Protein AF-A0A139NIZ9-F1 (afdb_monomer_lite)

Sequence (402 aa):
MTPKEKWLNAFENRHGRKPSPQEFQAAKAVDFDVTDLVTPETPQAQEEPVTQAPQAIAEASQLDAPEVQEKTKATAVEAAQPAFQGQPEPVAAASQQDKASIIPPTIILVGAVIFLVVALVVPVPLAWLFVALSLATATAGLVFFILDLKKSNKVLSIIAFAVSLVLFMGTAGTVLTKQLLAVGSQAQEAIEVIEEVESNDSGKDSSDIDNYVDEDAAFKWTEKDFRALKFSNKYAGTRLTTIVKKYGKATRGTVGTESLTLDYSGKSGDTTKSVSLTFRKDDEGHYVLMTGYATNISKAPVEAQDSDSYTSNWTKSDYEALKVQESGEDSKTGTTLKDIVDKHGNPTDVQMVINNSGNGFGERLSITYSDYDTEDKLQYVSLDFEKVDDSFYLTYKYGSDD

Foldseek 3Di:
DALLVVLQVLLCVVPVDGDDPVLSVVCVVVPSDNPPPDDDDDDDDDDDDDDDDDDDDDDDDDDDDDDDDDDDDDDDDDDDDDDDDDDDDDDDDDDDDDDDPDDPLVVLVVVLVVLVVVLVPDPPVCSVVSVVVSVVSVVVSVVVVVVCVPPDPPDPVVVVVVVVVVVVVVVCVVVVCVVVVCVVVVVVVLVVLQVPPPPPPLDADDLDLVVQEDLPFDADDAPSNVQSWAADPQQPTRFPVSCCVVRNHANDWDRDPFKIKGKHWDDDPPDIWIKIWIWGQDPSRTTGTFKIKTKPNDDDPADADALVPDDWPAAPVNQVPFAAFDDDVLTPTGDWPVVCCVVGNGANDKMWMWMDRNPDIKIKIKGKHAQCPDQRHFRIKIWMWTDRPNTTGTHDIDTDND

Radius of gyration: 36.44 Å; chains: 1; bounding box: 70×107×92 Å

Secondary structure (DSSP, 8-state):
--HHHHHHHHHHHHHSSPPPHHHHHHHHHTTT-STT---PPPP-------------------------------------------------------------HHHHHHHHHHHHHHTTTS-HHHHHHHHHHHHHHHHHHHHHHHHHTTSS--HHHHHHHHHHHHHHHHHHHHHHHHHHHHHHHHHHTTTHHHHT------SPPP--GGGTB-TTPPP---HHHHHTSPP-SSS-SPBHHHHHHHH--BSEEEE-SSEEEEEEEEEETTEEEEEEEEEEE-TTS-EEEEEEEEES-S--SS----GGG------HHHHHHPPPPPSSTT---SPBHHHHHHHH-S-SEEEEEEEESSS-EEEEEEEEEE-TT-SSS-SEEEEEEEEET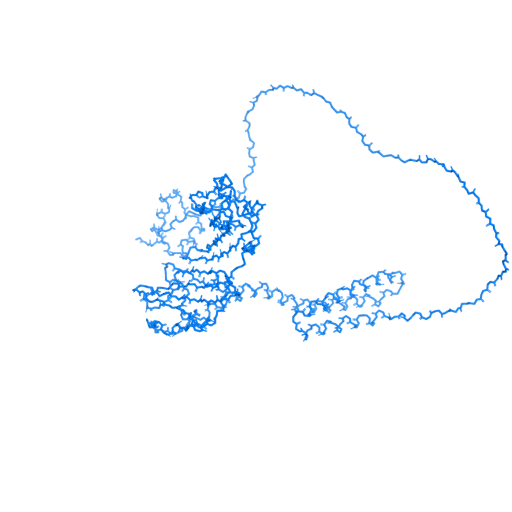TEEEEEEEEEE--

pLDDT: mean 70.1, std 26.15, range [22.75, 98.44]

Structure (mmCIF, N/CA/C/O backbone):
data_AF-A0A139NIZ9-F1
#
_entry.id   AF-A0A139NIZ9-F1
#
loop_
_atom_site.group_PDB
_atom_site.id
_atom_site.type_symbol
_atom_site.label_atom_id
_atom_site.label_alt_id
_atom_site.label_comp_id
_atom_site.label_asym_id
_atom_site.label_entity_id
_atom_site.label_seq_id
_atom_site.pdbx_PDB_ins_code
_atom_site.Cartn_x
_atom_site.Cartn_y
_atom_site.Cartn_z
_atom_site.occupancy
_atom_site.B_iso_or_equiv
_atom_site.auth_seq_id
_atom_site.auth_comp_id
_atom_site.auth_asym_id
_atom_site.auth_atom_id
_atom_site.pdbx_PDB_model_num
ATOM 1 N N . MET A 1 1 ? 39.289 32.262 -9.036 1.00 60.38 1 MET A N 1
ATOM 2 C CA . MET A 1 1 ? 39.036 31.385 -7.878 1.00 60.38 1 MET A CA 1
ATOM 3 C C . MET A 1 1 ? 38.489 30.070 -8.385 1.00 60.38 1 MET A C 1
ATOM 5 O O . MET A 1 1 ? 37.455 30.071 -9.050 1.00 60.38 1 MET A O 1
ATOM 9 N N . THR A 1 2 ? 39.217 28.993 -8.130 1.00 79.75 2 THR A N 1
ATOM 10 C CA . THR A 1 2 ? 38.820 27.614 -8.448 1.00 79.75 2 THR A CA 1
ATOM 11 C C . THR A 1 2 ? 37.634 27.168 -7.572 1.00 79.75 2 THR A C 1
ATOM 13 O O . THR A 1 2 ? 37.429 27.759 -6.507 1.00 79.75 2 THR A O 1
ATOM 16 N N . PRO A 1 3 ? 36.847 26.149 -7.975 1.00 77.19 3 PRO A N 1
ATOM 17 C CA . PRO A 1 3 ? 35.750 25.605 -7.158 1.00 77.19 3 PRO A CA 1
ATOM 18 C C . PRO A 1 3 ? 36.198 25.239 -5.736 1.00 77.19 3 PRO A C 1
ATOM 20 O O . PRO A 1 3 ? 35.595 25.669 -4.757 1.00 77.19 3 PRO A O 1
ATOM 23 N N . LYS A 1 4 ? 37.373 24.610 -5.619 1.00 83.00 4 LYS A N 1
ATOM 24 C CA . LYS A 1 4 ? 38.044 24.310 -4.348 1.00 83.00 4 LYS A CA 1
ATOM 25 C C . LYS A 1 4 ? 38.298 25.546 -3.475 1.00 83.00 4 LYS A C 1
ATOM 27 O O . LYS A 1 4 ? 38.066 25.498 -2.273 1.00 83.00 4 LYS A O 1
ATOM 32 N N . GLU A 1 5 ? 38.791 26.647 -4.042 1.00 81.44 5 GLU A N 1
ATOM 33 C CA . GLU A 1 5 ? 39.055 27.883 -3.283 1.00 81.44 5 GLU A CA 1
ATOM 34 C C . GLU A 1 5 ? 37.767 28.583 -2.844 1.00 81.44 5 GLU A C 1
ATOM 36 O O . GLU A 1 5 ? 37.724 29.168 -1.761 1.00 81.44 5 GLU A O 1
ATOM 41 N N . LYS A 1 6 ? 36.713 28.532 -3.670 1.00 81.25 6 LYS A N 1
ATOM 42 C CA . LYS A 1 6 ? 35.394 29.065 -3.301 1.00 81.25 6 LYS A CA 1
ATOM 43 C C . LYS A 1 6 ? 34.790 28.269 -2.150 1.00 81.25 6 LYS A C 1
ATOM 45 O O . LYS A 1 6 ? 34.329 28.867 -1.183 1.00 81.25 6 LYS A O 1
ATOM 50 N N . TRP A 1 7 ? 34.861 26.944 -2.230 1.00 89.19 7 TRP A N 1
ATOM 51 C CA . TRP A 1 7 ? 34.377 26.052 -1.186 1.00 89.19 7 TRP A CA 1
ATOM 52 C C . TRP A 1 7 ? 35.160 26.201 0.118 1.00 89.19 7 TRP A C 1
ATOM 54 O O . TRP A 1 7 ? 34.555 26.324 1.176 1.00 89.19 7 TRP A O 1
ATOM 64 N N . LEU A 1 8 ? 36.491 26.303 0.051 1.00 86.38 8 LEU A N 1
ATOM 65 C CA . LEU A 1 8 ? 37.332 26.475 1.237 1.00 86.38 8 LEU A CA 1
ATOM 66 C C . LEU A 1 8 ? 37.022 27.785 1.980 1.00 86.38 8 LEU A C 1
ATOM 68 O O . LEU A 1 8 ? 36.865 27.773 3.196 1.00 86.38 8 LEU A O 1
ATOM 72 N N . ASN A 1 9 ? 36.857 28.894 1.249 1.00 82.81 9 ASN A N 1
ATOM 73 C CA . ASN A 1 9 ? 36.449 30.170 1.845 1.00 82.81 9 ASN A CA 1
ATOM 74 C C . ASN A 1 9 ? 35.026 30.114 2.418 1.00 82.81 9 ASN A C 1
ATOM 76 O O . ASN A 1 9 ? 34.771 30.675 3.481 1.00 82.81 9 ASN A O 1
ATOM 80 N N . ALA A 1 10 ? 34.092 29.448 1.734 1.00 81.44 10 ALA A N 1
ATOM 81 C CA . ALA A 1 10 ? 32.722 29.295 2.219 1.00 81.44 10 ALA A CA 1
ATOM 82 C C . ALA A 1 10 ? 32.659 28.433 3.493 1.00 81.44 10 ALA A C 1
ATOM 84 O O . ALA A 1 10 ? 31.938 28.778 4.428 1.00 81.44 10 ALA A O 1
ATOM 85 N N . PHE A 1 11 ? 33.459 27.365 3.558 1.00 87.69 11 PHE A N 1
ATOM 86 C CA . PHE A 1 11 ? 33.583 26.498 4.725 1.00 87.69 11 PHE A CA 1
ATOM 87 C C . PHE A 1 11 ? 34.200 27.245 5.915 1.00 87.69 11 PHE A C 1
ATOM 89 O O . PHE A 1 11 ? 33.628 27.241 7.005 1.00 87.69 11 PHE A O 1
ATOM 96 N N . GLU A 1 12 ? 35.329 27.934 5.711 1.00 86.19 12 GLU A N 1
ATOM 97 C CA . GLU A 1 12 ? 36.004 28.698 6.768 1.00 86.19 12 GLU A CA 1
ATOM 98 C C . GLU A 1 12 ? 35.125 29.845 7.294 1.00 86.19 12 GLU A C 1
ATOM 100 O O . GLU A 1 12 ? 35.022 30.021 8.507 1.00 86.19 12 GLU A O 1
ATOM 105 N N . ASN A 1 13 ? 34.411 30.562 6.417 1.00 81.81 13 ASN A N 1
ATOM 106 C CA . ASN A 1 13 ? 33.474 31.614 6.829 1.00 81.81 13 ASN A CA 1
ATOM 107 C C . ASN A 1 13 ? 32.254 31.074 7.590 1.00 81.81 13 ASN A C 1
ATOM 109 O O . ASN A 1 13 ? 31.719 31.777 8.444 1.00 81.81 13 ASN A O 1
ATOM 113 N N . ARG A 1 14 ? 31.788 29.856 7.282 1.00 82.62 14 ARG A N 1
ATOM 114 C CA . ARG A 1 14 ? 30.604 29.264 7.924 1.00 82.62 14 ARG A CA 1
ATOM 115 C C . ARG A 1 14 ? 30.928 28.590 9.255 1.00 82.62 14 ARG A C 1
ATOM 117 O O . ARG A 1 14 ? 30.155 28.721 10.197 1.00 82.62 14 ARG A O 1
ATOM 124 N N . HIS A 1 15 ? 32.050 27.878 9.335 1.00 80.88 15 HIS A N 1
ATOM 125 C CA . HIS A 1 15 ? 32.404 27.068 10.504 1.00 80.88 15 HIS A CA 1
ATOM 126 C C . HIS A 1 15 ? 33.506 27.687 11.374 1.00 80.88 15 HIS A C 1
ATOM 128 O O . HIS A 1 15 ? 33.809 27.148 12.436 1.00 80.88 15 HIS A O 1
ATOM 134 N N . GLY A 1 16 ? 34.135 28.788 10.945 1.00 79.44 16 GLY A N 1
ATOM 135 C CA . GLY A 1 16 ? 35.192 29.473 11.701 1.00 79.44 16 GLY A CA 1
ATOM 136 C C . GLY A 1 16 ? 36.479 28.656 11.870 1.00 79.44 16 GLY A C 1
ATOM 137 O O . GLY A 1 16 ? 37.357 29.030 12.646 1.00 79.44 16 GLY A O 1
ATOM 138 N N . ARG A 1 17 ? 36.598 27.530 11.160 1.00 87.69 17 ARG A N 1
ATOM 139 C CA . ARG A 1 17 ? 37.750 26.624 11.175 1.00 87.69 17 ARG A CA 1
ATOM 140 C C . ARG A 1 17 ? 38.032 26.091 9.778 1.00 87.69 17 ARG A C 1
ATOM 142 O O . ARG A 1 17 ? 37.148 26.057 8.925 1.00 87.69 17 ARG A O 1
ATOM 149 N N . LYS A 1 18 ? 39.254 25.598 9.575 1.00 85.81 18 LYS A N 1
ATOM 150 C CA . LYS A 1 18 ? 39.616 24.866 8.356 1.00 85.81 18 LYS A CA 1
ATOM 151 C C . LYS A 1 18 ? 38.888 23.511 8.309 1.00 85.81 18 LYS A C 1
ATOM 153 O O . LYS A 1 18 ? 38.662 22.915 9.370 1.00 85.81 18 LYS A O 1
ATOM 158 N N . PRO A 1 19 ? 38.523 23.014 7.117 1.00 84.38 19 PRO A N 1
ATOM 159 C CA . PRO A 1 19 ? 37.901 21.703 6.973 1.00 84.38 19 PRO A CA 1
ATOM 160 C C . PRO A 1 19 ? 38.868 20.593 7.383 1.00 84.38 19 PRO A C 1
ATOM 162 O O . PRO A 1 19 ? 40.076 20.669 7.141 1.00 84.38 19 PRO A O 1
ATOM 165 N N . SER A 1 20 ? 38.326 19.549 8.000 1.00 84.88 20 SER A N 1
ATOM 166 C CA . SER A 1 20 ? 39.057 18.320 8.301 1.00 84.88 20 SER A CA 1
ATOM 167 C C . SER A 1 20 ? 39.364 17.535 7.015 1.00 84.88 20 SER A C 1
ATOM 169 O O . SER A 1 20 ? 38.723 17.751 5.980 1.00 84.88 20 SER A O 1
ATOM 171 N N . PRO A 1 21 ? 40.314 16.581 7.045 1.00 79.12 21 PRO A N 1
ATOM 172 C CA . PRO A 1 21 ? 40.609 15.740 5.885 1.00 79.12 21 PRO A CA 1
ATOM 173 C C . PRO A 1 21 ? 39.386 14.983 5.347 1.00 79.12 21 PRO A C 1
ATOM 175 O O . PRO A 1 21 ? 39.266 14.817 4.138 1.00 79.12 21 PRO A O 1
ATOM 178 N N . GLN A 1 22 ? 38.469 14.559 6.220 1.00 77.88 22 GLN A N 1
ATOM 179 C CA . GLN A 1 22 ? 37.263 13.829 5.827 1.00 77.88 22 GLN A CA 1
ATOM 180 C C . GLN A 1 22 ? 36.244 14.745 5.135 1.00 77.88 22 GLN A C 1
ATOM 182 O O . GLN A 1 22 ? 35.748 14.401 4.066 1.00 77.88 22 GLN A O 1
ATOM 187 N N . GLU A 1 23 ? 36.007 15.944 5.678 1.00 81.62 23 GLU A N 1
ATOM 188 C CA . GLU A 1 23 ? 35.130 16.959 5.066 1.00 81.62 23 GLU A CA 1
ATOM 189 C C . GLU A 1 23 ? 35.667 17.408 3.702 1.00 81.62 23 GLU A C 1
ATOM 191 O O . GLU A 1 23 ? 34.912 17.588 2.749 1.00 81.62 23 GLU A O 1
ATOM 196 N N . PHE A 1 24 ? 36.990 17.518 3.574 1.00 83.06 24 PHE A N 1
ATOM 197 C CA . PHE A 1 24 ? 37.625 17.868 2.309 1.00 83.06 24 PHE A CA 1
ATOM 198 C C . PHE A 1 24 ? 37.487 16.759 1.247 1.00 83.06 24 PHE A C 1
ATOM 200 O O . PHE A 1 24 ? 37.318 17.057 0.065 1.00 83.06 24 PHE A O 1
ATOM 207 N N . GLN A 1 25 ? 37.544 15.480 1.640 1.00 74.81 25 GLN A N 1
ATOM 208 C CA . GLN A 1 25 ? 37.321 14.358 0.715 1.00 74.81 25 GLN A CA 1
ATOM 209 C C . GLN A 1 25 ? 35.850 14.227 0.312 1.00 74.81 25 GLN A C 1
ATOM 211 O O . GLN A 1 25 ? 35.572 13.981 -0.860 1.00 74.81 25 GLN A O 1
ATOM 216 N N . ALA A 1 26 ? 34.920 14.451 1.244 1.00 78.88 26 ALA A N 1
ATOM 217 C CA . ALA A 1 26 ? 33.491 14.498 0.943 1.00 78.88 26 ALA A CA 1
ATOM 218 C C . ALA A 1 26 ? 33.182 15.608 -0.072 1.00 78.88 26 ALA A C 1
ATOM 220 O O . ALA A 1 26 ? 32.534 15.354 -1.082 1.00 78.88 26 ALA A O 1
ATOM 221 N N . ALA A 1 27 ? 33.756 16.801 0.120 1.00 78.75 27 ALA A N 1
ATOM 222 C CA . ALA A 1 27 ? 33.634 17.900 -0.832 1.00 78.75 27 ALA A CA 1
ATOM 223 C C . ALA A 1 27 ? 34.200 17.548 -2.211 1.00 78.75 27 ALA A C 1
ATOM 225 O O . ALA A 1 27 ? 33.600 17.876 -3.226 1.00 78.75 27 ALA A O 1
ATOM 226 N N . LYS A 1 28 ? 35.327 16.830 -2.272 1.00 78.69 28 LYS A N 1
ATOM 227 C CA . LYS A 1 28 ? 35.903 16.372 -3.542 1.00 78.69 28 LYS A CA 1
ATOM 228 C C . LYS A 1 28 ? 34.985 15.392 -4.288 1.00 78.69 28 LYS A C 1
ATOM 230 O O . LYS A 1 28 ? 34.963 15.428 -5.514 1.00 78.69 28 LYS A O 1
ATOM 235 N N . ALA A 1 29 ? 34.242 14.536 -3.581 1.00 74.06 29 ALA A N 1
ATOM 236 C CA . ALA A 1 29 ? 33.290 13.600 -4.191 1.00 74.06 29 ALA A CA 1
ATOM 237 C C . ALA A 1 29 ? 32.099 14.308 -4.865 1.00 74.06 29 ALA A C 1
ATOM 239 O O . ALA A 1 29 ? 31.496 13.746 -5.775 1.00 74.06 29 ALA A O 1
ATOM 240 N N . VAL A 1 30 ? 31.814 15.549 -4.458 1.00 80.00 30 VAL A N 1
ATOM 241 C CA . VAL A 1 30 ? 30.785 16.429 -5.039 1.00 80.00 30 VAL A CA 1
ATOM 242 C C . VAL A 1 30 ? 31.389 17.636 -5.778 1.00 80.00 30 VAL A C 1
ATOM 244 O O . VAL A 1 30 ? 30.760 18.680 -5.895 1.00 80.00 30 VAL A O 1
ATOM 247 N N . ASP A 1 31 ? 32.641 17.521 -6.236 1.00 80.69 31 ASP A N 1
ATOM 248 C CA . ASP A 1 31 ? 33.397 18.549 -6.978 1.00 80.69 31 ASP A CA 1
ATOM 249 C C . ASP A 1 31 ? 33.428 19.955 -6.335 1.00 80.69 31 ASP A C 1
ATOM 251 O O . ASP A 1 31 ? 33.449 20.992 -6.999 1.00 80.69 31 ASP A O 1
ATOM 255 N N . PHE A 1 32 ? 33.485 19.992 -5.001 1.00 80.75 32 PHE A N 1
ATOM 256 C CA . PHE A 1 32 ? 33.518 21.203 -4.179 1.00 80.75 32 PHE A CA 1
ATOM 257 C C . PHE A 1 32 ? 32.294 22.112 -4.377 1.00 80.75 32 PHE A C 1
ATOM 259 O O . PHE A 1 32 ? 32.406 23.339 -4.279 1.00 80.75 32 PHE A O 1
ATOM 266 N N . ASP A 1 33 ? 31.122 21.522 -4.627 1.00 75.44 33 ASP A N 1
ATOM 267 C CA . ASP A 1 33 ? 29.861 22.258 -4.667 1.00 75.44 33 ASP A CA 1
ATOM 268 C C . ASP A 1 33 ? 29.548 22.888 -3.292 1.00 75.44 33 ASP A C 1
ATOM 270 O O . ASP A 1 33 ? 29.652 22.264 -2.236 1.00 75.44 33 ASP A O 1
ATOM 274 N N . VAL A 1 34 ? 29.214 24.177 -3.302 1.00 69.75 34 VAL A N 1
ATOM 275 C CA . VAL A 1 34 ? 28.922 24.995 -2.112 1.00 69.75 34 VAL A CA 1
ATOM 276 C C . VAL A 1 34 ? 27.453 24.936 -1.700 1.00 69.75 34 VAL A C 1
ATOM 278 O O . VAL A 1 34 ? 27.094 25.484 -0.654 1.00 69.75 34 VAL A O 1
ATOM 281 N N . THR A 1 35 ? 26.611 24.302 -2.519 1.00 65.19 35 THR A N 1
ATOM 282 C CA . THR A 1 35 ? 25.158 24.245 -2.320 1.00 65.19 35 THR A CA 1
ATOM 283 C C . THR A 1 35 ? 24.782 23.362 -1.124 1.00 65.19 35 THR A C 1
ATOM 285 O O . THR A 1 35 ? 23.835 23.686 -0.415 1.00 65.19 35 THR A O 1
ATOM 288 N N . ASP A 1 36 ? 25.624 22.373 -0.803 1.00 59.34 36 ASP A N 1
ATOM 289 C CA . ASP A 1 36 ? 25.476 21.464 0.335 1.00 59.34 36 ASP A CA 1
ATOM 290 C C . ASP A 1 36 ? 26.742 21.470 1.213 1.00 59.34 36 ASP A C 1
ATOM 292 O O . ASP A 1 36 ? 27.476 20.487 1.316 1.00 59.34 36 ASP A O 1
ATOM 296 N N . LEU A 1 37 ? 27.027 22.588 1.891 1.00 58.09 37 LEU A N 1
ATOM 297 C CA . LEU A 1 37 ? 27.898 22.550 3.077 1.00 58.09 37 LEU A CA 1
ATOM 298 C C . LEU A 1 37 ? 27.147 21.812 4.198 1.00 58.09 37 LEU A C 1
ATOM 300 O O . LEU A 1 37 ? 26.593 22.437 5.103 1.00 58.09 37 LEU A O 1
ATOM 304 N N . VAL A 1 38 ? 27.070 20.487 4.065 1.00 49.78 38 VAL A N 1
ATOM 305 C CA . VAL A 1 38 ? 26.471 19.554 5.018 1.00 49.78 38 VAL A CA 1
ATOM 306 C C . VAL A 1 38 ? 27.301 19.579 6.295 1.00 49.78 38 VAL A C 1
ATOM 308 O O . VAL A 1 38 ? 28.508 19.349 6.260 1.00 49.78 38 VAL A O 1
ATOM 311 N N . THR A 1 39 ? 26.653 19.841 7.427 1.00 41.41 39 THR A N 1
ATOM 312 C CA . THR A 1 39 ? 27.196 19.534 8.751 1.00 41.41 39 THR A CA 1
ATOM 313 C C . THR A 1 39 ? 27.165 18.013 8.916 1.00 41.41 39 THR A C 1
ATOM 315 O O . THR A 1 39 ? 26.067 17.456 8.934 1.00 41.41 39 THR A O 1
ATOM 318 N N . PRO A 1 40 ? 28.298 17.301 9.032 1.00 40.69 40 PRO A N 1
ATOM 319 C CA . PRO A 1 40 ? 28.242 15.915 9.459 1.00 40.69 40 PRO A CA 1
ATOM 320 C C . PRO A 1 40 ? 27.944 15.889 10.962 1.00 40.69 40 PRO A C 1
ATOM 322 O O . PRO A 1 40 ? 28.743 16.363 11.775 1.00 40.69 40 PRO A O 1
ATOM 325 N N . GLU A 1 41 ? 26.795 15.325 11.336 1.00 34.88 41 GLU A N 1
ATOM 326 C CA . GLU A 1 41 ? 26.608 14.811 12.689 1.00 34.88 41 GLU A CA 1
ATOM 327 C C . GLU A 1 41 ? 27.742 13.823 12.980 1.00 34.88 41 GLU A C 1
ATOM 329 O O . GLU A 1 41 ? 28.000 12.877 12.234 1.00 34.88 41 GLU A O 1
ATOM 334 N N . THR A 1 42 ? 28.498 14.113 14.033 1.00 29.53 42 THR A N 1
ATOM 335 C CA . THR A 1 42 ? 29.634 13.300 14.457 1.00 29.53 42 THR A CA 1
ATOM 336 C C . THR A 1 42 ? 29.108 12.149 15.321 1.00 29.53 42 THR A C 1
ATOM 338 O O . THR A 1 42 ? 28.412 12.421 16.300 1.00 29.53 42 THR A O 1
ATOM 341 N N . PRO A 1 43 ? 29.446 10.880 15.027 1.00 31.45 43 PRO A N 1
ATOM 342 C CA . PRO A 1 43 ? 29.218 9.770 15.946 1.00 31.45 43 PRO A CA 1
ATOM 343 C C . PRO A 1 43 ? 30.027 9.985 17.231 1.00 31.45 43 PRO A C 1
ATOM 345 O O . PRO A 1 43 ? 31.225 10.266 17.172 1.00 31.45 43 PRO A O 1
ATOM 348 N N . GLN A 1 44 ? 29.365 9.853 18.382 1.00 30.27 44 GLN A N 1
ATOM 349 C CA . GLN A 1 44 ? 29.956 9.956 19.717 1.00 30.27 44 GLN A CA 1
ATOM 350 C C . GLN A 1 44 ? 31.277 9.179 19.842 1.00 30.27 44 GLN A C 1
ATOM 352 O O . GLN A 1 44 ? 31.325 7.973 19.602 1.00 30.27 44 GLN A O 1
ATOM 357 N N . ALA A 1 45 ? 32.313 9.858 20.334 1.00 28.52 45 ALA A N 1
ATOM 358 C CA . ALA A 1 45 ? 33.447 9.230 20.995 1.00 28.52 45 ALA A CA 1
ATOM 359 C C . ALA A 1 45 ? 33.476 9.696 22.455 1.00 28.52 45 ALA A C 1
ATOM 361 O O . ALA A 1 45 ? 33.245 10.862 22.762 1.00 28.52 45 ALA A O 1
ATOM 362 N N . GLN A 1 46 ? 33.701 8.724 23.329 1.00 29.48 46 GLN A N 1
ATOM 363 C CA . GLN A 1 46 ? 33.751 8.807 24.782 1.00 29.48 46 GLN A CA 1
ATOM 364 C C . GLN A 1 46 ? 34.691 9.918 25.278 1.00 29.48 46 GLN A C 1
ATOM 366 O O . GLN A 1 46 ? 35.857 9.947 24.895 1.00 29.48 46 GLN A O 1
ATOM 371 N N . GLU A 1 47 ? 34.213 10.742 26.212 1.00 31.61 47 GLU A N 1
ATOM 372 C CA . GLU A 1 47 ? 35.065 11.452 27.170 1.00 31.61 47 GLU A CA 1
ATOM 373 C C . GLU A 1 47 ? 34.674 11.038 28.597 1.00 31.61 47 GLU A C 1
ATOM 375 O O . GLU A 1 47 ? 33.499 10.917 28.948 1.00 31.61 47 GLU A O 1
ATOM 380 N N . GLU A 1 48 ? 35.707 10.734 29.379 1.00 31.81 48 GLU A N 1
ATOM 381 C CA . GLU A 1 48 ? 35.706 10.270 30.765 1.00 31.81 48 GLU A CA 1
ATOM 382 C C . GLU A 1 48 ? 35.025 11.251 31.743 1.00 31.81 48 GLU A C 1
ATOM 384 O O . GLU A 1 48 ? 34.970 12.456 31.482 1.00 31.81 48 GLU A O 1
ATOM 389 N N . PRO A 1 49 ? 34.545 10.790 32.918 1.00 29.83 49 PRO A N 1
ATOM 390 C CA . PRO A 1 49 ? 33.924 11.677 33.887 1.00 29.83 49 PRO A CA 1
ATOM 391 C C . PRO A 1 49 ? 35.001 12.459 34.647 1.00 29.83 49 PRO A C 1
ATOM 393 O O . PRO A 1 49 ? 35.732 11.913 35.476 1.00 29.83 49 PRO A O 1
ATOM 396 N N . VAL A 1 50 ? 35.071 13.768 34.404 1.00 32.34 50 VAL A N 1
ATOM 397 C CA . VAL A 1 50 ? 35.897 14.677 35.202 1.00 32.34 50 VAL A CA 1
ATOM 398 C C . VAL A 1 50 ? 35.117 15.115 36.441 1.00 32.34 50 VAL A C 1
ATOM 400 O O . VAL A 1 50 ? 34.160 15.882 36.391 1.00 32.34 50 VAL A O 1
ATOM 403 N N . THR A 1 51 ? 35.559 14.589 37.575 1.00 26.20 51 THR A N 1
ATOM 404 C CA . THR A 1 51 ? 35.245 15.008 38.943 1.00 26.20 51 THR A CA 1
ATOM 405 C C . THR A 1 51 ? 35.464 16.516 39.151 1.00 26.20 51 THR A C 1
ATOM 407 O O . THR A 1 51 ? 36.576 16.982 38.918 1.00 26.20 51 THR A O 1
ATOM 410 N N . GLN A 1 52 ? 34.477 17.247 39.694 1.00 30.56 52 GLN A N 1
ATOM 411 C CA . GLN A 1 52 ? 34.664 18.232 40.782 1.00 30.56 52 GLN A CA 1
ATOM 412 C C . GLN A 1 52 ? 33.326 18.771 41.340 1.00 30.56 52 GLN A C 1
ATOM 414 O O . GLN A 1 52 ? 32.382 19.041 40.607 1.00 30.56 52 GLN A O 1
ATOM 419 N N . ALA A 1 53 ? 33.275 18.867 42.674 1.00 30.80 53 ALA A N 1
ATOM 420 C CA . ALA A 1 53 ? 32.129 19.173 43.540 1.00 30.80 53 ALA A CA 1
ATOM 421 C C . ALA A 1 53 ? 31.752 20.677 43.591 1.00 30.80 53 ALA A C 1
ATOM 423 O O . ALA A 1 53 ? 32.499 21.502 43.062 1.00 30.80 53 ALA A O 1
ATOM 424 N N . PRO A 1 54 ? 30.649 21.060 44.281 1.00 34.09 54 PRO A N 1
ATOM 425 C CA . PRO A 1 54 ? 30.766 21.362 45.720 1.00 34.09 54 PRO A CA 1
ATOM 426 C C . PRO A 1 54 ? 29.578 20.953 46.635 1.00 34.09 54 PRO A C 1
ATOM 428 O O . PRO A 1 54 ? 28.415 21.182 46.338 1.00 34.09 54 PRO A O 1
ATOM 431 N N . GLN A 1 55 ? 29.963 20.376 47.782 1.00 28.78 55 GLN A N 1
ATOM 432 C CA . GLN A 1 55 ? 29.538 20.557 49.191 1.00 28.78 55 GLN A CA 1
ATOM 433 C C . GLN A 1 55 ? 28.098 20.940 49.644 1.00 28.78 55 GLN A C 1
ATOM 435 O O . GLN A 1 55 ? 27.568 21.980 49.278 1.00 28.78 55 GLN A O 1
ATOM 440 N N . ALA A 1 56 ? 27.689 20.189 50.694 1.00 27.92 56 ALA A N 1
ATOM 441 C CA . ALA A 1 56 ? 26.778 20.464 51.833 1.00 27.92 56 ALA A CA 1
ATOM 442 C C . ALA A 1 56 ? 25.259 20.489 51.537 1.00 27.92 56 ALA A C 1
ATOM 444 O O . ALA A 1 56 ? 24.830 21.082 50.562 1.00 27.92 56 ALA A O 1
ATOM 445 N N . ILE A 1 57 ? 24.361 19.878 52.329 1.00 28.89 57 ILE A N 1
ATOM 446 C CA . ILE A 1 57 ? 24.257 19.822 53.803 1.00 28.89 57 ILE A CA 1
ATOM 447 C C . ILE A 1 57 ? 23.721 18.442 54.265 1.00 28.89 57 ILE A C 1
ATOM 449 O O . ILE A 1 57 ? 22.950 17.790 53.566 1.00 28.89 57 ILE A O 1
ATOM 453 N N . ALA A 1 58 ? 24.171 18.018 55.448 1.00 29.42 58 ALA A N 1
ATOM 454 C CA . ALA A 1 58 ? 23.800 16.813 56.191 1.00 29.42 58 ALA A CA 1
ATOM 455 C C . ALA A 1 58 ? 22.336 16.795 56.685 1.00 29.42 58 ALA A C 1
ATOM 457 O O . ALA A 1 58 ? 21.790 17.856 56.950 1.00 29.42 58 ALA A O 1
ATOM 458 N N . GLU A 1 59 ? 21.757 15.610 56.925 1.00 28.41 59 GLU A N 1
ATOM 459 C CA . GLU A 1 59 ? 21.447 15.130 58.287 1.00 28.41 59 GLU A CA 1
ATOM 460 C C . GLU A 1 59 ? 21.063 13.636 58.280 1.00 28.41 59 GLU A C 1
ATOM 462 O O . GLU A 1 59 ? 20.669 13.071 57.263 1.00 28.41 59 GLU A O 1
ATOM 467 N N . ALA A 1 60 ? 21.296 12.988 59.417 1.00 27.09 60 ALA A N 1
ATOM 468 C CA . ALA A 1 60 ? 21.449 11.555 59.615 1.00 27.09 60 ALA A CA 1
ATOM 469 C C . ALA A 1 60 ? 20.142 10.789 59.866 1.00 27.09 60 ALA A C 1
ATOM 471 O O . ALA A 1 60 ? 19.172 11.361 60.353 1.00 27.09 60 ALA A O 1
ATOM 472 N N . SER A 1 61 ? 20.188 9.464 59.671 1.00 27.97 61 SER A N 1
ATOM 473 C CA . SER A 1 61 ? 19.838 8.464 60.700 1.00 27.97 61 SER A CA 1
ATOM 474 C C . SER A 1 61 ? 20.158 7.040 60.211 1.00 27.97 61 SER A C 1
ATOM 476 O O . SER A 1 61 ? 19.542 6.541 59.274 1.00 27.97 61 SER A O 1
ATOM 478 N N . GLN A 1 62 ? 21.154 6.410 60.846 1.00 27.30 62 GLN A N 1
ATOM 479 C CA . GLN A 1 62 ? 21.371 4.950 60.896 1.00 27.30 62 GLN A CA 1
ATOM 480 C C . GLN A 1 62 ? 20.324 4.327 61.853 1.00 27.30 62 GLN A C 1
ATOM 482 O O . GLN A 1 62 ? 19.698 5.074 62.600 1.00 27.30 62 GLN A O 1
ATOM 487 N N . LEU A 1 63 ? 19.985 3.039 61.901 1.00 27.47 63 LEU A N 1
ATOM 488 C CA . LEU A 1 63 ? 20.671 1.750 62.153 1.00 27.47 63 LEU A CA 1
ATOM 489 C C . LEU A 1 63 ? 19.504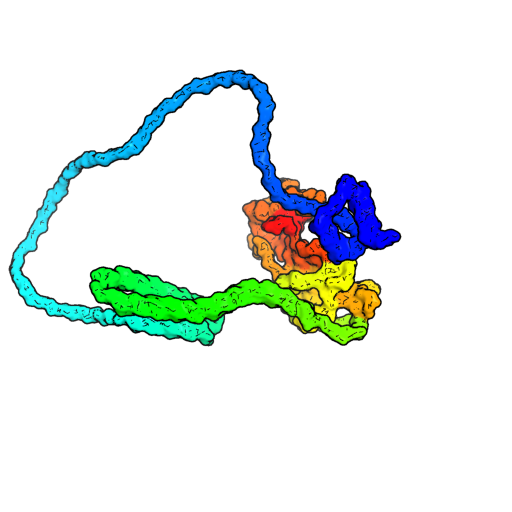 0.727 61.916 1.00 27.47 63 LEU A C 1
ATOM 491 O O . LEU A 1 63 ? 18.350 1.091 62.127 1.00 27.47 63 LEU A O 1
ATOM 495 N N . ASP A 1 64 ? 19.598 -0.522 61.469 1.00 27.62 64 ASP A N 1
ATOM 496 C CA . ASP A 1 64 ? 20.425 -1.633 61.929 1.00 27.62 64 ASP A CA 1
ATOM 497 C C . ASP A 1 64 ? 20.072 -2.869 61.062 1.00 27.62 64 ASP A C 1
ATOM 499 O O . ASP A 1 64 ? 18.916 -3.059 60.673 1.00 27.62 64 ASP A O 1
ATOM 503 N N . ALA A 1 65 ? 21.054 -3.732 60.819 1.00 26.50 65 ALA A N 1
ATOM 504 C CA . ALA A 1 65 ? 20.910 -5.143 60.440 1.00 26.50 65 ALA A CA 1
ATOM 505 C C . ALA A 1 65 ? 21.831 -5.943 61.381 1.00 26.50 65 ALA A C 1
ATOM 507 O O . ALA A 1 65 ? 22.809 -5.371 61.868 1.00 26.50 65 ALA A O 1
ATOM 508 N N . PRO A 1 66 ? 21.565 -7.229 61.671 1.00 34.12 66 PRO A N 1
ATOM 509 C CA . PRO A 1 66 ? 22.256 -8.293 60.913 1.00 34.12 66 PRO A CA 1
ATOM 510 C C . PRO A 1 66 ? 21.375 -9.557 60.711 1.00 34.12 66 PRO A C 1
ATOM 512 O O . PRO A 1 66 ? 20.489 -9.844 61.505 1.00 34.12 66 PRO A O 1
ATOM 515 N N . GLU A 1 67 ? 21.380 -10.214 59.547 1.00 24.92 67 GLU A N 1
ATOM 516 C CA . GLU A 1 67 ? 22.292 -11.273 59.051 1.00 24.92 67 GLU A CA 1
ATOM 517 C C . GLU A 1 67 ? 21.992 -12.718 59.549 1.00 24.92 67 GLU A C 1
ATOM 519 O O . GLU A 1 67 ? 21.753 -12.951 60.728 1.00 24.92 67 GLU A O 1
ATOM 524 N N . VAL A 1 68 ? 22.118 -13.675 58.604 1.00 27.16 68 VAL A N 1
ATOM 525 C CA . VAL A 1 68 ? 22.609 -15.081 58.709 1.00 27.16 68 VAL A CA 1
ATOM 526 C C . VAL A 1 68 ? 21.644 -16.229 58.299 1.00 27.16 68 VAL A C 1
ATOM 528 O O . VAL A 1 68 ? 20.820 -16.706 59.066 1.00 27.16 68 VAL A O 1
ATOM 531 N N . GLN A 1 69 ? 21.817 -16.658 57.037 1.00 24.94 69 GLN A N 1
ATOM 532 C CA . GLN A 1 69 ? 22.162 -17.988 56.460 1.00 24.94 69 GLN A CA 1
ATOM 533 C C . GLN A 1 69 ? 21.567 -19.357 56.920 1.00 24.94 69 GLN A C 1
ATOM 535 O O . GLN A 1 69 ? 21.556 -19.735 58.083 1.00 24.94 69 GLN A O 1
ATOM 540 N N . GLU A 1 70 ? 21.200 -20.120 55.872 1.00 28.36 70 GLU A N 1
ATOM 541 C CA . GLU A 1 70 ? 21.120 -21.575 55.574 1.00 28.36 70 GLU A CA 1
ATOM 542 C C . GLU A 1 70 ? 21.259 -22.731 56.617 1.00 28.36 70 GLU A C 1
ATOM 544 O O . GLU A 1 70 ? 22.270 -22.909 57.282 1.00 28.36 70 GLU A O 1
ATOM 549 N N . LYS A 1 71 ? 20.293 -23.672 56.495 1.00 26.20 71 LYS A N 1
ATOM 550 C CA . LYS A 1 71 ? 20.400 -25.141 56.236 1.00 26.20 71 LYS A CA 1
ATOM 551 C C . LYS A 1 71 ? 21.173 -26.062 57.202 1.00 26.20 71 LYS A C 1
ATOM 553 O O . LYS A 1 71 ? 22.394 -26.128 57.148 1.00 26.20 71 LYS A O 1
ATOM 558 N N . THR A 1 72 ? 20.473 -27.018 57.843 1.00 24.05 72 THR A N 1
ATOM 559 C CA . THR A 1 72 ? 20.867 -28.457 57.879 1.00 24.05 72 THR A CA 1
ATOM 560 C C . THR A 1 72 ? 19.758 -29.415 58.375 1.00 24.05 72 THR A C 1
ATOM 562 O O . THR A 1 72 ? 18.759 -29.014 58.953 1.00 24.05 72 THR A O 1
ATOM 565 N N . LYS A 1 73 ? 19.967 -30.698 58.055 1.00 24.62 73 LYS A N 1
ATOM 566 C CA . LYS A 1 73 ? 19.142 -31.929 58.056 1.00 24.62 73 LYS A CA 1
ATOM 567 C C . LYS A 1 73 ? 19.266 -32.739 59.365 1.00 24.62 73 LYS A C 1
ATOM 569 O O . LYS A 1 73 ? 20.363 -32.710 59.906 1.00 24.62 73 LYS A O 1
ATOM 574 N N . ALA A 1 74 ? 18.254 -33.553 59.750 1.00 27.33 74 ALA A N 1
ATOM 575 C CA . ALA A 1 74 ? 18.375 -34.958 60.252 1.00 27.33 74 ALA A CA 1
ATOM 576 C C . ALA A 1 74 ? 17.142 -35.521 61.033 1.00 27.33 74 ALA A C 1
ATOM 578 O O . ALA A 1 74 ? 16.765 -34.930 62.034 1.00 27.33 74 ALA A O 1
ATOM 579 N N . THR A 1 75 ? 16.646 -36.702 60.581 1.00 25.08 75 THR A N 1
ATOM 580 C CA . THR A 1 75 ? 16.190 -37.949 61.304 1.00 25.08 75 THR A CA 1
ATOM 581 C C . THR A 1 75 ? 15.044 -37.853 62.356 1.00 25.08 75 THR A C 1
ATOM 583 O O . THR A 1 75 ? 14.917 -36.834 63.006 1.00 25.08 75 THR A O 1
ATOM 586 N N . ALA A 1 76 ? 14.143 -38.810 62.660 1.00 26.94 76 ALA A N 1
ATOM 587 C CA . ALA A 1 76 ? 13.974 -40.281 62.572 1.00 26.94 76 ALA A CA 1
ATOM 588 C C . ALA A 1 76 ? 12.452 -40.616 62.794 1.00 26.94 76 ALA A C 1
ATOM 590 O O . ALA A 1 76 ? 11.735 -39.720 63.230 1.00 26.94 76 ALA A O 1
ATOM 591 N N . VAL A 1 77 ? 11.827 -41.765 62.454 1.00 27.56 77 VAL A N 1
ATOM 592 C CA . VAL A 1 77 ? 11.709 -43.092 63.152 1.00 27.56 77 VAL A CA 1
ATOM 593 C C . VAL A 1 77 ? 10.507 -43.822 62.452 1.00 27.56 77 VAL A C 1
ATOM 595 O O . VAL A 1 77 ? 9.511 -43.151 62.201 1.00 27.56 77 VAL A O 1
ATOM 598 N N . GLU A 1 78 ? 10.620 -45.024 61.843 1.00 24.67 78 GLU A N 1
ATOM 599 C CA . GLU A 1 78 ? 10.233 -46.391 62.340 1.00 24.67 78 GLU A CA 1
ATOM 600 C C . GLU A 1 78 ? 8.731 -46.552 62.740 1.00 24.67 78 GLU A C 1
ATOM 602 O O . GLU A 1 78 ? 8.198 -45.652 63.370 1.00 24.67 78 GLU A O 1
ATOM 607 N N . ALA A 1 79 ? 7.918 -47.600 62.495 1.00 24.94 79 ALA A N 1
ATOM 608 C CA . ALA A 1 79 ? 7.966 -48.947 61.895 1.00 24.94 79 ALA A CA 1
ATOM 609 C C . ALA A 1 79 ? 6.517 -49.456 61.625 1.00 24.94 79 ALA A C 1
ATOM 611 O O . ALA A 1 79 ? 5.573 -48.928 62.207 1.00 24.94 79 ALA A O 1
ATOM 612 N N . ALA A 1 80 ? 6.374 -50.529 60.819 1.00 28.05 80 ALA A N 1
ATOM 613 C CA . ALA A 1 80 ? 5.678 -51.802 61.149 1.00 28.05 80 ALA A CA 1
ATOM 614 C C . ALA A 1 80 ? 4.935 -52.466 59.958 1.00 28.05 80 ALA A C 1
ATOM 616 O O . ALA A 1 80 ? 3.942 -51.955 59.449 1.00 28.05 80 ALA A O 1
ATOM 617 N N . GLN A 1 81 ? 5.405 -53.662 59.572 1.00 30.88 81 GLN A N 1
ATOM 618 C CA . GLN A 1 81 ? 4.664 -54.707 58.833 1.00 30.88 81 GLN A CA 1
ATOM 619 C C . GLN A 1 81 ? 3.895 -55.622 59.825 1.00 30.88 81 GLN A C 1
ATOM 621 O O . GLN A 1 81 ? 4.097 -55.485 61.034 1.00 30.88 81 GLN A O 1
ATOM 626 N N . PRO A 1 82 ? 3.074 -56.597 59.365 1.00 35.81 82 PRO A N 1
ATOM 627 C CA . PRO A 1 82 ? 3.607 -57.956 59.163 1.00 35.81 82 PRO A CA 1
ATOM 628 C C . PRO A 1 82 ? 3.012 -58.748 57.971 1.00 35.81 82 PRO A C 1
ATOM 630 O O . PRO A 1 82 ? 2.048 -58.352 57.323 1.00 35.81 82 PRO A O 1
ATOM 633 N N . ALA A 1 83 ? 3.665 -59.881 57.703 1.00 24.23 83 ALA A N 1
ATOM 634 C CA . ALA A 1 83 ? 3.601 -60.779 56.549 1.00 24.23 83 ALA A CA 1
ATOM 635 C C . ALA A 1 83 ? 2.622 -61.973 56.677 1.00 24.23 83 ALA A C 1
ATOM 637 O O . ALA A 1 83 ? 2.146 -62.250 57.771 1.00 24.23 83 ALA A O 1
ATOM 638 N N . PHE A 1 84 ? 2.454 -62.754 55.593 1.00 24.05 84 PHE A N 1
ATOM 639 C CA . PHE A 1 84 ? 2.303 -64.225 55.630 1.00 24.05 84 PHE A CA 1
ATOM 640 C C . PHE A 1 84 ? 2.897 -64.893 54.367 1.00 24.05 84 PHE A C 1
ATOM 642 O O . PHE A 1 84 ? 2.840 -64.342 53.272 1.00 24.05 84 PHE A O 1
ATOM 649 N N . GLN A 1 85 ? 3.523 -66.056 54.583 1.00 25.56 85 GLN A N 1
ATOM 650 C CA . GLN A 1 85 ? 4.533 -66.755 53.769 1.00 25.56 85 GLN A CA 1
ATOM 651 C C . GLN A 1 85 ? 4.007 -67.997 53.015 1.00 25.56 85 GLN A C 1
ATOM 653 O O . GLN A 1 85 ? 2.981 -68.560 53.388 1.00 25.56 85 GLN A O 1
ATOM 658 N N . GLY A 1 86 ? 4.822 -68.511 52.075 1.00 22.75 86 GLY A N 1
ATOM 659 C CA . GLY A 1 86 ? 4.851 -69.918 51.634 1.00 22.75 86 GLY A CA 1
ATOM 660 C C . GLY A 1 86 ? 6.095 -70.261 50.777 1.00 22.75 86 GLY A C 1
ATOM 661 O O . GLY A 1 86 ? 6.262 -69.703 49.702 1.00 22.75 86 GLY A O 1
ATOM 662 N N . GLN A 1 87 ? 6.961 -71.151 51.285 1.00 24.36 87 GLN A N 1
ATOM 663 C CA . GLN A 1 87 ? 8.310 -71.627 50.844 1.00 24.36 87 GLN A CA 1
ATOM 664 C C . GLN A 1 87 ? 8.213 -73.018 50.114 1.00 24.36 87 GLN A C 1
ATOM 666 O O . GLN A 1 87 ? 7.073 -73.473 50.012 1.00 24.36 87 GLN A O 1
ATOM 671 N N . PRO A 1 88 ? 9.262 -73.850 49.795 1.00 40.34 88 PRO A N 1
ATOM 672 C CA . PRO A 1 88 ? 10.700 -73.717 49.383 1.00 40.34 88 PRO A CA 1
ATOM 673 C C . PRO A 1 88 ? 11.157 -74.545 48.112 1.00 40.34 88 PRO A C 1
ATOM 675 O O . PRO A 1 88 ? 10.619 -75.616 47.870 1.00 40.34 88 PRO A O 1
ATOM 678 N N . GLU A 1 89 ? 12.220 -74.073 47.408 1.00 29.42 89 GLU A N 1
ATOM 679 C CA . GLU A 1 89 ? 13.476 -74.723 46.855 1.00 29.42 89 GLU A CA 1
ATOM 680 C C . GLU A 1 89 ? 13.540 -76.082 46.059 1.00 29.42 89 GLU A C 1
ATOM 682 O O . GLU A 1 89 ? 12.621 -76.882 46.206 1.00 29.42 89 GLU A O 1
ATOM 687 N N . PRO A 1 90 ? 14.636 -76.460 45.302 1.00 36.41 90 PRO A N 1
ATOM 688 C CA . PRO A 1 90 ? 15.930 -75.783 44.987 1.00 36.41 90 PRO A CA 1
ATOM 689 C C . PRO A 1 90 ? 16.559 -75.962 43.542 1.00 36.41 90 PRO A C 1
ATOM 691 O O . PRO A 1 90 ? 16.073 -76.710 42.703 1.00 36.41 90 PRO A O 1
ATOM 694 N N . VAL A 1 91 ? 17.724 -75.306 43.334 1.00 25.84 91 VAL A N 1
ATOM 695 C CA . VAL A 1 91 ? 18.887 -75.512 42.400 1.00 25.84 91 VAL A CA 1
ATOM 696 C C . VAL A 1 91 ? 18.805 -75.286 40.862 1.00 25.84 91 VAL A C 1
ATOM 698 O O . VAL A 1 91 ? 18.296 -76.093 40.099 1.00 25.84 91 VAL A O 1
ATOM 701 N N . ALA A 1 92 ? 19.500 -74.213 40.450 1.00 27.05 92 ALA A N 1
ATOM 702 C CA . ALA A 1 92 ? 20.390 -73.947 39.298 1.00 27.05 92 ALA A CA 1
ATOM 703 C C . ALA A 1 92 ? 20.301 -74.668 37.920 1.00 27.05 92 ALA A C 1
ATOM 705 O O . ALA A 1 92 ? 20.376 -75.884 37.801 1.00 27.05 92 ALA A O 1
ATOM 706 N N . ALA A 1 93 ? 20.470 -73.801 36.903 1.00 28.70 93 ALA A N 1
ATOM 707 C CA . ALA A 1 93 ? 21.088 -73.979 35.577 1.00 28.70 93 ALA A CA 1
ATOM 708 C C . ALA A 1 93 ? 20.231 -74.507 34.408 1.00 28.70 93 ALA A C 1
ATOM 710 O O . ALA A 1 93 ? 20.139 -75.704 34.179 1.00 28.70 93 ALA A O 1
ATOM 711 N N . ALA A 1 94 ? 19.770 -73.581 33.556 1.00 26.44 94 ALA A N 1
ATOM 712 C CA . ALA A 1 94 ? 19.909 -73.669 32.096 1.00 26.44 94 ALA A CA 1
ATOM 713 C C . ALA A 1 94 ? 19.530 -72.325 31.448 1.00 26.44 94 ALA A C 1
ATOM 715 O O . ALA A 1 94 ? 18.380 -71.898 31.476 1.00 26.44 94 ALA A O 1
ATOM 716 N N . SER A 1 95 ? 20.517 -71.656 30.857 1.00 28.88 95 SER A N 1
ATOM 717 C CA . SER A 1 95 ? 20.345 -70.448 30.054 1.00 28.88 95 SER A CA 1
ATOM 718 C C . SER A 1 95 ? 19.798 -70.811 28.668 1.00 28.88 95 SER A C 1
ATOM 720 O O . SER A 1 95 ? 20.461 -71.533 27.926 1.00 28.88 95 SER A O 1
ATOM 722 N N . GLN A 1 96 ? 18.641 -70.263 28.285 1.00 32.94 96 GLN A N 1
ATOM 723 C CA . GLN A 1 96 ? 18.164 -70.221 26.897 1.00 32.94 96 GLN A CA 1
ATOM 724 C C . GLN A 1 96 ? 17.902 -68.770 26.470 1.00 32.94 96 GLN A C 1
ATOM 726 O O . GLN A 1 96 ? 16.838 -68.209 26.672 1.00 32.94 96 GLN A O 1
ATOM 731 N N . GLN A 1 97 ? 18.959 -68.151 25.951 1.00 32.81 97 GLN A N 1
ATOM 732 C CA . GLN A 1 97 ? 19.020 -67.486 24.646 1.00 32.81 97 GLN A CA 1
ATOM 733 C C . GLN A 1 97 ? 17.716 -66.889 24.058 1.00 32.81 97 GLN A C 1
ATOM 735 O O . GLN A 1 97 ? 17.120 -67.472 23.156 1.00 32.81 97 GLN A O 1
ATOM 740 N N . ASP A 1 98 ? 17.383 -65.653 24.444 1.00 34.72 98 ASP A N 1
ATOM 741 C CA . ASP A 1 98 ? 16.537 -64.760 23.639 1.00 34.72 98 ASP A CA 1
ATOM 742 C C . ASP A 1 98 ? 17.385 -64.064 22.561 1.00 34.72 98 ASP A C 1
ATOM 744 O O . ASP A 1 98 ? 18.314 -63.301 22.843 1.00 34.72 98 ASP A O 1
ATOM 748 N N . LYS A 1 99 ? 17.084 -64.345 21.289 1.00 37.09 99 LYS A N 1
ATOM 749 C CA . LYS A 1 99 ? 17.695 -63.678 20.131 1.00 37.09 99 LYS A CA 1
ATOM 750 C C . LYS A 1 99 ? 17.054 -62.304 19.915 1.00 37.09 99 LYS A C 1
ATOM 752 O O . LYS A 1 99 ? 16.148 -62.166 19.101 1.00 37.09 99 LYS A O 1
ATOM 757 N N . ALA A 1 100 ? 17.572 -61.271 20.572 1.00 36.56 100 ALA A N 1
ATOM 758 C CA . ALA A 1 100 ? 17.407 -59.901 20.093 1.00 36.56 100 ALA A CA 1
ATOM 759 C C . ALA A 1 100 ? 18.434 -59.652 18.973 1.00 36.56 100 ALA A C 1
ATOM 761 O O . ALA A 1 100 ? 19.642 -59.679 19.211 1.00 36.56 100 ALA A O 1
ATOM 762 N N . SER A 1 101 ? 17.968 -59.462 17.735 1.00 39.66 101 SER A N 1
ATOM 763 C CA . SER A 1 101 ? 18.823 -59.094 16.600 1.00 39.66 101 SER A CA 1
ATOM 764 C C . SER A 1 101 ? 19.359 -57.673 16.814 1.00 39.66 101 SER A C 1
ATOM 766 O O . SER A 1 101 ? 18.698 -56.691 16.485 1.00 39.66 101 SER A O 1
ATOM 768 N N . ILE A 1 102 ? 20.533 -57.553 17.438 1.00 45.66 102 ILE A N 1
ATOM 769 C CA . ILE A 1 102 ? 21.251 -56.282 17.572 1.00 45.66 102 ILE A CA 1
ATOM 770 C C . ILE A 1 102 ? 21.795 -55.929 16.187 1.00 45.66 102 ILE A C 1
ATOM 772 O O . ILE A 1 102 ? 22.775 -56.511 15.725 1.00 45.66 102 ILE A O 1
ATOM 776 N N . ILE A 1 103 ? 21.134 -54.991 15.512 1.00 47.25 103 ILE A N 1
ATOM 777 C CA . ILE A 1 103 ? 21.621 -54.407 14.263 1.00 47.25 103 ILE A CA 1
ATOM 778 C C . ILE A 1 103 ? 22.945 -53.687 14.581 1.00 47.25 103 ILE A C 1
ATOM 780 O O . ILE A 1 103 ? 22.941 -52.780 15.417 1.00 47.25 103 ILE A O 1
ATOM 784 N N . PRO A 1 104 ? 24.088 -54.067 13.977 1.00 47.94 104 PRO A N 1
ATOM 785 C CA . PRO A 1 104 ? 25.358 -53.410 14.257 1.00 47.94 104 PRO A CA 1
ATOM 786 C C . PRO A 1 104 ? 25.306 -51.908 13.913 1.00 47.94 104 PRO A C 1
ATOM 788 O O . PRO A 1 104 ? 24.684 -51.539 12.911 1.00 47.94 104 PRO A O 1
ATOM 791 N N . PRO A 1 105 ? 26.005 -51.038 14.673 1.00 48.34 105 PRO A N 1
ATOM 792 C CA . PRO A 1 105 ? 26.011 -49.579 14.476 1.00 48.34 105 PRO A CA 1
ATOM 793 C C . PRO A 1 105 ? 26.353 -49.146 13.042 1.00 48.34 105 PRO A C 1
ATOM 795 O O . PRO A 1 105 ? 25.902 -48.108 12.562 1.00 48.34 105 PRO A O 1
ATOM 798 N N . THR A 1 106 ? 27.111 -49.978 12.327 1.00 49.44 106 THR A N 1
ATOM 799 C CA . THR A 1 106 ? 27.483 -49.796 10.922 1.00 49.44 106 THR A CA 1
ATOM 800 C C . THR A 1 106 ? 26.269 -49.709 9.992 1.00 49.44 106 THR A C 1
ATOM 802 O O . THR A 1 106 ? 26.280 -48.916 9.058 1.00 49.44 106 THR A O 1
ATOM 805 N N . ILE A 1 107 ? 25.200 -50.470 10.252 1.00 52.09 107 ILE A N 1
ATOM 806 C CA . ILE A 1 107 ? 23.989 -50.478 9.412 1.00 52.09 107 ILE A CA 1
ATOM 807 C C . ILE A 1 107 ? 23.171 -49.190 9.613 1.00 52.09 107 ILE A C 1
ATOM 809 O O . ILE A 1 107 ? 22.581 -48.680 8.663 1.00 52.09 107 ILE A O 1
ATOM 813 N N . ILE A 1 108 ? 23.201 -48.606 10.815 1.00 55.34 108 ILE A N 1
ATOM 814 C CA . ILE A 1 108 ? 22.518 -47.341 11.135 1.00 55.34 108 ILE A CA 1
ATOM 815 C C . ILE A 1 108 ? 23.233 -46.156 10.466 1.00 55.34 108 ILE A C 1
ATOM 817 O O . ILE A 1 108 ? 22.584 -45.267 9.914 1.00 55.34 108 ILE A O 1
ATOM 821 N N . LEU A 1 109 ? 24.571 -46.177 10.439 1.00 53.69 109 LEU A N 1
ATOM 822 C CA . LEU A 1 109 ? 25.382 -45.153 9.773 1.00 53.69 109 LEU A CA 1
ATOM 823 C C . LEU A 1 109 ? 25.177 -45.157 8.248 1.00 53.69 109 LEU A C 1
ATOM 825 O O . LEU A 1 109 ? 25.042 -44.100 7.636 1.00 53.69 109 LEU A O 1
ATOM 829 N N . VAL A 1 110 ? 25.096 -46.346 7.639 1.00 50.94 110 VAL A N 1
ATOM 830 C CA . VAL A 1 110 ? 24.792 -46.499 6.205 1.00 50.94 110 VAL A CA 1
ATOM 831 C C . VAL A 1 110 ? 23.383 -45.984 5.888 1.00 50.94 110 VAL A C 1
ATOM 833 O O . VAL A 1 110 ? 23.198 -45.307 4.878 1.00 50.94 110 VAL A O 1
ATOM 836 N N . GLY A 1 111 ? 22.409 -46.208 6.777 1.00 55.31 111 GLY A N 1
ATOM 837 C CA . GLY A 1 111 ? 21.056 -45.659 6.645 1.00 55.31 111 GLY A CA 1
ATOM 838 C C . GLY A 1 111 ? 21.016 -44.125 6.610 1.00 55.31 111 GLY A C 1
ATOM 839 O O . GLY A 1 111 ? 20.356 -43.555 5.744 1.00 55.31 111 GLY A O 1
ATOM 840 N N . ALA A 1 112 ? 21.765 -43.446 7.486 1.00 57.59 112 ALA A N 1
ATOM 841 C CA . ALA A 1 112 ? 21.824 -41.979 7.520 1.00 57.59 112 ALA A CA 1
ATOM 842 C C . ALA A 1 112 ? 22.430 -41.376 6.238 1.00 57.59 112 ALA A C 1
ATOM 844 O O . ALA A 1 112 ? 21.939 -40.366 5.735 1.00 57.59 112 ALA A O 1
ATOM 845 N N . VAL A 1 113 ? 23.451 -42.027 5.666 1.00 55.75 113 VAL A N 1
ATOM 846 C CA . VAL A 1 113 ? 24.056 -41.616 4.387 1.00 55.75 113 VAL A CA 1
ATOM 847 C C . VAL A 1 113 ? 23.073 -41.802 3.228 1.00 55.75 113 VAL A C 1
ATOM 849 O O . VAL A 1 113 ? 22.970 -40.929 2.371 1.00 55.75 113 VAL A O 1
ATOM 852 N N . ILE A 1 114 ? 22.300 -42.892 3.221 1.00 63.31 114 ILE A N 1
ATOM 853 C CA . ILE A 1 114 ? 21.264 -43.128 2.205 1.00 63.31 114 ILE A CA 1
ATOM 854 C C . ILE A 1 114 ? 20.170 -42.056 2.286 1.00 63.31 114 ILE A C 1
ATOM 856 O O . ILE A 1 114 ? 19.816 -41.483 1.258 1.00 63.31 114 ILE A O 1
ATOM 860 N N . PHE A 1 115 ? 19.676 -41.719 3.482 1.00 58.16 115 PHE A N 1
ATOM 861 C CA . PHE A 1 115 ? 18.681 -40.651 3.642 1.00 58.16 115 PHE A CA 1
ATOM 862 C C . PHE A 1 115 ? 19.208 -39.274 3.219 1.00 58.16 115 PHE A C 1
ATOM 864 O O . PHE A 1 115 ? 18.467 -38.502 2.612 1.00 58.16 115 PHE A O 1
ATOM 871 N N . LEU A 1 116 ? 20.488 -38.985 3.470 1.00 58.34 116 LEU A N 1
ATOM 872 C CA . LEU A 1 116 ? 21.135 -37.742 3.044 1.00 58.34 116 LEU A CA 1
ATOM 873 C C . LEU A 1 116 ? 21.260 -37.646 1.514 1.00 58.34 116 LEU A C 1
ATOM 875 O O . LEU A 1 116 ? 21.038 -36.582 0.945 1.00 58.34 116 LEU A O 1
ATOM 879 N N . VAL A 1 117 ? 21.568 -38.756 0.838 1.00 59.12 117 VAL A N 1
ATOM 880 C CA . VAL A 1 117 ? 21.619 -38.813 -0.632 1.00 59.12 117 VAL A CA 1
ATOM 881 C C . VAL A 1 117 ? 20.218 -38.721 -1.238 1.00 59.12 117 VAL A C 1
ATOM 883 O O . VAL A 1 117 ? 20.030 -38.023 -2.232 1.00 59.12 117 VAL A O 1
ATOM 886 N N . VAL A 1 118 ? 19.216 -39.364 -0.629 1.00 58.50 118 VAL A N 1
ATOM 887 C CA . VAL A 1 118 ? 17.817 -39.267 -1.074 1.00 58.50 118 VAL A CA 1
ATOM 888 C C . VAL A 1 118 ? 17.309 -37.829 -0.946 1.00 58.50 118 VAL A C 1
ATOM 890 O O . VAL A 1 118 ? 16.703 -37.330 -1.889 1.00 58.50 118 VAL A O 1
ATOM 893 N N . ALA A 1 119 ? 17.634 -37.114 0.136 1.00 57.41 119 ALA A N 1
ATOM 894 C CA . ALA A 1 119 ? 17.245 -35.713 0.331 1.00 57.41 119 ALA A CA 1
ATOM 895 C C . ALA A 1 119 ? 17.727 -34.753 -0.780 1.00 57.41 119 ALA A C 1
ATOM 897 O O . ALA A 1 119 ? 17.155 -33.678 -0.934 1.00 57.41 119 ALA A O 1
ATOM 898 N N . LEU A 1 120 ? 18.729 -35.137 -1.582 1.00 55.34 120 LEU A N 1
ATOM 899 C CA . LEU A 1 120 ? 19.218 -34.347 -2.720 1.00 55.34 120 LEU A CA 1
ATOM 900 C C . LEU A 1 120 ? 18.334 -34.449 -3.976 1.00 55.34 120 LEU A C 1
ATOM 902 O O . LEU A 1 120 ? 18.532 -33.677 -4.910 1.00 55.34 120 LEU A O 1
ATOM 906 N N . VAL A 1 121 ? 17.388 -35.395 -4.021 1.00 53.56 121 VAL A N 1
ATOM 907 C CA . VAL A 1 121 ? 16.582 -35.705 -5.221 1.00 53.56 121 VAL A CA 1
ATOM 908 C C . VAL A 1 121 ? 15.078 -35.473 -4.995 1.00 53.56 121 VAL A C 1
ATOM 910 O O . VAL A 1 121 ? 14.299 -35.486 -5.945 1.00 53.56 121 VAL A O 1
ATOM 913 N N . VAL A 1 122 ? 14.643 -35.233 -3.753 1.00 50.59 122 VAL A N 1
ATOM 914 C CA . VAL A 1 122 ? 13.220 -35.050 -3.411 1.00 50.59 122 VAL A CA 1
ATOM 915 C C . VAL A 1 122 ? 12.835 -33.556 -3.422 1.00 50.59 122 VAL A C 1
ATOM 917 O O . VAL A 1 122 ? 13.628 -32.729 -2.970 1.00 50.59 122 VAL A O 1
ATOM 920 N N . PRO A 1 123 ? 11.624 -33.179 -3.891 1.00 52.03 123 PRO A N 1
ATOM 921 C CA . PRO A 1 123 ? 11.137 -31.800 -3.845 1.00 52.03 123 PRO A CA 1
ATOM 922 C C . PRO A 1 123 ? 11.236 -31.159 -2.452 1.00 52.03 123 PRO A C 1
ATOM 924 O O . PRO A 1 123 ? 10.977 -31.802 -1.433 1.00 52.03 123 PRO A O 1
ATOM 927 N N . VAL A 1 124 ? 11.539 -29.857 -2.435 1.00 55.88 124 VAL A N 1
ATOM 928 C CA . VAL A 1 124 ? 11.854 -29.031 -1.251 1.00 55.88 124 VAL A CA 1
ATOM 929 C C . VAL A 1 124 ? 10.959 -29.257 -0.015 1.00 55.88 124 VAL A C 1
ATOM 931 O O . VAL A 1 124 ? 11.519 -29.348 1.078 1.00 55.88 124 VAL A O 1
ATOM 934 N N . PRO A 1 125 ? 9.619 -29.409 -0.102 1.00 49.25 125 PRO A N 1
ATOM 935 C CA . PRO A 1 125 ? 8.807 -29.602 1.105 1.00 49.25 125 PRO A CA 1
ATOM 936 C C . PRO A 1 125 ? 9.037 -30.950 1.815 1.00 49.25 125 PRO A C 1
ATOM 938 O O . PRO A 1 125 ? 8.771 -31.049 3.009 1.00 49.25 125 PRO A O 1
ATOM 941 N N . LEU A 1 126 ? 9.567 -31.975 1.136 1.00 51.00 126 LEU A N 1
ATOM 942 C CA . LEU A 1 126 ? 9.863 -33.285 1.741 1.00 51.00 126 LEU A CA 1
ATOM 943 C C . LEU A 1 126 ? 11.308 -33.403 2.257 1.00 51.00 126 LEU A C 1
ATOM 945 O O . LEU A 1 126 ? 11.587 -34.267 3.089 1.00 51.00 126 LEU A O 1
ATOM 949 N N . ALA A 1 127 ? 12.229 -32.544 1.811 1.00 55.53 127 ALA A N 1
ATOM 950 C CA . ALA A 1 127 ? 13.640 -32.595 2.207 1.00 55.53 127 ALA A CA 1
ATOM 951 C C . ALA A 1 127 ? 13.838 -32.345 3.716 1.00 55.53 127 ALA A C 1
ATOM 953 O O . ALA A 1 127 ? 14.657 -33.005 4.357 1.00 55.53 127 ALA A O 1
ATOM 954 N N . TRP A 1 128 ? 13.028 -31.464 4.311 1.00 53.91 128 TRP A N 1
ATOM 955 C CA . TRP A 1 128 ? 13.071 -31.148 5.744 1.00 53.91 128 TRP A CA 1
ATOM 956 C C . TRP A 1 128 ? 12.741 -32.347 6.641 1.00 53.91 128 TRP A C 1
ATOM 958 O O . TRP A 1 128 ? 13.314 -32.481 7.722 1.00 53.91 128 TRP A O 1
ATOM 968 N N . LEU A 1 129 ? 11.886 -33.261 6.172 1.00 53.38 129 LEU A N 1
ATOM 969 C CA . LEU A 1 129 ? 11.539 -34.484 6.897 1.00 53.38 129 LEU A CA 1
ATOM 970 C C . LEU A 1 129 ? 12.729 -35.454 6.961 1.00 53.38 129 LEU A C 1
ATOM 972 O O . LEU A 1 129 ? 12.990 -36.046 8.006 1.00 53.38 129 LEU A O 1
ATOM 976 N N . PHE A 1 130 ? 13.509 -35.554 5.882 1.00 57.75 130 PHE A N 1
ATOM 977 C CA . PHE A 1 130 ? 14.728 -36.368 5.848 1.00 57.75 130 PHE A CA 1
ATOM 978 C C . PHE A 1 130 ? 15.882 -35.739 6.635 1.00 57.75 130 PHE A C 1
ATOM 980 O O . PHE A 1 130 ? 16.640 -36.460 7.282 1.00 57.75 130 PHE A O 1
ATOM 987 N N . VAL A 1 131 ? 15.978 -34.405 6.660 1.00 58.69 131 VAL A N 1
ATOM 988 C CA . VAL A 1 131 ? 16.929 -33.682 7.519 1.00 58.69 131 VAL A CA 1
ATOM 989 C C . VAL A 1 131 ? 16.608 -33.922 8.997 1.00 58.69 131 VAL A C 1
ATOM 991 O O . VAL A 1 131 ? 17.496 -34.321 9.752 1.00 58.69 131 VAL A O 1
ATOM 994 N N . ALA A 1 132 ? 15.346 -33.778 9.407 1.00 60.31 132 ALA A N 1
ATOM 995 C CA . ALA A 1 132 ? 14.918 -34.052 10.779 1.00 60.31 132 ALA A CA 1
ATOM 996 C C . ALA A 1 132 ? 15.146 -35.523 11.174 1.00 60.31 132 ALA A C 1
ATOM 998 O O . ALA A 1 132 ? 15.652 -35.803 12.263 1.00 60.31 132 ALA A O 1
ATOM 999 N N . LEU A 1 133 ? 14.854 -36.463 10.267 1.00 59.25 133 LEU A N 1
ATOM 1000 C CA . LEU A 1 133 ? 15.086 -37.890 10.489 1.00 59.25 133 LEU A CA 1
ATOM 1001 C C . LEU A 1 133 ? 16.582 -38.214 10.617 1.00 59.25 133 LEU A C 1
ATOM 1003 O O . LEU A 1 133 ? 16.965 -38.982 11.498 1.00 59.25 133 LEU A O 1
ATOM 1007 N N . SER A 1 134 ? 17.435 -37.575 9.808 1.00 59.38 134 SER A N 1
ATOM 1008 C CA . SER A 1 134 ? 18.893 -37.727 9.892 1.00 59.38 134 SER A CA 1
ATOM 1009 C C . SER A 1 134 ? 19.440 -37.242 11.239 1.00 59.38 134 SER A C 1
ATOM 1011 O O . SER A 1 134 ? 20.245 -37.935 11.868 1.00 59.38 134 SER A O 1
ATOM 1013 N N . LEU A 1 135 ? 18.933 -36.111 11.739 1.00 58.53 135 LEU A N 1
ATOM 1014 C CA . LEU A 1 135 ? 19.330 -35.541 13.021 1.00 58.53 135 LEU A CA 1
ATOM 1015 C C . LEU A 1 135 ? 18.883 -36.431 14.188 1.00 58.53 135 LEU A C 1
ATOM 1017 O O . LEU A 1 135 ? 19.663 -36.670 15.107 1.00 58.53 135 LEU A O 1
ATOM 1021 N N . ALA A 1 136 ? 17.675 -36.997 14.118 1.00 57.12 136 ALA A N 1
ATOM 1022 C CA . ALA A 1 136 ? 17.181 -37.960 15.103 1.00 57.12 136 ALA A CA 1
ATOM 1023 C C . ALA A 1 136 ? 18.003 -39.264 15.114 1.00 57.12 136 ALA A C 1
ATOM 1025 O O . ALA A 1 136 ? 18.308 -39.808 16.176 1.00 57.12 136 ALA A O 1
ATOM 1026 N N . THR A 1 137 ? 18.430 -39.759 13.948 1.00 56.06 137 THR A N 1
ATOM 1027 C CA . THR A 1 137 ? 19.320 -40.932 13.885 1.00 56.06 137 THR A CA 1
ATOM 1028 C C . THR A 1 137 ? 20.739 -40.632 14.372 1.00 56.06 137 THR A C 1
ATOM 1030 O O . THR A 1 137 ? 21.362 -41.486 15.003 1.00 56.06 137 THR A O 1
ATOM 1033 N N . ALA A 1 138 ? 21.245 -39.418 14.142 1.00 58.72 138 ALA A N 1
ATOM 1034 C CA . ALA A 1 138 ? 22.563 -38.994 14.606 1.00 58.72 138 ALA A CA 1
ATOM 1035 C C . ALA A 1 138 ? 22.612 -38.845 16.135 1.00 58.72 138 ALA A C 1
ATOM 1037 O O . ALA A 1 138 ? 23.584 -39.270 16.762 1.00 58.72 138 ALA A O 1
ATOM 1038 N N . THR A 1 139 ? 21.552 -38.313 16.755 1.00 53.22 139 THR A N 1
ATOM 1039 C CA . THR A 1 139 ? 21.456 -38.210 18.220 1.00 53.22 139 THR A CA 1
ATOM 1040 C C . THR A 1 139 ? 21.338 -39.583 18.877 1.00 53.22 139 THR A C 1
ATOM 1042 O O . THR A 1 139 ? 22.044 -39.847 19.849 1.00 53.22 139 THR A O 1
ATOM 1045 N N . ALA A 1 140 ? 20.549 -40.503 18.311 1.00 55.25 140 ALA A N 1
ATOM 1046 C CA . ALA A 1 140 ? 20.508 -41.892 18.771 1.00 55.25 140 ALA A CA 1
ATOM 1047 C C . ALA A 1 140 ? 21.884 -42.576 18.644 1.00 55.25 140 ALA A C 1
ATOM 1049 O O . ALA A 1 140 ? 22.343 -43.227 19.584 1.00 55.25 140 ALA A O 1
ATOM 1050 N N . GLY A 1 141 ? 22.587 -42.369 17.525 1.00 57.56 141 GLY A N 1
ATOM 1051 C CA . GLY A 1 141 ? 23.949 -42.866 17.312 1.00 57.56 141 GLY A CA 1
ATOM 1052 C C . GLY A 1 141 ? 24.962 -42.323 18.326 1.00 57.56 141 GLY A C 1
ATOM 1053 O O . GLY A 1 141 ? 25.799 -43.080 18.814 1.00 57.56 141 GLY A O 1
ATOM 1054 N N . LEU A 1 142 ? 24.848 -41.048 18.710 1.00 55.22 142 LEU A N 1
ATOM 1055 C CA . LEU A 1 142 ? 25.689 -40.424 19.737 1.00 55.22 142 LEU A CA 1
ATOM 1056 C C . LEU A 1 142 ? 25.435 -41.024 21.131 1.00 55.22 142 LEU A C 1
ATOM 1058 O O . LEU A 1 142 ? 26.377 -41.255 21.885 1.00 55.22 142 LEU A O 1
ATOM 1062 N N . VAL A 1 143 ? 24.179 -41.334 21.466 1.00 51.78 143 VAL A N 1
ATOM 1063 C CA . VAL A 1 143 ? 23.825 -41.997 22.733 1.00 51.78 143 VAL A CA 1
ATOM 1064 C C . VAL A 1 143 ? 24.384 -43.423 22.777 1.00 51.78 143 VAL A C 1
ATOM 1066 O O . VAL A 1 143 ? 25.001 -43.804 23.773 1.00 51.78 143 VAL A O 1
ATOM 1069 N N . PHE A 1 144 ? 24.262 -44.193 21.691 1.00 55.25 144 PHE A N 1
ATOM 1070 C CA . PHE A 1 144 ? 24.885 -45.519 21.591 1.00 55.25 144 PHE A CA 1
ATOM 1071 C C . PHE A 1 144 ? 26.418 -45.451 21.641 1.00 55.25 144 PHE A C 1
ATOM 1073 O O . PHE A 1 144 ? 27.040 -46.281 22.298 1.00 55.25 144 PHE A O 1
ATOM 1080 N N . PHE A 1 145 ? 27.025 -44.428 21.037 1.00 57.91 145 PHE A N 1
ATOM 1081 C CA . PHE A 1 145 ? 28.462 -44.164 21.106 1.00 57.91 145 PHE A CA 1
ATOM 1082 C C . PHE A 1 145 ? 28.933 -43.882 22.540 1.00 57.91 145 PHE A C 1
ATOM 1084 O O . PHE A 1 145 ? 29.924 -44.460 22.983 1.00 57.91 145 PHE A O 1
ATOM 1091 N N . ILE A 1 146 ? 28.200 -43.060 23.302 1.00 55.56 146 ILE A N 1
ATOM 1092 C CA . ILE A 1 146 ? 28.513 -42.767 24.711 1.00 55.56 146 ILE A CA 1
ATOM 1093 C C . ILE A 1 146 ? 28.367 -44.019 25.590 1.00 55.56 146 ILE A C 1
ATOM 1095 O O . ILE A 1 146 ? 29.164 -44.222 26.508 1.00 55.56 146 ILE A O 1
ATOM 1099 N N . LEU A 1 147 ? 27.398 -44.891 25.297 1.00 51.41 147 LEU A N 1
ATOM 1100 C CA . LEU A 1 147 ? 27.244 -46.174 25.990 1.00 51.41 147 LEU A CA 1
ATOM 1101 C C . LEU A 1 147 ? 28.377 -47.164 25.656 1.00 51.41 147 LEU A C 1
ATOM 1103 O O . LEU A 1 147 ? 28.818 -47.898 26.544 1.00 51.41 147 LEU A O 1
ATOM 1107 N N . ASP A 1 148 ? 28.906 -47.142 24.428 1.00 50.12 148 ASP A N 1
ATOM 1108 C CA . ASP A 1 148 ? 30.036 -47.984 24.003 1.00 50.12 148 ASP A CA 1
ATOM 1109 C C . ASP A 1 148 ? 31.415 -47.447 24.446 1.00 50.12 148 ASP A C 1
ATOM 1111 O O . ASP A 1 148 ? 32.378 -48.214 24.514 1.00 50.12 148 ASP A O 1
ATOM 1115 N N . LEU A 1 149 ? 31.533 -46.175 24.866 1.00 48.69 149 LEU A N 1
ATOM 1116 C CA . LEU A 1 149 ? 32.763 -45.616 25.472 1.00 48.69 149 LEU A CA 1
ATOM 1117 C C . LEU A 1 149 ? 33.192 -46.339 26.767 1.00 48.69 149 LEU A C 1
ATOM 1119 O O . LEU A 1 149 ? 34.334 -46.181 27.212 1.00 48.69 149 LEU A O 1
ATOM 1123 N N . LYS A 1 150 ? 32.313 -47.160 27.362 1.00 51.38 150 LYS A N 1
ATOM 1124 C CA . LYS A 1 150 ? 32.648 -48.064 28.476 1.00 51.38 150 LYS A CA 1
ATOM 1125 C C . LYS A 1 150 ? 33.385 -49.344 28.054 1.00 51.38 150 LYS A C 1
ATOM 1127 O O . LYS A 1 150 ? 33.871 -50.050 28.936 1.00 51.38 150 LYS A O 1
ATOM 1132 N N . LYS A 1 151 ? 33.520 -49.657 26.758 1.00 54.44 151 LYS A N 1
ATOM 1133 C CA . LYS A 1 151 ? 34.282 -50.819 26.261 1.00 54.44 151 LYS A CA 1
ATOM 1134 C C . LYS A 1 151 ? 35.635 -50.410 25.668 1.00 54.44 151 LYS A C 1
ATOM 1136 O O . LYS A 1 151 ? 35.787 -49.408 24.980 1.00 54.44 151 LYS A O 1
ATOM 1141 N N . SER A 1 152 ? 36.663 -51.195 25.979 1.00 50.38 152 SER A N 1
ATOM 1142 C CA . SER A 1 152 ? 38.081 -50.809 25.946 1.00 50.38 152 SER A CA 1
ATOM 1143 C C . SER A 1 152 ? 38.779 -50.798 24.576 1.00 50.38 152 SER A C 1
ATOM 1145 O O . SER A 1 152 ? 39.996 -50.639 24.538 1.00 50.38 152 SER A O 1
ATOM 1147 N N . ASN A 1 153 ? 38.076 -50.914 23.446 1.00 51.91 153 ASN A N 1
ATOM 1148 C CA . ASN A 1 153 ? 38.729 -51.038 22.132 1.00 51.91 153 ASN A CA 1
ATOM 1149 C C . ASN A 1 153 ? 38.613 -49.734 21.326 1.00 51.91 153 ASN A C 1
ATOM 1151 O O . ASN A 1 153 ? 37.782 -49.593 20.436 1.00 51.91 153 ASN A O 1
ATOM 1155 N N . LYS A 1 154 ? 39.459 -48.757 21.675 1.00 54.34 154 LYS A N 1
ATOM 1156 C CA . LYS A 1 154 ? 39.302 -47.332 21.316 1.00 54.34 154 LYS A CA 1
ATOM 1157 C C . LYS A 1 154 ? 39.902 -46.889 19.970 1.00 54.34 154 LYS A C 1
ATOM 1159 O O . LYS A 1 154 ? 39.779 -45.723 19.620 1.00 54.34 154 LYS A O 1
ATOM 1164 N N . VAL A 1 155 ? 40.545 -47.766 19.199 1.00 46.97 155 VAL A N 1
ATOM 1165 C CA . VAL A 1 155 ? 41.334 -47.331 18.023 1.00 46.97 155 VAL A CA 1
ATOM 1166 C C . VAL A 1 155 ? 40.483 -47.173 16.754 1.00 46.97 155 VAL A C 1
ATOM 1168 O O . VAL A 1 155 ? 40.715 -46.256 15.972 1.00 46.97 155 VAL A O 1
ATOM 1171 N N . LEU A 1 156 ? 39.443 -47.994 16.569 1.00 44.94 156 LEU A N 1
ATOM 1172 C CA . LEU A 1 156 ? 38.620 -47.953 15.351 1.00 44.94 156 LEU A CA 1
ATOM 1173 C C . LEU A 1 156 ? 37.639 -46.759 15.332 1.00 44.94 156 LEU A C 1
ATOM 1175 O O . LEU A 1 156 ? 37.417 -46.160 14.282 1.00 44.94 156 LEU A O 1
ATOM 1179 N N . SER A 1 157 ? 37.115 -46.354 16.496 1.00 51.78 157 SER A N 1
ATOM 1180 C CA . SER A 1 157 ? 36.170 -45.228 16.624 1.00 51.78 157 SER A CA 1
ATOM 1181 C C . SER A 1 157 ? 36.811 -43.850 16.442 1.00 51.78 157 SER A C 1
ATOM 1183 O O . SER A 1 157 ? 36.149 -42.932 15.969 1.00 51.78 157 SER A O 1
ATOM 1185 N N . ILE A 1 158 ? 38.097 -43.692 16.772 1.00 47.50 158 ILE A N 1
ATOM 1186 C CA . ILE A 1 158 ? 38.819 -42.420 16.593 1.00 47.50 158 ILE A CA 1
ATOM 1187 C C . ILE A 1 158 ? 39.111 -42.177 15.108 1.00 47.50 158 ILE A C 1
ATOM 1189 O O . ILE A 1 158 ? 38.937 -41.064 14.616 1.00 47.50 158 ILE A O 1
ATOM 1193 N N . ILE A 1 159 ? 39.485 -43.231 14.374 1.00 43.31 159 ILE A N 1
ATOM 1194 C CA . ILE A 1 159 ? 39.720 -43.157 12.927 1.00 43.31 159 ILE A CA 1
ATOM 1195 C C . ILE A 1 159 ? 38.397 -42.889 12.190 1.00 43.31 159 ILE A C 1
ATOM 1197 O O . ILE A 1 159 ? 38.363 -42.050 11.295 1.00 43.31 159 ILE A O 1
ATOM 1201 N N . ALA A 1 160 ? 37.287 -43.504 12.614 1.00 48.44 160 ALA A N 1
ATOM 1202 C CA . ALA A 1 160 ? 35.961 -43.219 12.059 1.00 48.44 160 ALA A CA 1
ATOM 1203 C C . ALA A 1 160 ? 35.480 -41.783 12.354 1.00 48.44 160 ALA A C 1
ATOM 1205 O O . ALA A 1 160 ? 34.912 -41.143 11.472 1.00 48.44 160 ALA A O 1
ATOM 1206 N N . PHE A 1 161 ? 35.760 -41.239 13.546 1.00 44.88 161 PHE A N 1
ATOM 1207 C CA . PHE A 1 161 ? 35.447 -39.847 13.889 1.00 44.88 161 PHE A CA 1
ATOM 1208 C C . PHE A 1 161 ? 36.272 -38.857 13.052 1.00 44.88 161 PHE A C 1
ATOM 1210 O O . PHE A 1 161 ? 35.711 -37.908 12.511 1.00 44.88 161 PHE A O 1
ATOM 1217 N N . ALA A 1 162 ? 37.567 -39.122 12.850 1.00 39.69 162 ALA A N 1
ATOM 1218 C CA . ALA A 1 162 ? 38.439 -38.299 12.011 1.00 39.69 162 ALA A CA 1
ATOM 1219 C C . ALA A 1 162 ? 38.038 -38.338 10.525 1.00 39.69 162 ALA A C 1
ATOM 1221 O O . ALA A 1 162 ? 37.986 -37.295 9.877 1.00 39.69 162 ALA A O 1
ATOM 1222 N N . VAL A 1 163 ? 37.674 -39.511 9.993 1.00 44.81 163 VAL A N 1
ATOM 1223 C CA . VAL A 1 163 ? 37.165 -39.647 8.616 1.00 44.81 163 VAL A CA 1
ATOM 1224 C C . VAL A 1 163 ? 35.790 -38.984 8.471 1.00 44.81 163 VAL A C 1
ATOM 1226 O O . VAL A 1 163 ? 35.535 -38.340 7.455 1.00 44.81 163 VAL A O 1
ATOM 1229 N N . SER A 1 164 ? 34.933 -39.042 9.498 1.00 45.53 164 SER A N 1
ATOM 1230 C CA . SER A 1 164 ? 33.654 -38.321 9.504 1.00 45.53 164 SER A CA 1
ATOM 1231 C C . SER A 1 164 ? 33.836 -36.8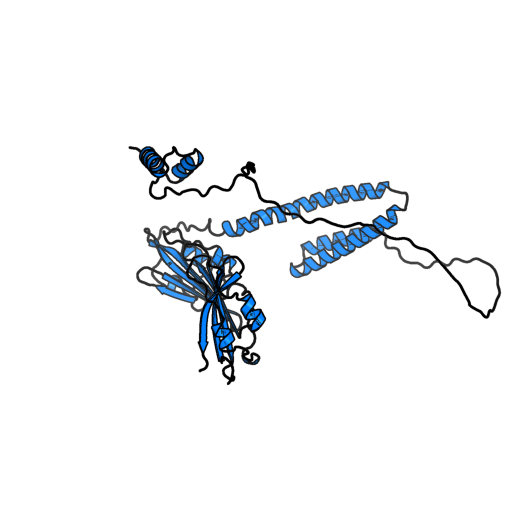06 9.577 1.00 45.53 164 SER A C 1
ATOM 1233 O O . SER A 1 164 ? 33.108 -36.099 8.901 1.00 45.53 164 SER A O 1
ATOM 1235 N N . LEU A 1 165 ? 34.839 -36.299 10.303 1.00 40.88 165 LEU A N 1
ATOM 1236 C CA . LEU A 1 165 ? 35.130 -34.867 10.396 1.00 40.88 165 LEU A CA 1
ATOM 1237 C C . LEU A 1 165 ? 35.703 -34.330 9.076 1.00 40.88 165 LEU A C 1
ATOM 1239 O O . LEU A 1 165 ? 35.336 -33.242 8.647 1.00 40.88 165 LEU A O 1
ATOM 1243 N N . VAL A 1 166 ? 36.542 -35.114 8.389 1.00 39.62 166 VAL A N 1
ATOM 1244 C CA . VAL A 1 166 ? 37.086 -34.769 7.062 1.00 39.62 166 VAL A CA 1
ATOM 1245 C C . VAL A 1 166 ? 35.998 -34.818 5.981 1.00 39.62 166 VAL A C 1
ATOM 1247 O O . VAL A 1 166 ? 35.954 -33.939 5.122 1.00 39.62 166 VAL A O 1
ATOM 1250 N N . LEU A 1 167 ? 35.060 -35.771 6.049 1.00 42.94 167 LEU A N 1
ATOM 1251 C CA . LEU A 1 167 ? 33.894 -35.808 5.156 1.00 42.94 167 LEU A CA 1
ATOM 1252 C C . LEU A 1 167 ? 32.868 -34.711 5.492 1.00 42.94 167 LEU A C 1
ATOM 1254 O O . LEU A 1 167 ? 32.312 -34.110 4.577 1.00 42.94 167 LEU A O 1
ATOM 1258 N N . PHE A 1 168 ? 32.689 -34.378 6.774 1.00 44.53 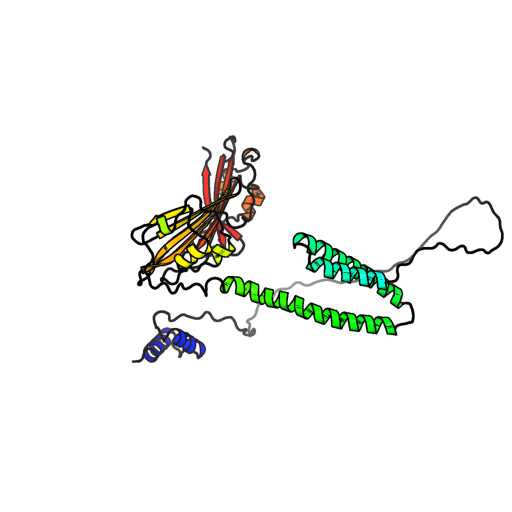168 PHE A N 1
ATOM 1259 C CA . PHE A 1 168 ? 31.834 -33.281 7.238 1.00 44.53 168 PHE A CA 1
ATOM 1260 C C . PHE A 1 168 ? 32.420 -31.910 6.876 1.00 44.53 168 PHE A C 1
ATOM 1262 O O . PHE A 1 168 ? 31.663 -31.008 6.541 1.00 44.53 168 PHE A O 1
ATOM 1269 N N . MET A 1 169 ? 33.749 -31.751 6.837 1.00 43.91 169 MET A N 1
ATOM 1270 C CA . MET A 1 169 ? 34.406 -30.550 6.297 1.00 43.91 169 MET A CA 1
ATOM 1271 C C . MET A 1 169 ? 34.348 -30.486 4.761 1.00 43.91 169 MET A C 1
ATOM 1273 O O . MET A 1 169 ? 34.279 -29.393 4.203 1.00 43.91 169 MET A O 1
ATOM 1277 N N . GLY A 1 170 ? 34.272 -31.632 4.076 1.00 43.59 170 GLY A N 1
ATOM 1278 C CA . GLY A 1 170 ? 34.012 -31.710 2.633 1.00 43.59 170 GLY A CA 1
ATOM 1279 C C . GLY A 1 170 ? 32.577 -31.331 2.236 1.00 43.59 170 GLY A C 1
ATOM 1280 O O . GLY A 1 170 ? 32.368 -30.750 1.172 1.00 43.59 170 GLY A O 1
ATOM 1281 N N . THR A 1 171 ? 31.588 -31.578 3.103 1.00 45.75 171 THR A N 1
ATOM 1282 C CA . THR A 1 171 ? 30.188 -31.144 2.911 1.00 45.75 171 THR A CA 1
ATOM 1283 C C . THR A 1 171 ? 29.877 -29.784 3.539 1.00 45.75 171 THR A C 1
ATOM 1285 O O . THR A 1 171 ? 29.028 -29.058 3.030 1.00 45.75 171 THR A O 1
ATOM 1288 N N . ALA A 1 172 ? 30.596 -29.370 4.585 1.00 38.59 172 ALA A N 1
ATOM 1289 C CA . ALA A 1 172 ? 30.525 -28.003 5.096 1.00 38.59 172 ALA A CA 1
ATOM 1290 C C . ALA A 1 172 ? 31.132 -27.014 4.094 1.00 38.59 172 ALA A C 1
ATOM 1292 O O . ALA A 1 172 ? 30.660 -25.896 4.008 1.00 38.59 172 ALA A O 1
ATOM 1293 N N . GLY A 1 173 ? 32.088 -27.419 3.252 1.00 41.41 173 GLY A N 1
ATOM 1294 C CA . GLY A 1 173 ? 32.561 -26.579 2.149 1.00 41.41 173 GLY A CA 1
ATOM 1295 C C . GLY A 1 173 ? 31.486 -26.276 1.098 1.00 41.41 173 GLY A C 1
ATOM 1296 O O . GLY A 1 173 ? 31.444 -25.164 0.586 1.00 41.41 173 GLY A O 1
ATOM 1297 N N . THR A 1 174 ? 30.576 -27.207 0.796 1.00 42.34 174 THR A N 1
ATOM 1298 C CA . THR A 1 174 ? 29.521 -27.010 -0.222 1.00 42.34 174 THR A CA 1
ATOM 1299 C C . THR A 1 174 ? 28.234 -26.424 0.348 1.00 42.34 174 THR A C 1
ATOM 1301 O O . THR A 1 174 ? 27.542 -25.685 -0.347 1.00 42.34 174 THR A O 1
ATOM 1304 N N . VAL A 1 175 ? 27.925 -26.680 1.621 1.00 40.16 175 VAL A N 1
ATOM 1305 C CA . VAL A 1 175 ? 26.793 -26.042 2.309 1.00 40.16 175 VAL A CA 1
ATOM 1306 C C . VAL A 1 175 ? 27.175 -24.657 2.823 1.00 40.16 175 VAL A C 1
ATOM 1308 O O . VAL A 1 175 ? 26.383 -23.744 2.665 1.00 40.16 175 VAL A O 1
ATOM 1311 N N . LEU A 1 176 ? 28.397 -24.435 3.320 1.00 35.41 176 LEU A N 1
ATOM 1312 C CA . LEU A 1 176 ? 28.863 -23.095 3.687 1.00 35.41 176 LEU A CA 1
ATOM 1313 C C . LEU A 1 176 ? 29.202 -22.261 2.451 1.00 35.41 176 LEU A C 1
ATOM 1315 O O . LEU A 1 176 ? 29.002 -21.065 2.512 1.00 35.41 176 LEU A O 1
ATOM 1319 N N . THR A 1 177 ? 29.603 -22.827 1.304 1.00 39.97 177 THR A N 1
ATOM 1320 C CA . THR A 1 177 ? 29.560 -22.035 0.058 1.00 39.97 177 THR A CA 1
ATOM 1321 C C . THR A 1 177 ? 28.129 -21.801 -0.378 1.00 39.97 177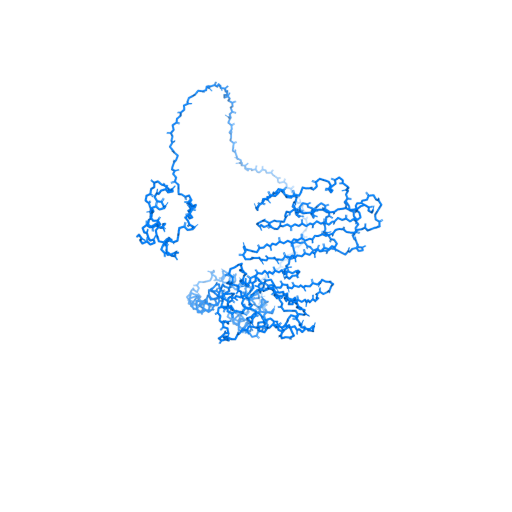 THR A C 1
ATOM 1323 O O . THR A 1 177 ? 27.831 -20.676 -0.698 1.00 39.97 177 THR A O 1
ATOM 1326 N N . LYS A 1 178 ? 27.186 -22.745 -0.302 1.00 42.25 178 LYS A N 1
ATOM 1327 C CA . LYS A 1 178 ? 25.782 -22.425 -0.626 1.00 42.25 178 LYS A CA 1
ATOM 1328 C C . LYS A 1 178 ? 25.106 -21.480 0.368 1.00 42.25 178 LYS A C 1
ATOM 1330 O O . LYS A 1 178 ? 24.167 -20.821 -0.032 1.00 42.25 178 LYS A O 1
ATOM 1335 N N . GLN A 1 179 ? 25.573 -21.360 1.609 1.00 35.06 179 GLN A N 1
ATOM 1336 C CA . GLN A 1 179 ? 24.985 -20.499 2.640 1.00 35.06 179 GLN A CA 1
ATOM 1337 C C . GLN A 1 179 ? 25.768 -19.189 2.836 1.00 35.06 179 GLN A C 1
ATOM 1339 O O . GLN A 1 179 ? 25.158 -18.178 3.136 1.00 35.06 179 GLN A O 1
ATOM 1344 N N . LEU A 1 180 ? 27.078 -19.149 2.569 1.00 31.25 180 LEU A N 1
ATOM 1345 C CA . LEU A 1 180 ? 27.880 -17.918 2.475 1.00 31.25 180 LEU A CA 1
ATOM 1346 C C . LEU A 1 180 ? 27.777 -17.291 1.077 1.00 31.25 180 LEU A C 1
ATOM 1348 O O . LEU A 1 180 ? 27.737 -16.072 0.975 1.00 31.25 180 LEU A O 1
ATOM 1352 N N . LEU A 1 181 ? 27.624 -18.097 0.018 1.00 34.53 181 LEU A N 1
ATOM 1353 C CA . LEU A 1 181 ? 27.117 -17.610 -1.266 1.00 34.53 181 LEU A CA 1
ATOM 1354 C C . LEU A 1 181 ? 25.628 -17.305 -1.174 1.00 34.53 181 LEU A C 1
ATOM 1356 O O . LEU A 1 181 ? 25.271 -16.378 -1.848 1.00 34.53 181 LEU A O 1
ATOM 1360 N N . ALA A 1 182 ? 24.770 -17.928 -0.348 1.00 37.38 182 ALA A N 1
ATOM 1361 C CA . ALA A 1 182 ? 23.381 -17.439 -0.198 1.00 37.38 182 ALA A CA 1
ATOM 1362 C C . ALA A 1 182 ? 23.247 -16.215 0.722 1.00 37.38 182 ALA A C 1
ATOM 1364 O O . ALA A 1 182 ? 22.336 -15.422 0.528 1.00 37.38 182 ALA A O 1
ATOM 1365 N N . VAL A 1 183 ? 24.139 -16.002 1.691 1.00 33.81 183 VAL A N 1
ATOM 1366 C CA . VAL A 1 183 ? 24.171 -14.750 2.471 1.00 33.81 183 VAL A CA 1
ATOM 1367 C C . VAL A 1 183 ? 24.851 -13.630 1.670 1.00 33.81 183 VAL A C 1
ATOM 1369 O O . VAL A 1 183 ? 24.459 -12.476 1.796 1.00 33.81 183 VAL A O 1
ATOM 1372 N N . GLY A 1 184 ? 25.781 -13.962 0.766 1.00 35.66 184 GLY A N 1
ATOM 1373 C CA . GLY A 1 184 ? 26.304 -13.041 -0.250 1.00 35.66 184 GLY A CA 1
ATOM 1374 C C . GLY A 1 184 ? 25.368 -12.827 -1.452 1.00 35.66 184 GLY A C 1
ATOM 1375 O O . GLY A 1 184 ? 25.290 -11.720 -1.969 1.00 35.66 184 GLY A O 1
ATOM 1376 N N . SER A 1 185 ? 24.586 -13.833 -1.858 1.00 37.22 185 SER A N 1
ATOM 1377 C CA . SER A 1 185 ? 23.731 -13.813 -3.057 1.00 37.22 185 SER A CA 1
ATOM 1378 C C . SER A 1 185 ? 22.267 -13.515 -2.784 1.00 37.22 185 SER A C 1
ATOM 1380 O O . SER A 1 185 ? 21.569 -13.186 -3.728 1.00 37.22 185 SER A O 1
ATOM 1382 N N . GLN A 1 186 ? 21.765 -13.540 -1.547 1.00 35.22 186 GLN A N 1
ATOM 1383 C CA . GLN A 1 186 ? 20.446 -12.952 -1.267 1.00 35.22 186 GLN A CA 1
ATOM 1384 C C . GLN A 1 186 ? 20.500 -11.436 -1.066 1.00 35.22 186 GLN A C 1
ATOM 1386 O O . GLN A 1 186 ? 19.478 -10.772 -1.229 1.00 35.22 186 GLN A O 1
ATOM 1391 N N . ALA A 1 187 ? 21.688 -10.881 -0.810 1.00 35.72 187 ALA A N 1
ATOM 1392 C CA . ALA A 1 187 ? 21.946 -9.452 -0.954 1.00 35.72 187 ALA A CA 1
ATOM 1393 C C . ALA A 1 187 ? 22.263 -9.070 -2.414 1.00 35.72 187 ALA A C 1
ATOM 1395 O O . ALA A 1 187 ? 21.894 -7.979 -2.837 1.00 35.72 187 ALA A O 1
ATOM 1396 N N . GLN A 1 188 ? 22.873 -9.963 -3.209 1.00 35.66 188 GLN A N 1
ATOM 1397 C CA . GLN A 1 188 ? 23.187 -9.684 -4.618 1.00 35.66 188 GLN A CA 1
ATOM 1398 C C . GLN A 1 188 ? 22.070 -10.022 -5.617 1.00 35.66 188 GLN A C 1
ATOM 1400 O O . GLN A 1 188 ? 21.896 -9.248 -6.540 1.00 35.66 188 GLN A O 1
ATOM 1405 N N . GLU A 1 189 ? 21.201 -11.020 -5.427 1.00 32.44 189 GLU A N 1
ATOM 1406 C CA . GLU A 1 189 ? 20.087 -11.274 -6.371 1.00 32.44 189 GLU A CA 1
ATOM 1407 C C . GLU A 1 189 ? 18.977 -10.206 -6.316 1.00 32.44 189 GLU A C 1
ATOM 1409 O O . GLU A 1 189 ? 18.163 -10.105 -7.230 1.00 32.44 189 GLU A O 1
ATOM 1414 N N . ALA A 1 190 ? 18.911 -9.390 -5.258 1.00 31.33 190 ALA A N 1
ATOM 1415 C CA . ALA A 1 190 ? 18.019 -8.227 -5.225 1.00 31.33 190 ALA A CA 1
ATOM 1416 C C . ALA A 1 190 ? 18.648 -6.978 -5.873 1.00 31.33 190 ALA A C 1
ATOM 1418 O O . ALA A 1 190 ? 17.914 -6.084 -6.286 1.00 31.33 190 ALA A O 1
ATOM 1419 N N . ILE A 1 191 ? 19.980 -6.933 -5.981 1.00 34.19 191 ILE A N 1
ATOM 1420 C CA . ILE A 1 191 ? 20.739 -5.796 -6.524 1.00 34.19 191 ILE A CA 1
ATOM 1421 C C . ILE A 1 191 ? 21.134 -6.040 -7.997 1.00 34.19 191 ILE A C 1
ATOM 1423 O O . ILE A 1 191 ? 21.107 -5.113 -8.797 1.00 34.19 191 ILE A O 1
ATOM 1427 N N . GLU A 1 192 ? 21.367 -7.289 -8.409 1.00 32.66 192 GLU A N 1
ATOM 1428 C CA . GLU A 1 192 ? 21.779 -7.669 -9.772 1.00 32.66 192 GLU A CA 1
ATOM 1429 C C . GLU A 1 192 ? 20.629 -7.576 -10.798 1.00 32.66 192 GLU A C 1
ATOM 1431 O O . GLU A 1 192 ? 20.856 -7.400 -11.991 1.00 32.66 192 GLU A O 1
ATOM 1436 N N . VAL A 1 193 ? 19.363 -7.611 -10.361 1.00 39.75 193 VAL A N 1
ATOM 1437 C CA . VAL A 1 193 ? 18.205 -7.700 -11.279 1.00 39.75 193 VAL A CA 1
ATOM 1438 C C . VAL A 1 193 ? 17.777 -6.349 -11.883 1.00 39.75 193 VAL A C 1
ATOM 1440 O O . VAL A 1 193 ? 16.933 -6.327 -12.780 1.00 39.75 193 VAL A O 1
ATOM 1443 N N . ILE A 1 194 ? 18.343 -5.216 -11.452 1.00 42.94 194 ILE A N 1
ATOM 1444 C CA . ILE A 1 194 ? 18.034 -3.900 -12.055 1.00 42.94 194 ILE A CA 1
ATOM 1445 C C . ILE A 1 194 ? 19.258 -3.250 -12.717 1.00 42.94 194 ILE A C 1
ATOM 1447 O O . ILE A 1 194 ? 19.071 -2.453 -13.633 1.00 42.94 194 ILE A O 1
ATOM 1451 N N . GLU A 1 195 ? 20.490 -3.629 -12.359 1.00 41.91 195 GLU A N 1
ATOM 1452 C CA . GLU A 1 195 ? 21.691 -3.059 -12.992 1.00 41.91 195 GLU A CA 1
ATOM 1453 C C . GLU A 1 195 ? 21.936 -3.552 -14.432 1.00 41.91 195 GLU A C 1
ATOM 1455 O O . GLU A 1 195 ? 22.600 -2.860 -15.196 1.00 41.91 195 GLU A O 1
ATOM 1460 N N . GLU A 1 196 ? 21.349 -4.677 -14.864 1.00 44.78 196 GLU A N 1
ATOM 1461 C CA . GLU A 1 196 ? 21.650 -5.276 -16.180 1.00 44.78 196 GLU A CA 1
ATOM 1462 C C . GLU A 1 196 ? 20.536 -5.170 -17.241 1.00 44.78 196 GLU A C 1
ATOM 1464 O O . GLU A 1 196 ? 20.489 -5.928 -18.214 1.00 44.78 196 GLU A O 1
ATOM 1469 N N . VAL A 1 197 ? 19.625 -4.200 -17.107 1.00 44.59 197 VAL A N 1
ATOM 1470 C CA . VAL A 1 197 ? 18.697 -3.858 -18.200 1.00 44.59 197 VAL A CA 1
ATOM 1471 C C . VAL A 1 197 ? 18.601 -2.353 -18.413 1.00 44.59 197 VAL A C 1
ATOM 1473 O O . VAL A 1 197 ? 17.509 -1.790 -18.501 1.00 44.59 197 VAL A O 1
ATOM 1476 N N . GLU A 1 198 ? 19.740 -1.686 -18.572 1.00 46.91 198 GLU A N 1
ATOM 1477 C CA . GLU A 1 198 ? 19.747 -0.532 -19.465 1.00 46.91 198 GLU A CA 1
ATOM 1478 C C . GLU A 1 198 ? 19.589 -1.072 -20.887 1.00 46.91 198 GLU A C 1
ATOM 1480 O O . GLU A 1 198 ? 20.524 -1.555 -21.525 1.00 46.91 198 GLU A O 1
ATOM 1485 N N . SER A 1 199 ? 18.349 -1.082 -21.378 1.00 46.94 199 SER A N 1
ATOM 1486 C CA . SER A 1 199 ? 18.113 -1.261 -22.801 1.00 46.94 199 SER A CA 1
ATOM 1487 C C . SER A 1 199 ? 18.928 -0.198 -23.533 1.00 46.94 199 SER A C 1
ATOM 1489 O O . SER A 1 199 ? 18.614 0.985 -23.413 1.00 46.94 199 SER A O 1
ATOM 1491 N N . ASN A 1 200 ? 19.911 -0.620 -24.335 1.00 45.81 200 ASN A N 1
ATOM 1492 C CA . ASN A 1 200 ? 20.607 0.195 -25.347 1.00 45.81 200 ASN A CA 1
ATOM 1493 C C . ASN A 1 200 ? 19.655 0.750 -26.437 1.00 45.81 200 ASN A C 1
ATOM 1495 O O . ASN A 1 200 ? 20.084 1.104 -27.533 1.00 45.81 200 ASN A O 1
ATOM 1499 N N . ASP A 1 201 ? 18.354 0.783 -26.157 1.00 53.75 201 ASP A N 1
ATOM 1500 C CA . ASP A 1 201 ? 17.361 1.462 -26.955 1.00 53.75 201 ASP A CA 1
ATOM 1501 C C . ASP A 1 201 ? 17.468 2.957 -26.651 1.00 53.75 201 ASP A C 1
ATOM 1503 O O . ASP A 1 201 ? 17.019 3.435 -25.605 1.00 53.75 201 ASP A O 1
ATO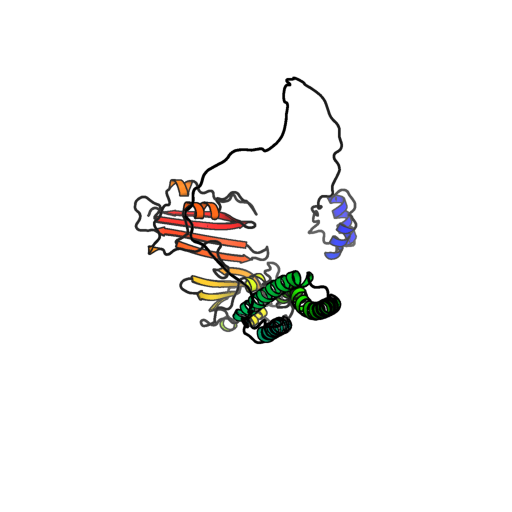M 1507 N N . SER A 1 202 ? 18.160 3.652 -27.553 1.00 52.97 202 SER A N 1
ATOM 1508 C CA . SER A 1 202 ? 18.298 5.108 -27.598 1.00 52.97 202 SER A CA 1
ATOM 1509 C C . SER A 1 202 ? 17.065 5.794 -28.201 1.00 52.97 202 SER A C 1
ATOM 1511 O O . SER A 1 202 ? 17.078 7.002 -28.451 1.00 52.97 202 SER A O 1
ATOM 1513 N N . GLY A 1 203 ? 16.014 5.022 -28.500 1.00 68.81 203 GLY A N 1
ATOM 1514 C CA . GLY A 1 203 ? 14.717 5.533 -28.900 1.00 68.81 203 GLY A CA 1
ATOM 1515 C C . GLY A 1 203 ? 13.957 6.136 -27.721 1.00 68.81 203 GLY A C 1
ATOM 1516 O O . GLY A 1 203 ? 13.982 5.625 -26.606 1.00 68.81 203 GLY A O 1
ATOM 1517 N N . LYS A 1 204 ? 13.224 7.218 -27.996 1.00 77.38 204 LYS A N 1
ATOM 1518 C CA . LYS A 1 204 ? 12.254 7.779 -27.050 1.00 77.38 204 LYS A CA 1
ATOM 1519 C C . LYS A 1 204 ? 11.157 6.757 -26.787 1.00 77.38 204 LYS A C 1
ATOM 1521 O O . LYS A 1 204 ? 10.685 6.113 -27.726 1.00 77.38 204 LYS A O 1
ATOM 1526 N N . ASP A 1 205 ? 10.687 6.691 -25.548 1.00 84.00 205 ASP A N 1
ATOM 1527 C CA . ASP A 1 205 ? 9.580 5.803 -25.211 1.00 84.00 205 ASP A CA 1
ATOM 1528 C C . ASP A 1 205 ? 8.296 6.238 -25.936 1.00 84.00 205 ASP A C 1
ATOM 1530 O O . ASP A 1 205 ? 7.995 7.432 -26.079 1.00 84.00 205 ASP A O 1
ATOM 1534 N N . SER A 1 206 ? 7.515 5.252 -26.386 1.00 84.00 206 SER A N 1
ATOM 1535 C CA . SER A 1 206 ? 6.223 5.492 -27.030 1.00 84.00 206 SER A CA 1
ATOM 1536 C C . SER A 1 206 ? 5.284 6.231 -26.078 1.00 84.00 206 SER A C 1
ATOM 1538 O O . SER A 1 206 ? 5.204 5.903 -24.894 1.00 84.00 206 SER A O 1
ATOM 1540 N N . SER A 1 207 ? 4.549 7.216 -26.594 1.00 83.50 207 SER A N 1
ATOM 1541 C CA . SER A 1 207 ? 3.457 7.875 -25.868 1.00 83.50 207 SER A CA 1
ATOM 1542 C C . SER A 1 207 ? 2.115 7.158 -26.023 1.00 83.50 207 SER A C 1
ATOM 1544 O O . SER A 1 207 ? 1.131 7.590 -25.432 1.00 83.50 207 SER A O 1
ATOM 1546 N N . ASP A 1 208 ? 2.053 6.121 -26.857 1.00 88.62 208 ASP A N 1
ATOM 1547 C CA . ASP A 1 208 ? 0.843 5.339 -27.073 1.00 88.62 208 ASP A CA 1
ATOM 1548 C C . ASP A 1 208 ? 0.706 4.272 -25.979 1.00 88.62 208 ASP A C 1
ATOM 1550 O O . ASP A 1 208 ? 1.566 3.396 -25.827 1.00 88.62 208 ASP A O 1
ATOM 1554 N N . ILE A 1 209 ? -0.377 4.396 -25.209 1.00 91.44 209 ILE A N 1
ATOM 1555 C CA . ILE A 1 209 ? -0.645 3.634 -23.991 1.00 91.44 209 ILE A CA 1
ATOM 1556 C C . ILE A 1 209 ? -0.877 2.147 -24.255 1.00 91.44 209 ILE A C 1
ATOM 1558 O O . ILE A 1 209 ? -0.516 1.318 -23.416 1.00 91.44 209 ILE A O 1
ATOM 1562 N N . ASP A 1 210 ? -1.381 1.792 -25.438 1.00 92.75 210 ASP A N 1
ATOM 1563 C CA . ASP A 1 210 ? -1.713 0.410 -25.806 1.00 92.75 210 ASP A CA 1
ATOM 1564 C C . ASP A 1 210 ? -0.454 -0.479 -25.898 1.00 92.75 210 ASP A C 1
ATOM 1566 O O . ASP A 1 210 ? -0.501 -1.711 -25.774 1.00 92.75 210 ASP A O 1
ATOM 1570 N N . ASN A 1 211 ? 0.725 0.145 -26.015 1.00 92.81 211 ASN A N 1
ATOM 1571 C CA . ASN A 1 211 ? 2.011 -0.549 -25.941 1.00 92.81 211 ASN A CA 1
ATOM 1572 C C . ASN A 1 211 ? 2.314 -1.099 -24.541 1.00 92.81 211 ASN A C 1
ATOM 1574 O O . ASN A 1 211 ? 3.080 -2.055 -24.415 1.00 92.81 211 ASN A O 1
ATOM 1578 N N . TYR A 1 212 ? 1.701 -0.537 -23.500 1.00 94.94 212 TYR A N 1
ATOM 1579 C CA . TYR A 1 212 ? 2.009 -0.848 -22.104 1.00 94.94 212 TYR A CA 1
ATOM 1580 C C . TYR A 1 212 ? 0.839 -1.464 -21.339 1.00 94.94 212 TYR A C 1
ATOM 1582 O O . TYR A 1 212 ? 1.033 -1.869 -20.194 1.00 94.94 212 TYR A O 1
ATOM 1590 N N . VAL A 1 213 ? -0.347 -1.548 -21.949 1.00 96.75 213 VAL A N 1
ATOM 1591 C CA . VAL A 1 213 ? -1.578 -1.998 -21.289 1.00 96.75 213 VAL A CA 1
ATOM 1592 C C . VAL A 1 213 ? -2.162 -3.240 -21.958 1.00 96.75 213 VAL A C 1
ATOM 1594 O O . VAL A 1 213 ? -2.125 -3.388 -23.181 1.00 96.75 213 VAL A O 1
ATOM 1597 N N . ASP A 1 214 ? -2.652 -4.147 -21.122 1.00 96.69 214 ASP A N 1
ATOM 1598 C CA . ASP A 1 214 ? -3.416 -5.342 -21.462 1.00 96.69 214 ASP A CA 1
ATOM 1599 C C . ASP A 1 214 ? -4.363 -5.626 -20.288 1.00 96.69 214 ASP A C 1
ATOM 1601 O O . ASP A 1 214 ? -3.907 -5.899 -19.177 1.00 96.69 214 ASP A O 1
ATOM 1605 N N . GLU A 1 215 ? -5.672 -5.502 -20.509 1.00 94.81 215 GLU A N 1
ATOM 1606 C CA . GLU A 1 215 ? -6.686 -5.617 -19.450 1.00 94.81 215 GLU A CA 1
ATOM 1607 C C . GLU A 1 215 ? -6.716 -7.003 -18.789 1.00 94.81 215 GLU A C 1
ATOM 1609 O O . GLU A 1 215 ? -7.050 -7.108 -17.607 1.00 94.81 215 GLU A O 1
ATOM 1614 N N . ASP A 1 216 ? -6.277 -8.035 -19.513 1.00 94.75 216 ASP A N 1
ATOM 1615 C CA . ASP A 1 216 ? -6.207 -9.421 -19.049 1.00 94.75 216 ASP A CA 1
ATOM 1616 C C . ASP A 1 216 ? -4.837 -9.771 -18.431 1.00 94.75 216 ASP A C 1
ATOM 1618 O O . ASP A 1 216 ? -4.556 -10.933 -18.106 1.00 94.75 216 ASP A O 1
ATOM 1622 N N . ALA A 1 217 ? -3.948 -8.785 -18.258 1.00 94.12 217 ALA A N 1
ATOM 1623 C CA . ALA A 1 217 ? -2.616 -9.006 -17.711 1.00 94.12 217 ALA A CA 1
ATOM 1624 C C . ALA A 1 217 ? -2.665 -9.609 -16.297 1.00 94.12 217 ALA A C 1
ATOM 1626 O O . ALA A 1 217 ? -3.247 -9.063 -15.361 1.00 94.12 217 ALA A O 1
ATOM 1627 N N . ALA A 1 218 ? -1.963 -10.730 -16.113 1.00 93.38 218 ALA A N 1
ATOM 1628 C CA . ALA A 1 218 ? -1.851 -11.372 -14.810 1.00 93.38 218 ALA A CA 1
ATOM 1629 C C . ALA A 1 218 ? -1.039 -10.523 -13.816 1.00 93.38 218 ALA A C 1
ATOM 1631 O O . ALA A 1 218 ? 0.052 -10.038 -14.130 1.00 93.38 218 ALA A O 1
ATOM 1632 N N . PHE A 1 219 ? -1.517 -10.442 -12.574 1.00 94.81 219 PHE A N 1
ATOM 1633 C CA . PHE A 1 219 ? -0.810 -9.772 -11.487 1.00 94.81 219 PHE A CA 1
ATOM 1634 C C . PHE A 1 219 ? 0.368 -10.611 -10.971 1.00 94.81 219 PHE A C 1
ATOM 1636 O O . PHE A 1 219 ? 0.176 -11.710 -10.450 1.00 94.81 219 PHE A O 1
ATOM 1643 N N . LYS A 1 220 ? 1.592 -10.085 -11.099 1.00 93.56 220 LYS A N 1
ATOM 1644 C CA . LYS A 1 220 ? 2.848 -10.793 -10.761 1.00 93.56 220 LYS A CA 1
ATOM 1645 C C . LYS A 1 220 ? 3.665 -10.137 -9.648 1.00 93.56 220 LYS A C 1
ATOM 1647 O O . LYS A 1 220 ? 4.727 -10.639 -9.300 1.00 93.56 220 LYS A O 1
ATOM 1652 N N . TRP A 1 221 ? 3.212 -9.000 -9.133 1.00 96.06 221 TRP A N 1
ATOM 1653 C CA . TRP A 1 221 ? 3.998 -8.182 -8.217 1.00 96.06 221 TRP A CA 1
ATOM 1654 C C . TRP A 1 221 ? 4.076 -8.783 -6.814 1.00 96.06 221 TRP A C 1
ATOM 1656 O O . TRP A 1 221 ? 3.081 -9.262 -6.267 1.00 96.06 221 TRP A O 1
ATOM 1666 N N . THR A 1 222 ? 5.261 -8.681 -6.214 1.00 95.44 222 THR A N 1
ATOM 1667 C CA . THR A 1 222 ? 5.501 -8.948 -4.793 1.00 95.44 222 THR A CA 1
ATOM 1668 C C . THR A 1 222 ? 5.980 -7.682 -4.085 1.00 95.44 222 THR A C 1
ATOM 1670 O O . THR A 1 222 ? 6.476 -6.751 -4.723 1.00 95.44 222 THR A O 1
ATOM 1673 N N . GLU A 1 223 ? 5.882 -7.646 -2.754 1.00 95.31 223 GLU A N 1
ATOM 1674 C CA . GLU A 1 223 ? 6.478 -6.565 -1.957 1.00 95.31 223 GLU A CA 1
ATOM 1675 C C . GLU A 1 223 ? 7.978 -6.401 -2.250 1.00 95.31 223 GLU A C 1
ATOM 1677 O O . GLU A 1 223 ? 8.454 -5.281 -2.434 1.00 95.31 223 GLU A O 1
ATOM 1682 N N . LYS A 1 224 ? 8.716 -7.514 -2.354 1.00 95.56 224 LYS A N 1
ATOM 1683 C CA . LYS A 1 224 ? 10.151 -7.505 -2.671 1.00 95.56 224 LYS A CA 1
ATOM 1684 C C . LYS A 1 224 ? 10.419 -6.830 -4.017 1.00 95.56 224 LYS A C 1
ATOM 1686 O O . LYS A 1 224 ? 11.335 -6.020 -4.123 1.00 95.56 224 LYS A O 1
ATOM 1691 N N . ASP A 1 225 ? 9.613 -7.145 -5.026 1.00 95.25 225 ASP A N 1
ATOM 1692 C CA . ASP A 1 225 ? 9.737 -6.569 -6.366 1.00 95.25 225 ASP A CA 1
ATOM 1693 C C . ASP A 1 225 ? 9.466 -5.064 -6.386 1.00 95.25 225 ASP A C 1
ATOM 1695 O O . ASP A 1 225 ? 10.200 -4.321 -7.038 1.00 95.25 225 ASP A O 1
ATOM 1699 N N . PHE A 1 226 ? 8.445 -4.606 -5.655 1.00 97.06 226 PHE A N 1
ATOM 1700 C CA . PHE A 1 226 ? 8.132 -3.181 -5.534 1.00 97.06 226 PHE A CA 1
ATOM 1701 C C . PHE A 1 226 ? 9.238 -2.421 -4.793 1.00 97.06 226 PHE A C 1
ATOM 1703 O O . PHE A 1 226 ? 9.661 -1.353 -5.235 1.00 97.06 226 PHE A O 1
ATOM 1710 N N . ARG A 1 227 ? 9.761 -2.991 -3.699 1.00 95.62 227 ARG A N 1
ATOM 1711 C CA . ARG A 1 227 ? 10.836 -2.376 -2.906 1.00 95.62 227 ARG A CA 1
ATOM 1712 C C . ARG A 1 227 ? 12.180 -2.309 -3.626 1.00 95.62 227 ARG A C 1
ATOM 1714 O O . ARG A 1 227 ? 13.004 -1.469 -3.281 1.00 95.62 227 ARG A O 1
ATOM 1721 N N . ALA A 1 228 ? 12.396 -3.164 -4.621 1.00 94.50 228 ALA A N 1
ATOM 1722 C CA . ALA A 1 228 ? 13.590 -3.115 -5.455 1.00 94.50 228 ALA A CA 1
ATOM 1723 C C . ALA A 1 228 ? 13.585 -1.927 -6.435 1.00 94.50 228 ALA A C 1
ATOM 1725 O O . ALA A 1 228 ? 14.638 -1.553 -6.942 1.00 94.50 228 ALA A O 1
ATOM 1726 N N . LEU A 1 229 ? 12.425 -1.323 -6.722 1.00 95.12 229 LEU A N 1
ATOM 1727 C CA . LEU A 1 229 ? 12.342 -0.206 -7.660 1.00 95.12 229 LEU A CA 1
ATOM 1728 C C . LEU A 1 229 ? 13.043 1.045 -7.121 1.00 95.12 229 LEU A C 1
ATOM 1730 O O . LEU A 1 229 ? 12.940 1.397 -5.945 1.00 95.12 229 LEU A O 1
ATOM 1734 N N . LYS A 1 230 ? 13.698 1.772 -8.028 1.00 94.19 230 LYS A N 1
ATOM 1735 C CA . LYS A 1 230 ? 14.300 3.071 -7.743 1.00 94.19 230 LYS A CA 1
ATOM 1736 C C . LYS A 1 230 ? 13.312 4.175 -8.099 1.00 94.19 230 LYS A C 1
ATOM 1738 O O . LYS A 1 230 ? 12.973 4.361 -9.266 1.00 94.19 230 LYS A O 1
ATOM 1743 N N . PHE A 1 231 ? 12.891 4.929 -7.093 1.00 93.50 231 PHE A N 1
ATOM 1744 C CA . PHE A 1 231 ? 12.026 6.098 -7.238 1.00 93.50 231 PHE A CA 1
ATOM 1745 C C . PHE A 1 231 ? 12.879 7.364 -7.205 1.00 93.50 231 PHE A C 1
ATOM 1747 O O . PHE A 1 231 ? 13.834 7.450 -6.431 1.00 93.50 231 PHE A O 1
ATOM 1754 N N . SER A 1 232 ? 12.573 8.352 -8.047 1.00 86.75 232 SER A N 1
ATOM 1755 C CA . SER A 1 232 ? 13.348 9.593 -8.071 1.00 86.75 232 SER A CA 1
ATOM 1756 C C . SER A 1 232 ? 12.525 10.809 -8.470 1.00 86.75 232 SER A C 1
ATOM 1758 O O . SER A 1 232 ? 11.831 10.822 -9.484 1.00 86.75 232 SER A O 1
ATOM 1760 N N . ASN A 1 233 ? 12.729 11.897 -7.731 1.00 79.12 233 ASN A N 1
ATOM 1761 C CA . ASN A 1 233 ? 12.243 13.228 -8.080 1.00 79.12 233 ASN A CA 1
ATOM 1762 C C . ASN A 1 233 ? 13.207 14.013 -8.998 1.00 79.12 233 ASN A C 1
ATOM 1764 O O . ASN A 1 233 ? 12.881 15.139 -9.384 1.00 79.12 233 ASN A O 1
ATOM 1768 N N . LYS A 1 234 ? 14.360 13.441 -9.388 1.00 74.94 234 LYS A N 1
ATOM 1769 C CA . LYS A 1 234 ? 15.423 14.062 -10.214 1.00 74.94 234 LYS A CA 1
ATOM 1770 C C . LYS A 1 234 ? 15.871 13.160 -11.384 1.00 74.94 234 LYS A C 1
ATOM 1772 O O . LYS A 1 234 ? 17.048 13.086 -11.700 1.00 74.94 234 LYS A O 1
ATOM 1777 N N . TYR A 1 235 ? 14.919 12.466 -12.013 1.00 76.94 235 TYR A N 1
ATOM 1778 C CA . TYR A 1 235 ? 15.072 11.684 -13.256 1.00 76.94 235 TYR A CA 1
ATOM 1779 C C . TYR A 1 235 ? 15.965 10.437 -13.186 1.00 76.94 235 TYR A C 1
ATOM 1781 O O . TYR A 1 235 ? 16.223 9.811 -14.202 1.00 76.94 235 TYR A O 1
ATOM 1789 N N . ALA A 1 236 ? 16.368 10.007 -11.991 1.00 84.44 236 ALA A N 1
ATOM 1790 C CA . ALA A 1 236 ? 17.194 8.815 -11.806 1.00 84.44 236 ALA A CA 1
ATOM 1791 C C . ALA A 1 236 ? 16.377 7.575 -11.390 1.00 84.44 236 ALA A C 1
ATOM 1793 O O . ALA A 1 236 ? 16.891 6.734 -10.654 1.00 84.44 236 ALA A O 1
ATOM 1794 N N . GLY A 1 237 ? 15.099 7.503 -11.769 1.00 89.56 237 GLY A N 1
ATOM 1795 C CA . GLY A 1 237 ? 14.202 6.395 -11.429 1.00 89.56 237 GLY A CA 1
ATOM 1796 C C . GLY A 1 237 ? 14.357 5.197 -12.366 1.00 89.56 237 GLY A C 1
ATOM 1797 O O . GLY A 1 237 ? 14.937 5.316 -13.442 1.00 89.56 237 GLY A O 1
ATOM 1798 N N . THR A 1 238 ? 13.823 4.036 -11.985 1.00 93.38 238 THR A N 1
ATOM 1799 C CA . THR A 1 238 ? 13.799 2.851 -12.859 1.00 93.38 238 THR A CA 1
ATOM 1800 C C . THR A 1 238 ? 13.058 3.166 -14.165 1.00 93.38 238 THR A C 1
ATOM 1802 O O . THR A 1 238 ? 11.984 3.772 -14.139 1.00 93.38 238 THR A O 1
ATOM 1805 N N . ARG A 1 239 ? 13.612 2.751 -15.311 1.00 93.69 239 ARG A N 1
ATOM 1806 C CA . ARG A 1 239 ? 12.991 2.971 -16.627 1.00 93.69 239 ARG A CA 1
ATOM 1807 C C . ARG A 1 239 ? 11.685 2.189 -16.773 1.00 93.69 239 ARG A C 1
ATOM 1809 O O . ARG A 1 239 ? 11.588 1.035 -16.348 1.00 93.69 239 ARG A O 1
ATOM 1816 N N . LEU A 1 240 ? 10.710 2.791 -17.452 1.00 94.94 240 LEU A N 1
ATOM 1817 C CA . LEU A 1 240 ? 9.450 2.153 -17.841 1.00 94.94 240 LEU A CA 1
ATOM 1818 C C . LEU A 1 240 ? 9.687 0.832 -18.579 1.00 94.94 240 LEU A C 1
ATOM 1820 O O . LEU A 1 240 ? 9.089 -0.187 -18.239 1.00 94.94 240 LEU A O 1
ATOM 1824 N N . THR A 1 241 ? 10.586 0.841 -19.563 1.00 90.50 241 THR A N 1
ATOM 1825 C CA . THR A 1 241 ? 10.909 -0.328 -20.391 1.00 90.50 241 THR A CA 1
ATOM 1826 C C . THR A 1 241 ? 11.426 -1.498 -19.557 1.00 90.50 241 THR A C 1
ATOM 1828 O O . THR A 1 241 ? 11.011 -2.636 -19.775 1.00 90.50 241 THR A O 1
ATOM 1831 N N . THR A 1 242 ? 12.265 -1.235 -18.552 1.00 91.62 242 THR A N 1
ATOM 1832 C CA . THR A 1 242 ? 12.761 -2.244 -17.606 1.00 91.62 242 THR A CA 1
ATOM 1833 C C . THR A 1 242 ? 11.615 -2.881 -16.819 1.00 91.62 242 THR A C 1
ATOM 1835 O O . THR A 1 242 ? 11.553 -4.106 -16.697 1.00 91.62 242 THR A O 1
ATOM 1838 N N . ILE A 1 243 ? 10.675 -2.067 -16.330 1.00 95.06 243 ILE A N 1
ATOM 1839 C CA . ILE A 1 243 ? 9.513 -2.535 -15.562 1.00 95.06 243 ILE A CA 1
ATOM 1840 C C . ILE A 1 243 ? 8.583 -3.369 -16.446 1.00 95.06 243 ILE A C 1
ATOM 1842 O O . ILE A 1 243 ? 8.269 -4.504 -16.091 1.00 95.06 243 ILE A O 1
ATOM 1846 N N . VAL A 1 244 ? 8.201 -2.862 -17.620 1.00 93.88 244 VAL A N 1
ATOM 1847 C CA . VAL A 1 244 ? 7.302 -3.572 -18.546 1.00 93.88 244 VAL A CA 1
ATOM 1848 C C . VAL A 1 244 ? 7.937 -4.870 -19.052 1.00 93.88 244 VAL A C 1
ATOM 1850 O O . VAL A 1 244 ? 7.257 -5.888 -19.160 1.00 93.88 244 VAL A O 1
ATOM 1853 N N . LYS A 1 245 ? 9.253 -4.896 -19.297 1.00 92.06 245 LYS A N 1
ATOM 1854 C CA . LYS A 1 245 ? 9.965 -6.125 -19.683 1.00 92.06 245 LYS A CA 1
ATOM 1855 C C . LYS A 1 245 ? 9.935 -7.182 -18.577 1.00 92.06 245 LYS A C 1
ATOM 1857 O O . LYS A 1 245 ? 9.772 -8.362 -18.877 1.00 92.06 245 LYS A O 1
ATOM 1862 N N . LYS A 1 246 ? 10.118 -6.779 -17.315 1.00 92.88 246 LYS A N 1
ATOM 1863 C CA . LYS A 1 246 ? 10.179 -7.709 -16.178 1.00 92.88 246 LYS A CA 1
ATOM 1864 C C . LYS A 1 246 ? 8.792 -8.190 -15.746 1.00 92.88 246 LYS A C 1
ATOM 1866 O O . LYS A 1 246 ? 8.595 -9.386 -15.542 1.00 92.88 246 LYS A O 1
ATOM 1871 N N . TYR A 1 247 ? 7.837 -7.276 -15.609 1.00 93.12 247 TYR A N 1
ATOM 1872 C CA . TYR A 1 247 ? 6.531 -7.562 -15.009 1.00 93.12 247 TYR A CA 1
ATOM 1873 C C . TYR A 1 247 ? 5.412 -7.733 -16.042 1.00 93.12 247 TYR A C 1
ATOM 1875 O O . TYR A 1 247 ? 4.375 -8.322 -15.737 1.00 93.12 247 TYR A O 1
ATOM 1883 N N . GLY A 1 248 ? 5.655 -7.343 -17.293 1.00 93.94 248 GLY A N 1
ATOM 1884 C CA . GLY A 1 248 ? 4.668 -7.349 -18.364 1.00 93.94 248 GLY A CA 1
ATOM 1885 C C . GLY A 1 248 ? 3.887 -6.040 -18.436 1.00 93.94 248 GLY A C 1
ATOM 1886 O O . GLY A 1 248 ? 4.244 -5.041 -17.815 1.00 93.94 248 GLY A O 1
ATOM 1887 N N . LYS A 1 249 ? 2.817 -6.063 -19.227 1.00 96.50 249 LYS A N 1
ATOM 1888 C CA . LYS A 1 249 ? 1.894 -4.940 -19.375 1.00 96.50 249 LYS A CA 1
ATOM 1889 C C . LYS A 1 249 ? 1.055 -4.737 -18.109 1.00 96.50 249 LYS A C 1
ATOM 1891 O O . LYS A 1 249 ? 0.820 -5.675 -17.349 1.00 96.50 249 LYS A O 1
ATOM 1896 N N . ALA A 1 250 ? 0.622 -3.503 -17.898 1.00 97.94 250 ALA A N 1
ATOM 1897 C CA . ALA A 1 250 ? -0.295 -3.130 -16.832 1.00 97.94 250 ALA A CA 1
ATOM 1898 C C . ALA A 1 250 ? -1.747 -3.427 -17.227 1.00 97.94 250 ALA A C 1
ATOM 1900 O O . ALA A 1 250 ? -2.078 -3.433 -18.408 1.00 97.94 250 ALA A O 1
ATOM 1901 N N . THR A 1 251 ? -2.628 -3.614 -16.245 1.00 97.88 251 THR A N 1
ATOM 1902 C CA . THR A 1 251 ? -4.068 -3.823 -16.496 1.00 97.88 251 THR A CA 1
ATOM 1903 C C . THR A 1 251 ? -4.775 -2.558 -16.976 1.00 97.88 251 THR A C 1
ATOM 1905 O O . THR A 1 251 ? -5.784 -2.615 -17.671 1.00 97.88 251 THR A O 1
ATOM 1908 N N . ARG A 1 252 ? -4.247 -1.389 -16.607 1.00 97.25 252 ARG A N 1
ATOM 1909 C CA . ARG A 1 252 ? -4.728 -0.081 -17.049 1.00 97.25 252 ARG A CA 1
ATOM 1910 C C . ARG A 1 252 ? -3.557 0.886 -17.112 1.00 97.25 252 ARG A C 1
ATOM 1912 O O . ARG A 1 252 ? -2.542 0.699 -16.443 1.00 97.25 252 ARG A O 1
ATOM 1919 N N . GLY A 1 253 ? -3.713 1.945 -17.890 1.00 96.38 253 GLY A N 1
ATOM 1920 C CA . GLY A 1 253 ? -2.806 3.071 -17.832 1.00 96.38 253 GLY A CA 1
ATOM 1921 C C . GLY A 1 253 ? -3.472 4.362 -18.273 1.00 96.38 253 GLY A C 1
ATOM 1922 O O . GLY A 1 253 ? -4.511 4.355 -18.931 1.00 96.38 253 GLY A O 1
ATOM 1923 N N . THR A 1 254 ? -2.873 5.474 -17.869 1.00 95.25 254 THR A N 1
ATOM 1924 C CA . THR A 1 254 ? -3.329 6.826 -18.193 1.00 95.25 254 THR A CA 1
ATOM 1925 C C . THR A 1 254 ? -2.136 7.649 -18.644 1.00 95.25 254 THR A C 1
ATOM 1927 O O . THR A 1 254 ? -1.120 7.702 -17.953 1.00 95.25 254 THR A O 1
ATOM 1930 N N . VAL A 1 255 ? -2.260 8.315 -19.790 1.00 92.88 255 VAL A N 1
ATOM 1931 C CA . VAL A 1 255 ? -1.258 9.267 -20.282 1.00 92.88 255 VAL A CA 1
ATOM 1932 C C . VAL A 1 255 ? -1.754 10.673 -19.976 1.00 92.88 255 VAL A C 1
ATOM 1934 O O . VAL A 1 255 ? -2.752 11.126 -20.535 1.00 92.88 255 VAL A O 1
ATOM 1937 N N . GLY A 1 256 ? -1.070 11.347 -19.057 1.00 86.50 256 GLY A N 1
ATOM 1938 C CA . GLY A 1 256 ? -1.236 12.769 -18.794 1.00 86.50 256 GLY A CA 1
ATOM 1939 C C . GLY A 1 256 ? -0.338 13.621 -19.692 1.00 86.50 256 GLY A C 1
ATOM 1940 O O . GLY A 1 256 ? 0.387 13.125 -20.553 1.00 86.50 256 GLY A O 1
ATOM 1941 N N . THR A 1 257 ? -0.360 14.935 -19.470 1.00 83.94 257 THR A N 1
ATOM 1942 C CA . THR A 1 257 ? 0.496 15.881 -20.203 1.00 83.94 257 THR A CA 1
ATOM 1943 C C . THR A 1 257 ? 1.978 15.713 -19.869 1.00 83.94 257 THR A C 1
ATOM 1945 O O . THR A 1 257 ? 2.821 15.829 -20.754 1.00 83.94 257 THR A O 1
ATOM 1948 N N . GLU A 1 258 ? 2.295 15.426 -18.605 1.00 86.19 258 GLU A N 1
ATOM 1949 C CA . GLU A 1 258 ? 3.673 15.357 -18.088 1.00 86.19 258 GLU A CA 1
ATOM 1950 C C . GLU A 1 258 ? 4.028 13.991 -17.488 1.00 86.19 258 GLU A C 1
ATOM 1952 O O . GLU A 1 258 ? 5.196 13.710 -17.209 1.00 86.19 258 GLU A O 1
ATOM 1957 N N . SER A 1 259 ? 3.032 13.123 -17.311 1.00 93.00 259 SER A N 1
ATOM 1958 C CA . SER A 1 259 ? 3.195 11.832 -16.657 1.00 93.00 259 SER A CA 1
ATOM 1959 C C . SER A 1 259 ? 2.488 10.703 -17.396 1.00 93.00 259 SER A C 1
ATOM 1961 O O . SER A 1 259 ? 1.546 10.905 -18.161 1.00 93.00 259 SER A O 1
ATOM 1963 N N . LEU A 1 260 ? 2.968 9.493 -17.151 1.00 95.75 260 LEU A N 1
ATOM 1964 C CA . LEU A 1 260 ? 2.320 8.241 -17.516 1.00 95.75 260 LEU A CA 1
ATOM 1965 C C . LEU A 1 260 ? 2.070 7.477 -16.221 1.00 95.75 260 LEU A C 1
ATOM 1967 O O . LEU A 1 260 ? 3.001 7.302 -15.441 1.00 95.75 260 LEU A O 1
ATOM 1971 N N . THR A 1 261 ? 0.858 6.988 -16.008 1.00 97.69 261 THR A N 1
ATOM 1972 C CA . THR A 1 261 ? 0.541 6.105 -14.883 1.00 97.69 261 THR A CA 1
ATOM 1973 C C . THR A 1 261 ? 0.177 4.729 -15.412 1.00 97.69 261 THR A C 1
ATOM 1975 O O . THR A 1 261 ? -0.607 4.622 -16.353 1.00 97.69 261 THR A O 1
ATOM 1978 N N . LEU A 1 262 ? 0.754 3.687 -14.815 1.00 98.38 262 LEU A N 1
ATOM 1979 C CA . LEU A 1 262 ? 0.441 2.288 -15.084 1.00 98.38 262 LEU A CA 1
ATOM 1980 C C . LEU A 1 262 ? -0.088 1.618 -13.818 1.00 98.38 262 LEU A C 1
ATOM 1982 O O . LEU A 1 262 ? 0.586 1.627 -12.787 1.00 98.38 262 LEU A O 1
ATOM 1986 N N . ASP A 1 263 ? -1.252 0.987 -13.930 1.00 98.12 263 ASP A N 1
ATOM 1987 C CA . ASP A 1 263 ? -1.925 0.279 -12.848 1.00 98.12 263 ASP A CA 1
ATOM 1988 C C . ASP A 1 263 ? -1.947 -1.223 -13.138 1.00 98.12 263 ASP A C 1
ATOM 1990 O O . ASP A 1 263 ? -2.594 -1.707 -14.073 1.00 98.12 263 ASP A O 1
ATOM 1994 N N . TYR A 1 264 ? -1.242 -1.977 -12.306 1.00 98.25 264 TYR A N 1
ATOM 1995 C CA . TYR A 1 264 ? -1.260 -3.431 -12.271 1.00 98.25 264 TYR A CA 1
ATOM 1996 C C . TYR A 1 264 ? -2.244 -3.842 -11.187 1.00 98.25 264 TYR A C 1
ATOM 1998 O O . TYR A 1 264 ? -2.079 -3.442 -10.038 1.00 98.25 264 TYR A O 1
ATOM 2006 N N . SER A 1 265 ? -3.251 -4.638 -11.521 1.00 96.56 265 SER A N 1
ATOM 2007 C CA . SER A 1 265 ? -4.251 -5.083 -10.555 1.00 96.56 265 SER A CA 1
ATOM 2008 C C . SER A 1 265 ? -4.495 -6.581 -10.657 1.00 96.56 265 SER A C 1
ATOM 2010 O O . SER A 1 265 ? -4.285 -7.199 -11.697 1.00 96.56 265 SER A O 1
ATOM 2012 N N . GLY A 1 266 ? -4.886 -7.183 -9.542 1.00 93.94 266 GLY A N 1
ATOM 2013 C CA . GLY A 1 266 ? -5.243 -8.590 -9.458 1.00 93.94 266 GLY A CA 1
ATOM 2014 C C . GLY A 1 266 ? -6.132 -8.848 -8.255 1.00 93.94 266 GLY A C 1
ATOM 2015 O O . GLY A 1 266 ? -6.257 -8.010 -7.363 1.00 93.94 266 GLY A O 1
ATOM 2016 N N . LYS A 1 267 ? -6.747 -10.026 -8.214 1.00 88.69 267 LYS A N 1
ATOM 2017 C CA . LYS A 1 267 ? -7.579 -10.459 -7.088 1.00 88.69 267 LYS A CA 1
ATOM 2018 C C . LYS A 1 267 ? -6.979 -11.679 -6.409 1.00 88.69 267 LYS A C 1
ATOM 2020 O O . LYS A 1 267 ? -6.394 -12.541 -7.062 1.00 88.69 267 LYS A O 1
ATOM 2025 N N . SER A 1 268 ? -7.132 -11.742 -5.095 1.00 79.31 268 SER A N 1
ATOM 2026 C CA . SER A 1 268 ? -6.726 -12.861 -4.250 1.00 79.31 268 SER A CA 1
ATOM 2027 C C . SER A 1 268 ? -7.843 -13.113 -3.242 1.00 79.31 268 SER A C 1
ATOM 2029 O O . SER A 1 268 ? -7.850 -12.499 -2.180 1.00 79.31 268 SER A O 1
ATOM 2031 N N . GLY A 1 269 ? -8.799 -13.977 -3.593 1.00 82.19 269 GLY A N 1
ATOM 2032 C CA . GLY A 1 269 ? -10.083 -14.030 -2.886 1.00 82.19 269 GLY A CA 1
ATOM 2033 C C . GLY A 1 269 ? -10.859 -12.729 -3.108 1.00 82.19 269 GLY A C 1
ATOM 2034 O O . GLY A 1 269 ? -10.895 -12.229 -4.236 1.00 82.19 269 GLY A O 1
ATOM 2035 N N . ASP A 1 270 ? -11.404 -12.163 -2.033 1.00 79.62 270 ASP A N 1
ATOM 2036 C CA . ASP A 1 270 ? -12.129 -10.884 -2.060 1.00 79.62 270 ASP A CA 1
ATOM 2037 C C . ASP A 1 270 ? -11.196 -9.663 -2.010 1.00 79.62 270 ASP A C 1
ATOM 2039 O O . ASP A 1 270 ? -11.584 -8.544 -2.349 1.00 79.62 270 ASP A O 1
ATOM 2043 N N . THR A 1 271 ? -9.921 -9.869 -1.670 1.00 84.81 271 THR A N 1
ATOM 2044 C CA . THR A 1 271 ? -8.934 -8.794 -1.592 1.00 84.81 271 THR A CA 1
ATOM 2045 C C . THR A 1 271 ? -8.387 -8.446 -2.974 1.00 84.81 271 THR A C 1
ATOM 2047 O O . THR A 1 271 ? -7.807 -9.280 -3.681 1.00 84.81 271 THR A O 1
ATOM 2050 N N . THR A 1 272 ? -8.503 -7.172 -3.343 1.00 91.69 272 THR A N 1
ATOM 2051 C CA . THR A 1 272 ? -7.827 -6.626 -4.526 1.00 91.69 272 THR A CA 1
ATOM 2052 C C . THR A 1 272 ? -6.391 -6.252 -4.172 1.00 91.69 272 THR A C 1
ATOM 2054 O O . THR A 1 272 ? -6.148 -5.571 -3.174 1.00 91.69 272 THR A O 1
ATOM 2057 N N . LYS A 1 273 ? -5.446 -6.699 -5.001 1.00 95.62 273 LYS A N 1
ATOM 2058 C CA . LYS A 1 273 ? -4.030 -6.326 -4.962 1.00 95.62 273 LYS A CA 1
ATOM 2059 C C . LYS A 1 273 ? -3.738 -5.383 -6.110 1.00 95.62 273 LYS A C 1
ATOM 2061 O O . LYS A 1 273 ? -4.234 -5.596 -7.219 1.00 95.62 273 LYS A O 1
ATOM 2066 N N . SER A 1 274 ? -2.916 -4.372 -5.873 1.00 97.50 274 SER A N 1
ATOM 2067 C CA . SER A 1 274 ? -2.526 -3.460 -6.940 1.00 97.50 274 SER A CA 1
ATOM 2068 C C . SER A 1 274 ? -1.139 -2.870 -6.748 1.00 97.50 274 SER A C 1
ATOM 2070 O O . SER A 1 274 ? -0.628 -2.763 -5.636 1.00 97.50 274 SER A O 1
ATOM 2072 N N . VAL A 1 275 ? -0.527 -2.495 -7.865 1.00 98.44 275 VAL A N 1
ATOM 2073 C CA . VAL A 1 275 ? 0.666 -1.657 -7.927 1.00 98.44 275 VAL A CA 1
ATOM 2074 C C . VAL A 1 275 ? 0.380 -0.556 -8.937 1.00 98.44 275 VAL A C 1
ATOM 2076 O O . VAL A 1 275 ? 0.101 -0.847 -10.097 1.00 98.44 275 VAL A O 1
ATOM 2079 N N . SER A 1 276 ? 0.434 0.695 -8.499 1.00 98.25 276 SER A N 1
ATOM 2080 C CA . SER A 1 276 ? 0.280 1.878 -9.342 1.00 98.25 276 SER A CA 1
ATOM 2081 C C . SER A 1 276 ? 1.615 2.602 -9.418 1.00 98.25 276 SER A C 1
ATOM 2083 O O . SER A 1 276 ? 2.203 2.941 -8.390 1.00 98.25 276 SER A O 1
ATOM 2085 N N . LEU A 1 277 ? 2.118 2.809 -10.631 1.00 98.44 277 LEU A N 1
ATOM 2086 C CA . LEU A 1 277 ? 3.418 3.418 -10.893 1.00 98.44 277 LEU A CA 1
ATOM 2087 C C . LEU A 1 277 ? 3.234 4.652 -11.760 1.00 98.44 277 LEU A C 1
ATOM 2089 O O . LEU A 1 277 ? 2.643 4.567 -12.835 1.00 98.44 277 LEU A O 1
ATOM 2093 N N . THR A 1 278 ? 3.775 5.783 -11.318 1.00 97.44 278 THR A N 1
ATOM 2094 C CA . THR A 1 278 ? 3.743 7.031 -12.081 1.00 97.44 278 THR A CA 1
ATOM 2095 C C . THR A 1 278 ? 5.140 7.394 -12.555 1.00 97.44 278 THR A C 1
ATOM 2097 O O . THR A 1 278 ? 6.091 7.507 -11.779 1.00 97.44 278 THR A O 1
ATOM 2100 N N . PHE A 1 279 ? 5.239 7.605 -13.857 1.00 96.12 279 PHE A N 1
ATOM 2101 C CA . PHE A 1 279 ? 6.444 7.926 -14.592 1.00 96.12 279 PHE A CA 1
ATOM 2102 C C . PHE A 1 279 ? 6.377 9.350 -15.118 1.00 96.12 279 PHE A C 1
ATOM 2104 O O . PHE A 1 279 ? 5.301 9.895 -15.362 1.00 96.12 279 PHE A O 1
ATOM 2111 N N . ARG A 1 280 ? 7.548 9.915 -15.380 1.00 93.56 280 ARG A N 1
ATOM 2112 C CA . ARG A 1 280 ? 7.721 11.181 -16.095 1.00 93.56 280 ARG A CA 1
ATOM 2113 C C . ARG A 1 280 ? 8.834 11.032 -17.118 1.00 93.56 280 ARG A C 1
ATOM 2115 O O . ARG A 1 280 ? 9.670 10.147 -16.962 1.00 93.56 280 ARG A O 1
ATOM 2122 N N . LYS A 1 281 ? 8.864 11.892 -18.131 1.00 91.12 281 LYS A N 1
ATOM 2123 C CA . LYS A 1 281 ? 9.954 11.881 -19.111 1.00 91.12 281 LYS A CA 1
ATOM 2124 C C . LYS A 1 281 ? 11.203 12.550 -18.547 1.00 91.12 281 LYS A C 1
ATOM 2126 O O . LYS A 1 281 ? 11.085 13.586 -17.899 1.00 91.12 281 LYS A O 1
ATOM 2131 N N . ASP A 1 282 ? 12.365 11.952 -18.772 1.00 88.06 282 ASP A N 1
ATOM 2132 C CA . ASP A 1 282 ? 13.655 12.626 -18.636 1.00 88.06 282 ASP A CA 1
ATOM 2133 C C . ASP A 1 282 ? 13.911 13.586 -19.817 1.00 88.06 282 ASP A C 1
ATOM 2135 O O . ASP A 1 282 ? 13.085 13.713 -20.729 1.00 88.06 282 ASP A O 1
ATOM 2139 N N . ASP A 1 283 ? 15.057 14.269 -19.798 1.00 86.25 283 ASP A N 1
ATOM 2140 C CA . ASP A 1 283 ? 15.442 15.238 -20.833 1.00 86.25 283 ASP A CA 1
ATOM 2141 C C . ASP A 1 283 ? 15.643 14.594 -22.221 1.00 86.25 283 ASP A C 1
ATOM 2143 O O . ASP A 1 283 ? 15.572 15.273 -23.249 1.00 86.25 283 ASP A O 1
ATOM 2147 N N . GLU A 1 284 ? 15.857 13.278 -22.268 1.00 85.06 284 GLU A N 1
ATOM 2148 C CA . GLU A 1 284 ? 16.031 12.501 -23.497 1.00 85.06 284 GLU A CA 1
ATOM 2149 C C . GLU A 1 284 ? 14.694 11.946 -24.026 1.00 85.06 284 GLU A C 1
ATOM 2151 O O . GLU A 1 284 ? 14.576 11.596 -25.204 1.00 85.06 284 GLU A O 1
ATOM 2156 N N . GLY A 1 285 ? 13.641 11.982 -23.205 1.00 88.12 285 GLY A N 1
ATOM 2157 C CA . GLY A 1 285 ? 12.284 11.564 -23.537 1.00 88.12 285 GLY A CA 1
ATOM 2158 C C . GLY A 1 285 ? 11.920 10.153 -23.071 1.00 88.12 285 GLY A C 1
ATOM 2159 O O . GLY A 1 285 ? 10.890 9.642 -23.517 1.00 88.12 285 GLY A O 1
ATOM 2160 N N . HIS A 1 286 ? 12.714 9.531 -22.198 1.00 90.31 286 HIS A N 1
ATOM 2161 C CA . HIS A 1 286 ? 12.422 8.226 -21.602 1.00 90.31 286 HIS A CA 1
ATOM 2162 C C . HIS A 1 286 ? 11.586 8.375 -20.332 1.00 90.31 286 HIS A C 1
ATOM 2164 O O . HIS A 1 286 ? 11.830 9.250 -19.502 1.00 90.31 286 HIS A O 1
ATOM 2170 N N . TYR A 1 287 ? 10.611 7.495 -20.141 1.00 93.56 287 TYR A N 1
ATOM 2171 C CA . TYR A 1 287 ? 9.826 7.428 -18.921 1.00 93.56 287 TYR A CA 1
ATOM 2172 C C . TYR A 1 287 ? 10.641 6.794 -17.790 1.00 93.56 287 TYR A C 1
ATOM 2174 O O . TYR A 1 287 ? 11.024 5.622 -17.837 1.00 93.56 287 TYR A O 1
ATOM 2182 N N . VAL A 1 288 ? 10.842 7.566 -16.728 1.00 94.00 288 VAL A N 1
ATOM 2183 C CA . VAL A 1 288 ? 11.519 7.157 -15.494 1.00 94.00 288 VAL A CA 1
ATOM 2184 C C . VAL A 1 288 ? 10.557 7.228 -14.314 1.00 94.00 288 VAL A C 1
ATOM 2186 O O . VAL A 1 288 ? 9.715 8.128 -14.225 1.00 94.00 288 VAL A O 1
ATOM 2189 N N . LEU A 1 289 ? 10.660 6.249 -13.417 1.00 96.31 289 LEU A N 1
ATOM 2190 C CA . LEU A 1 289 ? 9.757 6.093 -12.283 1.00 96.31 289 LEU A CA 1
ATOM 2191 C C . LEU A 1 289 ? 9.918 7.235 -11.271 1.00 96.31 289 LEU A C 1
ATOM 2193 O O . LEU A 1 289 ? 11.000 7.464 -10.726 1.00 96.31 289 LEU A O 1
ATOM 2197 N N . MET A 1 290 ? 8.818 7.930 -10.996 1.00 94.75 290 MET A N 1
ATOM 2198 C CA . MET A 1 290 ? 8.781 9.061 -10.073 1.00 94.75 290 MET A CA 1
ATOM 2199 C C . MET A 1 290 ? 8.196 8.651 -8.724 1.00 94.75 290 MET A C 1
ATOM 2201 O O . MET A 1 290 ? 8.842 8.826 -7.693 1.00 94.75 290 MET A O 1
ATOM 2205 N N . THR A 1 291 ? 6.989 8.087 -8.735 1.00 96.81 291 THR A N 1
ATOM 2206 C CA . THR A 1 291 ? 6.267 7.670 -7.529 1.00 96.81 291 THR A CA 1
ATOM 2207 C C . THR A 1 291 ? 5.570 6.335 -7.750 1.00 96.81 291 THR A C 1
ATOM 2209 O O . THR A 1 291 ? 5.330 5.920 -8.889 1.00 96.81 291 THR A O 1
ATOM 2212 N N . GLY A 1 292 ? 5.218 5.660 -6.662 1.00 97.62 292 GLY A N 1
ATOM 2213 C CA . GLY A 1 292 ? 4.375 4.480 -6.741 1.00 97.62 292 GLY A CA 1
ATOM 2214 C C . GLY A 1 292 ? 3.706 4.115 -5.430 1.00 97.62 292 GLY A C 1
ATOM 2215 O O . GLY A 1 292 ? 4.143 4.514 -4.347 1.00 97.62 292 GLY A O 1
ATOM 2216 N N . TYR A 1 293 ? 2.657 3.314 -5.575 1.00 97.56 293 TYR A N 1
ATOM 2217 C CA . TYR A 1 293 ? 1.839 2.768 -4.504 1.00 97.56 293 TYR A CA 1
ATOM 2218 C C . TYR A 1 293 ? 1.629 1.280 -4.747 1.00 97.56 293 TYR A C 1
ATOM 2220 O O . TYR A 1 293 ? 1.436 0.846 -5.881 1.00 97.56 293 TYR A O 1
ATOM 2228 N N . ALA A 1 294 ? 1.644 0.509 -3.677 1.00 98.12 294 ALA A N 1
ATOM 2229 C CA . ALA A 1 294 ? 1.472 -0.927 -3.686 1.00 98.12 294 ALA A CA 1
ATOM 2230 C C . ALA A 1 294 ? 0.468 -1.303 -2.598 1.00 98.12 294 ALA A C 1
ATOM 2232 O O . ALA A 1 294 ? 0.761 -1.146 -1.416 1.00 98.12 294 ALA A O 1
ATOM 2233 N N . THR A 1 295 ? -0.699 -1.803 -2.993 1.00 97.50 295 THR A N 1
ATOM 2234 C CA . THR A 1 295 ? -1.817 -2.103 -2.093 1.00 97.50 295 THR A CA 1
ATOM 2235 C C . THR A 1 295 ? -2.012 -3.610 -1.963 1.00 97.50 295 THR A C 1
ATOM 2237 O O . THR A 1 295 ? -2.092 -4.325 -2.965 1.00 97.50 295 THR A O 1
ATOM 2240 N N . ASN A 1 296 ? -2.105 -4.098 -0.725 1.00 95.88 296 ASN A N 1
ATOM 2241 C CA . ASN A 1 296 ? -2.370 -5.493 -0.350 1.00 95.88 296 ASN A CA 1
ATOM 2242 C C . ASN A 1 296 ? -1.386 -6.526 -0.937 1.00 95.88 296 ASN A C 1
ATOM 2244 O O . ASN A 1 296 ? -1.717 -7.705 -1.094 1.00 95.88 296 ASN A O 1
ATOM 2248 N N . ILE A 1 297 ? -0.162 -6.102 -1.267 1.00 94.31 297 ILE A N 1
ATOM 2249 C CA . ILE A 1 297 ? 0.916 -7.008 -1.706 1.00 94.31 297 ILE A CA 1
ATOM 2250 C C . ILE A 1 297 ? 1.835 -7.452 -0.563 1.00 94.31 297 ILE A C 1
ATOM 2252 O O . ILE A 1 297 ? 2.596 -8.405 -0.737 1.00 94.31 297 ILE A O 1
ATOM 2256 N N . SER A 1 298 ? 1.772 -6.763 0.576 1.00 91.25 298 SER A N 1
ATOM 2257 C CA . SER A 1 298 ? 2.498 -7.070 1.805 1.00 91.25 298 SER A CA 1
ATOM 2258 C C . SER A 1 298 ? 1.570 -7.685 2.846 1.00 91.25 298 SER A C 1
ATOM 2260 O O . SER A 1 298 ? 0.347 -7.535 2.788 1.00 91.25 298 SER A O 1
ATOM 2262 N N . LYS A 1 299 ? 2.155 -8.415 3.799 1.00 90.50 299 LYS A N 1
ATOM 2263 C CA . LYS A 1 299 ? 1.392 -8.998 4.903 1.00 90.50 299 LYS A CA 1
ATOM 2264 C C . LYS A 1 299 ? 1.030 -7.900 5.907 1.00 90.50 299 LYS A C 1
ATOM 2266 O O . LYS A 1 299 ? 1.922 -7.244 6.438 1.00 90.50 299 LYS A O 1
ATOM 2271 N N . ALA A 1 300 ? -0.260 -7.744 6.192 1.00 93.25 300 ALA A N 1
ATOM 2272 C CA . ALA A 1 300 ? -0.727 -6.840 7.233 1.00 93.25 300 ALA A CA 1
ATOM 2273 C C . ALA A 1 300 ? -0.363 -7.363 8.642 1.00 93.25 300 ALA A C 1
ATOM 2275 O O . ALA A 1 300 ? -0.271 -8.576 8.854 1.00 93.25 300 ALA A O 1
ATOM 2276 N N . PRO A 1 301 ? -0.160 -6.469 9.625 1.00 94.62 301 PRO A N 1
ATOM 2277 C CA . PRO A 1 301 ? 0.131 -6.851 11.012 1.00 94.62 301 PRO A CA 1
ATOM 2278 C C . PRO A 1 301 ? -1.091 -7.399 11.772 1.00 94.62 301 PRO A C 1
ATOM 2280 O O . PRO A 1 301 ? -0.933 -7.943 12.863 1.00 94.62 301 PRO A O 1
ATOM 2283 N N . VAL A 1 302 ? -2.294 -7.254 11.210 1.00 95.94 302 VAL A N 1
ATOM 2284 C CA . VAL A 1 302 ? -3.567 -7.732 11.756 1.00 95.94 302 VAL A CA 1
ATOM 2285 C C . VAL A 1 302 ? -4.387 -8.361 10.630 1.00 95.94 302 VAL A C 1
ATOM 2287 O O . VAL A 1 302 ? -4.319 -7.910 9.488 1.00 95.94 302 VAL A O 1
ATOM 2290 N N . GLU A 1 303 ? -5.136 -9.411 10.952 1.00 93.88 303 GLU A N 1
ATOM 2291 C CA . GLU A 1 303 ? -6.037 -10.091 10.018 1.00 93.88 303 GLU A CA 1
ATOM 2292 C C . GLU A 1 303 ? -7.458 -9.539 10.176 1.00 93.88 303 GLU A C 1
ATOM 2294 O O . GLU A 1 303 ? -7.882 -9.243 11.296 1.00 93.88 303 GLU A O 1
ATOM 2299 N N . ALA A 1 304 ? -8.203 -9.442 9.077 1.00 94.69 304 ALA A N 1
ATOM 2300 C CA . ALA A 1 304 ? -9.626 -9.124 9.129 1.00 94.69 304 ALA A CA 1
ATOM 2301 C C . ALA A 1 304 ? -10.434 -10.313 9.683 1.00 94.69 304 ALA A C 1
ATOM 2303 O O . ALA A 1 304 ? -10.064 -11.475 9.486 1.00 94.69 304 ALA A O 1
ATOM 2304 N N . GLN A 1 305 ? -11.540 -10.029 10.367 1.00 94.56 305 GLN A N 1
ATOM 2305 C CA . GLN A 1 305 ? -12.569 -11.012 10.704 1.00 94.56 305 GLN A CA 1
ATOM 2306 C C . GLN A 1 305 ? -13.810 -10.830 9.825 1.00 94.56 305 GLN A C 1
ATOM 2308 O O . GLN A 1 305 ? -13.997 -9.783 9.212 1.00 94.56 305 GLN A O 1
ATOM 2313 N N . ASP A 1 306 ? -14.648 -11.861 9.767 1.00 91.94 306 ASP A N 1
ATOM 2314 C CA . ASP A 1 306 ? -15.877 -11.851 8.976 1.00 91.94 306 ASP A CA 1
ATOM 2315 C C . ASP A 1 306 ? -16.858 -10.800 9.521 1.00 91.94 306 ASP A C 1
ATOM 2317 O O . ASP A 1 306 ? -17.141 -10.784 10.726 1.00 91.94 306 ASP A O 1
ATOM 2321 N N . SER A 1 307 ? -17.363 -9.932 8.637 1.00 89.38 307 SER A N 1
ATOM 2322 C CA . SER A 1 307 ? -18.291 -8.855 8.989 1.00 89.38 307 SER A CA 1
ATOM 2323 C C . SER A 1 307 ? -19.578 -9.373 9.620 1.00 89.38 307 SER A C 1
ATOM 2325 O O . SER A 1 307 ? -20.071 -8.753 10.554 1.00 89.38 307 SER A O 1
ATOM 2327 N N . ASP A 1 308 ? -20.078 -10.530 9.182 1.00 88.94 308 ASP A N 1
ATOM 2328 C CA . ASP A 1 308 ? -21.325 -11.118 9.686 1.00 88.94 308 ASP A CA 1
ATOM 2329 C C . ASP A 1 308 ? -21.156 -11.688 11.104 1.00 88.94 308 ASP A C 1
ATOM 2331 O O . ASP A 1 308 ? -22.129 -11.933 11.819 1.00 88.94 308 ASP A O 1
ATOM 2335 N N . SER A 1 309 ? -19.909 -11.938 11.517 1.00 90.62 309 SER A N 1
ATOM 2336 C CA . SER A 1 309 ? -19.572 -12.438 12.854 1.00 90.62 309 SER A CA 1
ATOM 2337 C C . SER A 1 309 ? -19.164 -11.341 13.835 1.00 90.62 309 SER A C 1
ATOM 2339 O O . SER A 1 309 ? -19.088 -11.589 15.042 1.00 90.62 309 SER A O 1
ATOM 2341 N N . TYR A 1 310 ? -18.872 -10.146 13.325 1.00 94.75 310 TYR A N 1
ATOM 2342 C CA . TYR A 1 310 ? -18.427 -9.029 14.133 1.00 94.75 310 TYR A CA 1
ATOM 2343 C C . TYR A 1 310 ? -19.617 -8.360 14.822 1.00 94.75 310 TYR A C 1
ATOM 2345 O O . TYR A 1 310 ? -20.664 -8.129 14.230 1.00 94.75 310 TYR A O 1
ATOM 2353 N N . THR A 1 311 ? -19.444 -8.025 16.096 1.00 95.25 311 THR A N 1
ATOM 2354 C CA . THR A 1 311 ? -20.387 -7.192 16.844 1.00 95.25 311 THR A CA 1
ATOM 2355 C C . THR A 1 311 ? -19.610 -6.033 17.432 1.00 95.25 311 THR A C 1
ATOM 2357 O O . THR A 1 311 ? -18.622 -6.243 18.146 1.00 95.25 311 THR A O 1
ATOM 2360 N N . SER A 1 312 ? -20.044 -4.809 17.143 1.00 95.81 312 SER A N 1
ATOM 2361 C CA . SER A 1 312 ? -19.335 -3.618 17.579 1.00 95.81 312 SER A CA 1
ATOM 2362 C C . SER A 1 312 ? -19.321 -3.521 19.094 1.00 95.81 312 SER A C 1
ATOM 2364 O O . SER A 1 312 ? -20.344 -3.570 19.776 1.00 95.81 312 SER A O 1
ATOM 2366 N N . ASN A 1 313 ? -18.123 -3.348 19.637 1.00 96.19 313 ASN A N 1
ATOM 2367 C CA . ASN A 1 313 ? -17.916 -2.996 21.034 1.00 96.19 313 ASN A CA 1
ATOM 2368 C C . ASN A 1 313 ? -17.453 -1.540 21.200 1.00 96.19 313 ASN A C 1
ATOM 2370 O O . ASN A 1 313 ? -17.219 -1.104 22.330 1.00 96.19 313 ASN A O 1
ATOM 2374 N N . TRP A 1 314 ? -17.346 -0.787 20.101 1.00 97.38 314 TRP A N 1
ATOM 2375 C CA . TRP A 1 314 ? -16.889 0.595 20.108 1.00 97.38 314 TRP A CA 1
ATOM 2376 C C . TRP A 1 314 ? -17.896 1.495 20.806 1.00 97.38 314 TRP A C 1
ATOM 2378 O O . TRP A 1 314 ? -19.042 1.634 20.382 1.00 97.38 314 TRP A O 1
ATOM 2388 N N . THR A 1 315 ? -17.459 2.153 21.876 1.00 95.81 315 THR A N 1
ATOM 2389 C CA . THR A 1 315 ? -18.211 3.270 22.444 1.00 95.81 315 THR A CA 1
ATOM 2390 C C . THR A 1 315 ? -17.703 4.590 21.888 1.00 95.81 315 THR A C 1
ATOM 2392 O O . THR A 1 315 ? -16.525 4.735 21.552 1.00 95.81 315 THR A O 1
ATOM 2395 N N . LYS A 1 316 ? -18.573 5.602 21.890 1.00 94.12 316 LYS A N 1
ATOM 2396 C CA . LYS A 1 316 ? -18.178 6.981 21.588 1.00 94.12 316 LYS A CA 1
ATOM 2397 C C . LYS A 1 316 ? -17.011 7.460 22.456 1.00 94.12 316 LYS A C 1
ATOM 2399 O O . LYS A 1 316 ? -16.086 8.081 21.947 1.00 94.12 316 LYS A O 1
ATOM 2404 N N . SER A 1 317 ? -17.005 7.099 23.742 1.00 94.75 317 SER A N 1
ATOM 2405 C CA . SER A 1 317 ? -15.908 7.440 24.653 1.00 94.75 317 SER A CA 1
ATOM 2406 C C . SER A 1 317 ? -14.586 6.779 24.257 1.00 94.75 317 SER A C 1
ATOM 2408 O O . SER A 1 317 ? -13.538 7.406 24.401 1.00 94.75 317 SER A O 1
ATOM 2410 N N . ASP A 1 318 ? -14.609 5.531 23.781 1.00 95.81 318 ASP A N 1
ATOM 2411 C CA . ASP A 1 318 ? -13.397 4.839 23.329 1.00 95.81 318 ASP A CA 1
ATOM 2412 C C . ASP A 1 318 ? -12.817 5.511 22.086 1.00 95.81 318 ASP A C 1
ATOM 2414 O O . ASP A 1 318 ? -11.617 5.775 22.027 1.00 95.81 318 ASP A O 1
ATOM 2418 N N . TYR A 1 319 ? -13.683 5.850 21.130 1.00 96.50 319 TYR A N 1
ATOM 2419 C CA . TYR A 1 319 ? -13.311 6.557 19.909 1.00 96.50 319 TYR A CA 1
ATOM 2420 C C . TYR A 1 319 ? -12.770 7.966 20.181 1.00 96.50 319 TYR A C 1
ATOM 2422 O O . TYR A 1 319 ? -11.743 8.370 19.625 1.00 96.50 319 TYR A O 1
ATOM 2430 N N . GLU A 1 320 ? -13.424 8.730 21.055 1.00 95.31 320 GLU A N 1
ATOM 2431 C CA . GLU A 1 320 ? -12.984 10.076 21.433 1.00 95.31 320 GLU A CA 1
ATOM 2432 C C . GLU A 1 320 ? -11.626 10.049 22.146 1.00 95.31 320 GLU A C 1
ATOM 2434 O O . GLU A 1 320 ? -10.797 10.926 21.898 1.00 95.31 320 GLU A O 1
ATOM 2439 N N . ALA A 1 321 ? -11.355 9.008 22.940 1.00 96.38 321 ALA A N 1
ATOM 2440 C CA . ALA A 1 321 ? -10.083 8.821 23.635 1.00 96.38 321 ALA A CA 1
ATOM 2441 C C . ALA A 1 321 ? -8.896 8.484 22.709 1.00 96.38 321 ALA A C 1
ATOM 2443 O O . ALA A 1 321 ? -7.746 8.613 23.139 1.00 96.38 321 ALA A O 1
ATOM 2444 N N . LEU A 1 322 ? -9.142 8.073 21.457 1.00 96.88 322 LEU A N 1
ATOM 2445 C CA . LEU A 1 322 ? -8.076 7.819 20.484 1.00 96.88 322 LEU A CA 1
ATOM 2446 C C . LEU A 1 322 ? -7.292 9.098 20.180 1.00 96.88 322 LEU A C 1
ATOM 2448 O O . LEU A 1 322 ? -7.874 10.127 19.816 1.00 96.88 322 LEU A O 1
ATOM 2452 N N . LYS A 1 323 ? -5.966 9.004 20.249 1.00 95.81 323 LYS A N 1
ATOM 2453 C CA . LYS A 1 323 ? -5.047 10.089 19.915 1.00 95.81 323 LYS A CA 1
ATOM 2454 C C . LYS A 1 323 ? -4.551 9.917 18.493 1.00 95.81 323 LYS A C 1
ATOM 2456 O O . LYS A 1 323 ? -4.003 8.875 18.151 1.00 95.81 323 LYS A O 1
ATOM 2461 N N . VAL A 1 324 ? -4.734 10.949 17.683 1.00 94.56 324 VAL A N 1
ATOM 2462 C CA . VAL A 1 324 ? -4.110 11.035 16.365 1.00 94.56 324 VAL A CA 1
ATOM 2463 C C . VAL A 1 324 ? -2.699 11.586 16.544 1.00 94.56 324 VAL A C 1
ATOM 2465 O O . VAL A 1 324 ? -2.480 12.465 17.378 1.00 94.56 324 VAL A O 1
ATOM 2468 N N . GLN A 1 325 ? -1.753 11.041 15.791 1.00 89.50 325 GLN A N 1
ATOM 2469 C CA . GLN A 1 325 ? -0.368 11.473 15.764 1.00 89.50 325 GLN A CA 1
ATOM 2470 C C . GLN A 1 325 ? -0.269 12.971 15.458 1.00 89.50 325 GLN A C 1
ATOM 2472 O O . GLN A 1 325 ? -0.903 13.484 14.536 1.00 89.50 325 GLN A O 1
ATOM 2477 N N . GLU A 1 326 ? 0.544 13.675 16.241 1.00 82.56 326 GLU A N 1
ATOM 2478 C CA . GLU A 1 326 ? 0.866 15.077 15.996 1.00 82.56 326 GLU A CA 1
ATOM 2479 C C . GLU A 1 326 ? 1.748 15.228 14.755 1.00 82.56 326 GLU A C 1
ATOM 2481 O O . GLU A 1 326 ? 2.623 14.398 14.500 1.00 82.56 326 GLU A O 1
ATOM 2486 N N . SER A 1 327 ? 1.547 16.322 14.017 1.00 71.00 327 SER A N 1
ATOM 2487 C CA . SER A 1 327 ? 2.338 16.656 12.834 1.00 71.00 327 SER A CA 1
ATOM 2488 C C . SER A 1 327 ? 3.831 16.716 13.157 1.00 71.00 327 SER A C 1
ATOM 2490 O O . SER A 1 327 ? 4.276 17.543 13.950 1.00 71.00 327 SER A O 1
ATOM 2492 N N . GLY A 1 328 ? 4.607 15.868 12.495 1.00 63.94 328 GLY A N 1
ATOM 2493 C CA . GLY A 1 328 ? 6.052 15.774 12.647 1.00 63.94 328 GLY A CA 1
ATOM 2494 C C . GLY A 1 328 ? 6.528 14.449 12.074 1.00 63.94 328 GLY A C 1
ATOM 2495 O O . GLY A 1 328 ? 5.884 13.422 12.294 1.00 63.94 328 GLY A O 1
ATOM 2496 N N . GLU A 1 329 ? 7.618 14.487 11.312 1.00 63.47 329 GLU A N 1
ATOM 2497 C CA . GLU A 1 329 ? 8.280 13.275 10.824 1.00 63.47 329 GLU A CA 1
ATOM 2498 C C . GLU A 1 329 ? 8.673 12.421 12.043 1.00 63.47 329 GLU A C 1
ATOM 2500 O O . GLU A 1 329 ? 9.132 12.955 13.055 1.00 63.47 329 GLU A O 1
ATOM 2505 N N . ASP A 1 330 ? 8.377 11.124 11.990 1.00 68.75 330 ASP A N 1
ATOM 2506 C CA . ASP A 1 330 ? 8.672 10.145 13.048 1.00 68.75 330 ASP A CA 1
ATOM 2507 C C . ASP A 1 330 ? 8.028 10.394 14.431 1.00 68.75 330 ASP A C 1
ATOM 2509 O O . ASP A 1 330 ? 8.462 9.846 15.450 1.00 68.75 330 ASP A O 1
ATOM 2513 N N . SER A 1 331 ? 6.961 11.196 14.500 1.00 77.00 331 SER A N 1
ATOM 2514 C CA . SER A 1 331 ? 6.188 11.399 15.733 1.00 77.00 331 SER A CA 1
ATOM 2515 C C . SER A 1 331 ? 5.564 10.083 16.219 1.00 77.00 331 SER A C 1
ATOM 2517 O O . SER A 1 331 ? 4.875 9.399 15.477 1.00 77.00 331 SER A O 1
ATOM 2519 N N . LYS A 1 332 ? 5.754 9.732 17.497 1.00 87.75 332 LYS A N 1
ATOM 2520 C CA . LYS A 1 332 ? 5.215 8.500 18.121 1.00 87.75 332 LYS A CA 1
ATOM 2521 C C . LYS A 1 332 ? 4.135 8.804 19.158 1.00 87.75 332 LYS A C 1
ATOM 2523 O O . LYS A 1 332 ? 4.150 8.280 20.270 1.00 87.75 332 LYS A O 1
ATOM 2528 N N . THR A 1 333 ? 3.249 9.738 18.826 1.00 89.38 333 THR A N 1
ATOM 2529 C CA . THR A 1 333 ? 2.261 10.309 19.763 1.00 89.38 333 THR A CA 1
ATOM 2530 C C . THR A 1 333 ? 0.846 9.753 19.587 1.00 89.38 333 THR A C 1
ATOM 2532 O O . THR A 1 333 ? 0.021 9.895 20.494 1.00 89.38 333 THR A O 1
ATOM 2535 N N . GLY A 1 334 ? 0.562 9.107 18.450 1.00 92.62 334 GLY A N 1
ATOM 2536 C CA . GLY A 1 334 ? -0.740 8.508 18.163 1.00 92.62 334 GLY A CA 1
ATOM 2537 C C . GLY A 1 334 ? -1.021 7.248 18.988 1.00 92.62 334 GLY A C 1
ATOM 2538 O O . GLY A 1 334 ? -0.111 6.587 19.487 1.00 92.62 334 GLY A O 1
ATOM 2539 N N . THR A 1 335 ? -2.296 6.885 19.122 1.00 97.25 335 THR A N 1
ATOM 2540 C CA . THR A 1 335 ? -2.696 5.574 19.646 1.00 97.25 335 THR A CA 1
ATOM 2541 C C . THR A 1 335 ? -2.166 4.483 18.718 1.00 97.25 335 THR A C 1
ATOM 2543 O O . THR A 1 335 ? -2.244 4.614 17.495 1.00 97.25 335 THR A O 1
ATOM 2546 N N . THR A 1 336 ? -1.614 3.412 19.285 1.00 97.75 336 THR A N 1
ATOM 2547 C CA . THR A 1 336 ? -1.030 2.343 18.474 1.00 97.75 336 THR A CA 1
ATOM 2548 C C . THR A 1 336 ? -2.101 1.394 17.947 1.00 97.75 336 THR A C 1
ATOM 2550 O O . THR A 1 336 ? -3.124 1.164 18.599 1.00 97.75 336 THR A O 1
ATOM 2553 N N . LEU A 1 337 ? -1.839 0.779 16.790 1.00 98.19 337 LEU A N 1
ATOM 2554 C CA . LEU A 1 337 ? -2.668 -0.314 16.271 1.00 98.19 337 LEU A CA 1
ATOM 2555 C C . LEU A 1 337 ? -2.848 -1.421 17.315 1.00 98.19 337 LEU A C 1
ATOM 2557 O O . LEU A 1 337 ? -3.945 -1.944 17.483 1.00 98.19 337 LEU A O 1
ATOM 2561 N N . LYS A 1 338 ? -1.768 -1.761 18.027 1.00 97.44 338 LYS A N 1
ATOM 2562 C CA . LYS A 1 338 ? -1.775 -2.813 19.042 1.00 97.44 338 LYS A CA 1
ATOM 2563 C C . LYS A 1 338 ? -2.787 -2.512 20.148 1.00 97.44 338 LYS A C 1
ATOM 2565 O O . LYS A 1 338 ? -3.574 -3.387 20.481 1.00 97.44 338 LYS A O 1
ATOM 2570 N N . ASP A 1 339 ? -2.800 -1.290 20.677 1.00 97.88 339 ASP A N 1
ATOM 2571 C CA . ASP A 1 339 ? -3.733 -0.907 21.746 1.00 97.88 339 ASP A CA 1
ATOM 2572 C C . ASP A 1 339 ? -5.195 -0.984 21.285 1.00 97.88 339 ASP A C 1
ATOM 2574 O O . ASP A 1 339 ? -6.078 -1.369 22.053 1.00 97.88 339 ASP A O 1
ATOM 2578 N N . ILE A 1 340 ? -5.453 -0.629 20.023 1.00 98.06 340 ILE A N 1
ATOM 2579 C CA . ILE A 1 340 ? -6.792 -0.686 19.430 1.00 98.06 340 ILE A CA 1
ATOM 2580 C C . ILE A 1 340 ? -7.231 -2.136 19.240 1.00 98.06 340 ILE A C 1
ATOM 2582 O O . ILE A 1 340 ? -8.316 -2.490 19.687 1.00 98.06 340 ILE A O 1
ATOM 2586 N N . VAL A 1 341 ? -6.388 -2.987 18.651 1.00 97.94 341 VAL A N 1
ATOM 2587 C CA . VAL A 1 341 ? -6.710 -4.403 18.410 1.00 97.94 341 VAL A CA 1
ATOM 2588 C C . VAL A 1 341 ? -6.819 -5.187 19.721 1.00 97.94 341 VAL A C 1
ATOM 2590 O O . VAL A 1 341 ? -7.725 -6.002 19.865 1.00 97.94 341 VAL A O 1
ATOM 2593 N N . ASP A 1 342 ? -5.977 -4.908 20.719 1.00 97.81 342 ASP A N 1
ATOM 2594 C CA . ASP A 1 342 ? -6.074 -5.542 22.042 1.00 97.81 342 ASP A CA 1
ATOM 2595 C C . ASP A 1 342 ? -7.410 -5.231 22.737 1.00 97.81 342 ASP A C 1
ATOM 2597 O O . ASP A 1 342 ? -7.927 -6.049 23.500 1.00 97.81 342 ASP A O 1
ATOM 2601 N N . LYS A 1 343 ? -7.969 -4.040 22.491 1.00 97.56 343 LYS A N 1
ATOM 2602 C CA . LYS A 1 343 ? -9.210 -3.573 23.118 1.00 97.56 343 LYS A CA 1
ATOM 2603 C C . LYS A 1 343 ? -10.464 -3.925 22.315 1.00 97.56 343 LYS A C 1
ATOM 2605 O O . LYS A 1 343 ? -11.473 -4.317 22.899 1.00 97.56 343 LYS A O 1
ATOM 2610 N N . HIS A 1 344 ? -10.412 -3.762 20.999 1.00 96.88 344 HIS A N 1
ATOM 2611 C CA . HIS A 1 344 ? -11.560 -3.867 20.097 1.00 96.88 344 HIS A CA 1
ATOM 2612 C C . HIS A 1 344 ? -11.557 -5.148 19.254 1.00 96.88 344 HIS A C 1
ATOM 2614 O O . HIS A 1 344 ? -12.533 -5.436 18.567 1.00 96.88 344 HIS A O 1
ATOM 2620 N N . GLY A 1 345 ? -10.504 -5.961 19.352 1.00 97.06 345 GLY A N 1
ATOM 2621 C CA . GLY A 1 345 ? -10.332 -7.152 18.533 1.00 97.06 345 GLY A CA 1
ATOM 2622 C C . GLY A 1 345 ? -9.955 -6.814 17.093 1.00 97.06 345 GLY A C 1
ATOM 2623 O O . GLY A 1 345 ? -9.565 -5.689 16.764 1.00 97.06 345 GLY A O 1
ATOM 2624 N N . ASN A 1 346 ? -10.060 -7.815 16.223 1.00 97.62 346 ASN A N 1
ATOM 2625 C CA . ASN A 1 346 ? -9.712 -7.664 14.816 1.00 97.62 346 ASN A CA 1
ATOM 2626 C C . ASN A 1 346 ? -10.725 -6.764 14.079 1.00 97.62 346 ASN A C 1
ATOM 2628 O O . ASN A 1 346 ? -11.911 -6.783 14.399 1.00 97.62 346 ASN A O 1
ATOM 2632 N N . PRO A 1 347 ? -10.293 -5.984 13.085 1.00 97.50 347 PRO A N 1
ATOM 2633 C CA . PRO A 1 347 ? -11.194 -5.221 12.225 1.00 97.50 347 PRO A CA 1
ATOM 2634 C C . PRO A 1 347 ? -11.957 -6.129 11.248 1.00 97.50 347 PRO A C 1
ATOM 2636 O O . PRO A 1 347 ? -11.583 -7.282 11.038 1.00 97.50 347 PRO A O 1
ATOM 2639 N N . THR A 1 348 ? -13.009 -5.603 10.628 1.00 96.88 348 THR A N 1
ATOM 2640 C CA . THR A 1 348 ? -13.771 -6.270 9.558 1.00 96.88 348 THR A CA 1
ATOM 2641 C C . THR A 1 348 ? -13.140 -6.081 8.178 1.00 96.88 348 THR A C 1
ATOM 2643 O O . THR A 1 348 ? -13.375 -6.886 7.286 1.00 96.88 348 THR A O 1
ATOM 2646 N N . ASP A 1 349 ? -12.315 -5.046 7.991 1.00 96.00 349 ASP A N 1
ATOM 2647 C CA . ASP A 1 349 ? -11.534 -4.834 6.766 1.00 96.00 349 ASP A CA 1
ATOM 2648 C C . ASP A 1 349 ? -10.126 -4.319 7.083 1.00 96.00 349 ASP A C 1
ATOM 2650 O O . ASP A 1 349 ? -9.919 -3.589 8.059 1.00 96.00 349 ASP A O 1
ATOM 2654 N N . VAL A 1 350 ? -9.156 -4.717 6.256 1.00 96.56 350 VAL A N 1
ATOM 2655 C CA . VAL A 1 350 ? -7.745 -4.339 6.385 1.00 96.56 350 VAL A CA 1
ATOM 2656 C C . VAL A 1 350 ? -7.162 -4.054 5.008 1.00 96.56 350 VAL A C 1
ATOM 2658 O O . VAL A 1 350 ? -7.158 -4.916 4.128 1.00 96.56 350 VAL A O 1
ATOM 2661 N N . GLN A 1 351 ? -6.567 -2.875 4.853 1.00 96.12 351 GLN A N 1
ATOM 2662 C CA . GLN A 1 351 ? -5.833 -2.487 3.660 1.00 96.12 351 GLN A CA 1
ATOM 2663 C C . GLN A 1 351 ? -4.422 -2.027 4.020 1.00 96.12 351 GLN A C 1
ATOM 2665 O O . GLN A 1 351 ? -4.234 -1.082 4.780 1.00 96.12 351 GLN A O 1
ATOM 2670 N N . MET A 1 352 ? -3.419 -2.672 3.428 1.00 96.25 352 MET A N 1
ATOM 2671 C CA . MET A 1 352 ? -2.012 -2.315 3.608 1.00 96.25 352 MET A CA 1
ATOM 2672 C C . MET A 1 352 ? -1.478 -1.639 2.348 1.00 96.25 352 MET A C 1
ATOM 2674 O O . MET A 1 352 ? -1.634 -2.169 1.247 1.00 96.25 352 MET A O 1
ATOM 2678 N N . VAL A 1 353 ? -0.819 -0.493 2.501 1.00 97.56 353 VAL A N 1
ATOM 2679 C CA . VAL A 1 353 ? -0.249 0.292 1.404 1.00 97.56 353 VAL A CA 1
ATOM 2680 C C . VAL A 1 353 ? 1.228 0.560 1.666 1.00 97.56 353 VAL A C 1
ATOM 2682 O O . VAL A 1 353 ? 1.608 1.052 2.724 1.00 97.56 353 VAL A O 1
ATOM 2685 N N . ILE A 1 354 ? 2.068 0.279 0.674 1.00 97.69 354 ILE A N 1
ATOM 2686 C CA . ILE A 1 354 ? 3.462 0.725 0.625 1.00 97.69 354 ILE A CA 1
ATOM 2687 C C . ILE A 1 354 ? 3.550 1.825 -0.428 1.00 97.69 354 ILE A C 1
ATOM 2689 O O . ILE A 1 354 ? 3.066 1.647 -1.545 1.00 97.69 354 ILE A O 1
ATOM 2693 N N . ASN A 1 355 ? 4.181 2.950 -0.109 1.00 96.19 355 ASN A N 1
ATOM 2694 C CA . ASN A 1 355 ? 4.380 4.047 -1.053 1.00 96.19 355 ASN A CA 1
ATOM 2695 C C . ASN A 1 355 ? 5.839 4.493 -1.101 1.00 96.19 355 ASN A C 1
ATOM 2697 O O . ASN A 1 355 ? 6.574 4.359 -0.127 1.00 96.19 355 ASN A O 1
ATOM 2701 N N . ASN A 1 356 ? 6.256 5.068 -2.225 1.00 95.88 356 ASN A N 1
ATOM 2702 C CA . ASN A 1 356 ? 7.552 5.732 -2.340 1.00 95.88 356 ASN A CA 1
ATOM 2703 C C . ASN A 1 356 ? 7.473 6.851 -3.382 1.00 95.88 356 ASN A C 1
ATOM 2705 O O . ASN A 1 356 ? 6.960 6.644 -4.484 1.00 95.88 356 ASN A O 1
ATOM 2709 N N . SER A 1 357 ? 7.989 8.026 -3.023 1.00 90.19 357 SER A N 1
ATOM 2710 C CA . SER A 1 357 ? 8.017 9.221 -3.879 1.00 90.19 357 SER A CA 1
ATOM 2711 C C . SER A 1 357 ? 9.438 9.744 -4.135 1.00 90.19 357 SER A C 1
ATOM 2713 O O . SER A 1 357 ? 9.630 10.901 -4.510 1.00 90.19 357 SER A O 1
ATOM 2715 N N . GLY A 1 358 ? 10.449 8.901 -3.913 1.00 86.44 358 GLY A N 1
ATOM 2716 C CA . GLY A 1 358 ? 11.871 9.212 -4.069 1.00 86.44 358 GLY A CA 1
ATOM 2717 C C . GLY A 1 358 ? 12.585 9.638 -2.783 1.00 86.44 358 GLY A C 1
ATOM 2718 O O . GLY A 1 358 ? 13.783 9.896 -2.826 1.00 86.44 358 GLY A O 1
ATOM 2719 N N . ASN A 1 359 ? 11.881 9.702 -1.651 1.00 86.38 359 ASN A N 1
ATOM 2720 C CA . ASN A 1 359 ? 12.414 10.059 -0.330 1.00 86.38 359 ASN A CA 1
ATOM 2721 C C . ASN A 1 359 ? 12.434 8.882 0.663 1.00 86.38 359 ASN A C 1
ATOM 2723 O O . ASN A 1 359 ? 12.705 9.087 1.838 1.00 86.38 359 ASN A O 1
ATOM 2727 N N . GLY A 1 360 ? 12.164 7.662 0.196 1.00 89.75 360 GLY A N 1
ATOM 2728 C CA . GLY A 1 360 ? 12.092 6.470 1.038 1.00 89.75 360 GLY A CA 1
ATOM 2729 C C . GLY A 1 360 ? 10.730 5.789 0.958 1.00 89.75 360 GLY A C 1
ATOM 2730 O O . GLY A 1 360 ? 9.798 6.285 0.321 1.00 89.75 360 GLY A O 1
ATOM 2731 N N . PHE A 1 361 ? 10.641 4.611 1.569 1.00 93.75 361 PHE A N 1
ATOM 2732 C CA . PHE A 1 361 ? 9.398 3.852 1.626 1.00 93.75 361 PHE A CA 1
ATOM 2733 C C . PHE A 1 361 ? 8.576 4.269 2.841 1.00 93.75 361 PHE A C 1
ATOM 2735 O O . PHE A 1 361 ? 9.062 4.190 3.964 1.00 93.75 361 PHE A O 1
ATOM 2742 N N . GLY A 1 362 ? 7.328 4.654 2.593 1.00 94.06 362 GLY A N 1
ATOM 2743 C CA . GLY A 1 362 ? 6.288 4.776 3.605 1.00 94.06 362 GLY A CA 1
ATOM 2744 C C . GLY A 1 362 ? 5.408 3.530 3.624 1.00 94.06 362 GLY A C 1
ATOM 2745 O O . GLY A 1 362 ? 5.220 2.865 2.600 1.00 94.06 362 GLY A O 1
ATOM 2746 N N . GLU A 1 363 ? 4.868 3.222 4.795 1.00 95.88 363 GLU A N 1
ATOM 2747 C CA . GLU A 1 363 ? 3.923 2.132 5.015 1.00 95.88 363 GLU A CA 1
ATOM 2748 C C . GLU A 1 363 ? 2.700 2.680 5.745 1.00 95.88 363 GLU A C 1
ATOM 2750 O O . GLU A 1 363 ? 2.823 3.329 6.785 1.00 95.88 363 GLU A O 1
ATOM 2755 N N . ARG A 1 364 ? 1.519 2.411 5.194 1.00 96.12 364 ARG A N 1
ATOM 2756 C CA . ARG A 1 364 ? 0.235 2.824 5.751 1.00 96.12 364 ARG A CA 1
ATOM 2757 C C . ARG A 1 364 ? -0.699 1.641 5.859 1.00 96.12 364 ARG A C 1
ATOM 2759 O O . ARG A 1 364 ? -0.706 0.768 4.995 1.00 96.12 364 ARG A O 1
ATOM 2766 N N . LEU A 1 365 ? -1.487 1.640 6.918 1.00 97.88 365 LEU A N 1
ATOM 2767 C CA . LEU A 1 365 ? -2.498 0.631 7.175 1.00 97.88 365 LEU A CA 1
ATOM 2768 C C . LEU A 1 365 ? -3.823 1.345 7.394 1.00 97.88 365 LEU A C 1
ATOM 2770 O O . LEU A 1 365 ? -3.891 2.235 8.232 1.00 97.88 365 LEU A O 1
ATOM 2774 N N . SER A 1 366 ? -4.860 0.926 6.690 1.00 97.81 366 SER A N 1
ATOM 2775 C CA . SER A 1 366 ? -6.234 1.334 6.960 1.00 97.81 366 SER A CA 1
ATOM 2776 C C . SER A 1 366 ? -6.987 0.125 7.489 1.00 97.81 366 SER A C 1
ATOM 2778 O O . SER A 1 366 ? -6.890 -0.964 6.918 1.00 97.81 366 SER A O 1
ATOM 2780 N N . ILE A 1 367 ? -7.710 0.299 8.591 1.00 98.12 367 ILE A N 1
ATOM 2781 C CA . ILE A 1 367 ? -8.598 -0.730 9.133 1.00 98.12 367 ILE A CA 1
ATOM 2782 C C . ILE A 1 367 ? -9.988 -0.158 9.351 1.00 98.12 367 ILE A C 1
ATOM 2784 O O . ILE A 1 367 ? -10.143 1.019 9.693 1.00 98.12 367 ILE A O 1
ATOM 2788 N N . THR A 1 368 ? -10.981 -1.029 9.231 1.00 97.75 368 THR A N 1
ATOM 2789 C CA . THR A 1 368 ? -12.379 -0.665 9.432 1.00 97.75 368 THR A CA 1
ATOM 2790 C C . THR A 1 368 ? -13.053 -1.654 10.367 1.00 97.75 368 THR A C 1
ATOM 2792 O O . THR A 1 368 ? -12.835 -2.856 10.262 1.00 97.75 368 THR A O 1
ATOM 2795 N N . TYR A 1 369 ? -13.889 -1.148 11.264 1.00 97.62 369 TYR A N 1
ATOM 2796 C CA . TYR A 1 369 ? -14.848 -1.918 12.044 1.00 97.62 369 TYR A CA 1
ATOM 2797 C C . TYR A 1 369 ? -16.250 -1.515 11.589 1.00 97.62 369 TYR A C 1
ATOM 2799 O O . TYR A 1 369 ? -16.566 -0.322 11.589 1.00 97.62 369 TYR A O 1
ATOM 2807 N N . SER A 1 370 ? -17.077 -2.478 11.185 1.00 95.62 370 SER A N 1
ATOM 2808 C CA . SER A 1 370 ? -18.419 -2.209 10.656 1.00 95.62 370 SER A CA 1
ATOM 2809 C C . SER A 1 370 ? -19.447 -3.193 11.198 1.00 95.62 370 SER A C 1
ATOM 2811 O O . SER A 1 370 ? -19.315 -4.393 10.995 1.00 95.62 370 SER A O 1
ATOM 2813 N N . ASP A 1 371 ? -20.463 -2.662 11.867 1.00 95.56 371 ASP A N 1
ATOM 2814 C CA . ASP A 1 371 ? -21.641 -3.364 12.378 1.00 95.56 371 ASP A CA 1
ATOM 2815 C C . ASP A 1 371 ? -22.820 -2.387 12.303 1.00 95.56 371 ASP A C 1
ATOM 2817 O O . ASP A 1 371 ? -23.007 -1.558 13.187 1.00 95.56 371 ASP A O 1
ATOM 2821 N N . TYR A 1 372 ? -23.575 -2.428 11.209 1.00 92.81 372 TYR A N 1
ATOM 2822 C CA . TYR A 1 372 ? -24.673 -1.483 10.970 1.00 92.81 372 TYR A CA 1
ATOM 2823 C C . TYR A 1 372 ? -25.959 -1.834 11.731 1.00 92.81 372 TYR A C 1
ATOM 2825 O O . TYR A 1 372 ? -26.904 -1.051 11.716 1.00 92.81 372 TYR A O 1
ATOM 2833 N N . ASP A 1 373 ? -25.998 -2.987 12.404 1.00 90.88 373 ASP A N 1
ATOM 2834 C CA . ASP A 1 373 ? -27.181 -3.466 13.123 1.00 90.88 373 ASP A CA 1
ATOM 2835 C C . ASP A 1 373 ? -27.174 -3.057 14.608 1.00 90.88 373 ASP A C 1
ATOM 2837 O O . ASP A 1 373 ? -28.128 -3.324 15.343 1.00 90.88 373 ASP A O 1
ATOM 2841 N N . THR A 1 374 ? -26.106 -2.405 15.078 1.00 89.75 374 THR A N 1
ATOM 2842 C CA . THR A 1 374 ? -25.992 -1.950 16.468 1.00 89.75 374 THR A CA 1
ATOM 2843 C C . THR A 1 374 ? -26.715 -0.620 16.715 1.00 89.75 374 THR A C 1
ATOM 2845 O O . THR A 1 374 ? -26.654 0.305 15.905 1.00 89.75 374 THR A O 1
ATOM 2848 N N . GLU A 1 375 ? -27.388 -0.510 17.867 1.00 86.75 375 GLU A N 1
ATOM 2849 C CA . GLU A 1 375 ? -28.133 0.697 18.276 1.00 86.75 375 GLU A CA 1
ATOM 2850 C C . GLU A 1 375 ? -27.368 1.564 19.300 1.00 86.75 375 GLU A C 1
ATOM 2852 O O . GLU A 1 375 ? -27.500 2.784 19.306 1.00 86.75 375 GLU A O 1
ATOM 2857 N N . ASP A 1 376 ? -26.551 0.948 20.165 1.00 89.62 376 ASP A N 1
ATOM 2858 C CA . ASP A 1 376 ? -25.905 1.612 21.317 1.00 89.62 376 ASP A CA 1
ATOM 2859 C C . ASP A 1 376 ? -24.380 1.792 21.157 1.00 89.62 376 ASP A C 1
ATOM 2861 O O . ASP A 1 376 ? -23.682 2.244 22.080 1.00 89.62 376 ASP A O 1
ATOM 2865 N N . LYS A 1 377 ? -23.825 1.367 20.021 1.00 94.81 377 LYS A N 1
ATOM 2866 C CA . LYS A 1 377 ? -22.385 1.370 19.722 1.00 94.81 377 LYS A CA 1
ATOM 2867 C C . LYS A 1 377 ? -22.131 2.092 18.408 1.00 94.81 377 LYS A C 1
ATOM 2869 O O . LYS A 1 377 ? -23.051 2.310 17.633 1.00 94.81 377 LYS A O 1
ATOM 2874 N N . LEU A 1 378 ? -20.871 2.450 18.160 1.00 95.38 378 LEU A N 1
ATOM 2875 C CA . LEU A 1 378 ? -20.507 3.013 16.862 1.00 95.38 378 LEU A CA 1
ATOM 2876 C C . LEU A 1 378 ? -20.706 1.933 15.797 1.00 95.38 378 LEU A C 1
ATOM 2878 O O . LEU A 1 378 ? -20.105 0.855 15.903 1.00 95.38 378 LEU A O 1
ATOM 2882 N N . GLN A 1 379 ? -21.510 2.238 14.784 1.00 95.75 379 GLN A N 1
ATOM 2883 C CA . GLN A 1 379 ? -21.756 1.324 13.671 1.00 95.75 379 GLN A CA 1
ATOM 2884 C C . GLN A 1 379 ? -20.541 1.210 12.756 1.00 95.75 379 GLN A C 1
ATOM 2886 O O . GLN A 1 379 ? -20.271 0.158 12.181 1.00 95.75 379 GLN A O 1
ATOM 2891 N N . TYR A 1 380 ? -19.788 2.301 12.625 1.00 96.25 380 TYR A N 1
ATOM 2892 C CA . TYR A 1 380 ? -18.655 2.372 11.722 1.00 96.25 380 TYR A CA 1
ATOM 2893 C C . TYR A 1 380 ? -17.494 3.126 12.356 1.00 96.25 380 TYR A C 1
ATOM 2895 O O . TYR A 1 380 ? -17.660 4.249 12.838 1.00 96.25 380 TYR A O 1
ATOM 2903 N N . VAL A 1 381 ? -16.305 2.525 12.318 1.00 97.94 381 VAL A N 1
ATOM 2904 C CA . VAL A 1 381 ? -15.044 3.152 12.730 1.00 97.94 381 VAL A CA 1
ATOM 2905 C C . VAL A 1 381 ? -13.970 2.826 11.697 1.00 97.94 381 VAL A C 1
ATOM 2907 O O . VAL A 1 381 ? -13.624 1.664 11.511 1.00 97.94 381 VAL A O 1
ATOM 2910 N N . SER A 1 382 ? -13.423 3.854 11.051 1.00 97.94 382 SER A N 1
ATOM 2911 C CA . SER A 1 382 ? -12.334 3.762 10.073 1.00 97.94 382 SER A CA 1
ATOM 2912 C C . SER A 1 382 ? -11.108 4.481 10.609 1.00 97.94 382 SER A C 1
ATOM 2914 O O . SER A 1 382 ? -11.194 5.633 11.043 1.00 97.94 382 SER A O 1
ATOM 2916 N N . LEU A 1 383 ? -9.967 3.803 10.582 1.00 98.44 383 LEU A N 1
ATOM 2917 C CA . LEU A 1 383 ? -8.734 4.262 11.210 1.00 98.44 383 LEU A CA 1
ATOM 2918 C C . LEU A 1 383 ? -7.571 4.063 10.242 1.00 98.44 383 LEU A C 1
ATOM 2920 O O . LEU A 1 383 ? -7.339 2.940 9.793 1.00 98.44 383 LEU A O 1
ATOM 2924 N N . ASP A 1 384 ? -6.824 5.133 9.976 1.00 97.81 384 ASP A N 1
ATOM 2925 C CA . ASP A 1 384 ? -5.590 5.057 9.197 1.00 97.81 384 ASP A CA 1
ATOM 2926 C C . ASP A 1 384 ? -4.383 5.195 10.110 1.00 97.81 384 ASP A C 1
ATOM 2928 O O . ASP A 1 384 ? -4.368 5.986 11.057 1.00 97.81 384 ASP A O 1
ATOM 2932 N N . PHE A 1 385 ? -3.350 4.436 9.787 1.00 97.38 385 PHE A N 1
ATOM 2933 C CA . PHE A 1 385 ? -2.105 4.380 10.516 1.00 97.38 385 PHE A CA 1
ATOM 2934 C C . PHE A 1 385 ? -0.935 4.596 9.575 1.00 97.38 385 PHE A C 1
ATOM 2936 O O . PHE A 1 385 ? -0.948 4.163 8.421 1.00 97.38 385 PHE A O 1
ATOM 2943 N N . GLU A 1 386 ? 0.118 5.192 10.110 1.00 95.31 386 GLU A N 1
ATOM 2944 C CA . GLU A 1 386 ? 1.430 5.242 9.481 1.00 95.31 386 GLU A CA 1
ATOM 2945 C C . GLU A 1 386 ? 2.414 4.430 10.314 1.00 95.31 386 GLU A C 1
ATOM 2947 O O . GLU A 1 386 ? 2.357 4.414 11.549 1.00 95.31 386 GLU A O 1
ATOM 2952 N N . LYS A 1 387 ? 3.288 3.698 9.629 1.00 94.25 387 LYS A N 1
ATOM 2953 C CA . LYS A 1 387 ? 4.348 2.945 10.280 1.00 94.25 387 LYS A CA 1
ATOM 2954 C C . LYS A 1 387 ? 5.514 3.874 10.590 1.00 94.25 387 LYS A C 1
ATOM 2956 O O . LYS A 1 387 ? 6.093 4.460 9.680 1.00 94.25 387 LYS A O 1
ATOM 2961 N N . VAL A 1 388 ? 5.879 3.940 11.862 1.00 91.56 388 VAL A N 1
ATOM 2962 C CA . VAL A 1 388 ? 7.090 4.601 12.348 1.00 91.56 388 VAL A CA 1
ATOM 2963 C C . VAL A 1 388 ? 7.907 3.543 13.083 1.00 91.56 388 VAL A C 1
ATOM 2965 O O . VAL A 1 388 ? 7.428 2.931 14.043 1.00 91.56 388 VAL A O 1
ATOM 2968 N N . ASP A 1 389 ? 9.125 3.295 12.605 1.00 88.62 389 ASP A N 1
ATOM 2969 C CA . ASP A 1 389 ? 9.940 2.129 12.964 1.00 88.62 389 ASP A CA 1
ATOM 2970 C C . ASP A 1 389 ? 9.166 0.803 12.796 1.00 88.62 389 ASP A C 1
ATOM 2972 O O . ASP A 1 389 ? 8.755 0.440 11.692 1.00 88.62 389 ASP A O 1
ATOM 2976 N N . ASP A 1 390 ? 8.938 0.084 13.896 1.00 90.25 390 ASP A N 1
ATOM 2977 C CA . ASP A 1 390 ? 8.275 -1.221 13.929 1.00 90.25 390 ASP A CA 1
ATOM 2978 C C . ASP A 1 390 ? 6.821 -1.137 14.432 1.00 90.25 390 ASP A C 1
ATOM 2980 O O . ASP A 1 390 ? 6.225 -2.150 14.800 1.00 90.25 390 ASP A O 1
ATOM 2984 N N . SER A 1 391 ? 6.234 0.062 14.511 1.00 94.94 391 SER A N 1
ATOM 2985 C CA . SER A 1 391 ? 4.895 0.272 15.078 1.00 94.94 391 SER A CA 1
ATOM 2986 C C . SER A 1 391 ? 4.012 1.160 14.208 1.00 94.94 391 SER A C 1
ATOM 2988 O O . SER A 1 391 ? 4.479 2.086 13.556 1.00 94.94 391 SER A O 1
ATOM 2990 N N . PHE A 1 392 ? 2.711 0.867 14.214 1.00 96.75 392 PHE A N 1
ATOM 2991 C CA . PHE A 1 392 ? 1.691 1.635 13.504 1.00 96.75 392 PHE A CA 1
ATOM 2992 C C . PHE A 1 392 ? 0.996 2.593 14.465 1.00 96.75 392 PHE A C 1
ATOM 2994 O O . PHE A 1 392 ? 0.416 2.156 15.466 1.00 96.75 392 PHE A O 1
ATOM 3001 N N . TYR A 1 393 ? 1.038 3.880 14.137 1.00 96.88 393 TYR A N 1
ATOM 3002 C CA . TYR A 1 393 ? 0.463 4.966 14.923 1.00 96.88 393 TYR A CA 1
ATOM 3003 C C . TYR A 1 393 ? -0.696 5.600 14.162 1.00 96.88 393 TYR A C 1
ATOM 3005 O O . TYR A 1 393 ? -0.605 5.825 12.957 1.00 96.88 393 TYR A O 1
ATOM 3013 N N . LEU A 1 394 ? -1.798 5.852 14.865 1.00 97.38 394 LEU A N 1
ATOM 3014 C CA . LEU A 1 394 ? -3.019 6.403 14.287 1.00 97.38 394 LEU A CA 1
ATOM 3015 C C . LEU A 1 394 ? -2.768 7.805 13.717 1.00 97.38 394 LEU A C 1
ATOM 3017 O O . LEU A 1 394 ? -2.399 8.709 14.463 1.00 97.38 394 LEU A O 1
ATOM 3021 N N . THR A 1 395 ? -3.026 8.011 12.431 1.00 95.62 395 THR A N 1
ATOM 3022 C CA . THR A 1 395 ? -2.866 9.297 11.727 1.00 95.62 395 THR A CA 1
ATOM 3023 C C . THR A 1 395 ? -4.193 9.902 11.289 1.00 95.62 395 THR A C 1
ATOM 3025 O O . THR A 1 395 ? -4.286 11.115 11.099 1.00 95.62 395 THR A O 1
ATOM 3028 N N . TYR A 1 396 ? -5.243 9.093 11.190 1.00 96.06 396 TYR A N 1
ATOM 3029 C CA . TYR A 1 396 ? -6.586 9.568 10.893 1.00 96.06 396 TYR A CA 1
ATOM 3030 C C . TYR A 1 396 ? -7.631 8.672 11.548 1.00 96.06 396 TYR A C 1
ATOM 3032 O O . TYR A 1 396 ? -7.445 7.463 11.667 1.00 96.06 396 TYR A O 1
ATOM 3040 N N . LYS A 1 397 ? -8.743 9.275 11.974 1.00 96.62 397 LYS A N 1
ATOM 3041 C CA . LYS A 1 397 ? -9.901 8.549 12.489 1.00 96.62 397 LYS A CA 1
ATOM 3042 C C . LYS A 1 397 ? -11.196 9.148 11.968 1.00 96.62 397 LYS A C 1
ATOM 3044 O O . LYS A 1 397 ? -11.347 10.370 11.915 1.00 96.62 397 LYS A O 1
ATOM 3049 N N . TYR A 1 398 ? -12.130 8.267 11.653 1.00 96.44 398 TYR A N 1
ATOM 3050 C CA . TYR A 1 398 ? -13.506 8.585 11.323 1.00 96.44 398 TYR A CA 1
ATOM 3051 C C . TYR A 1 398 ? -14.425 7.586 12.021 1.00 96.44 398 TYR A C 1
ATOM 3053 O O . TYR A 1 398 ? -14.128 6.395 12.076 1.00 96.44 398 TYR A O 1
ATOM 3061 N N . GLY A 1 399 ? -15.538 8.072 12.555 1.00 91.69 399 GLY A N 1
ATOM 3062 C CA . GLY A 1 399 ? -16.560 7.239 13.166 1.00 91.69 399 GLY A CA 1
ATOM 3063 C C . GLY A 1 399 ? -17.928 7.865 12.959 1.00 91.69 399 GLY A C 1
ATOM 3064 O O . GLY A 1 399 ? -18.048 9.094 13.003 1.00 91.69 399 GLY A O 1
ATOM 3065 N N . SER A 1 400 ? -18.933 7.031 12.716 1.00 85.31 400 SER A N 1
ATOM 3066 C CA . SER A 1 400 ? -20.318 7.460 12.528 1.00 85.31 400 SER A CA 1
ATOM 3067 C C . SER A 1 400 ? -21.285 6.572 13.305 1.00 85.31 400 SER A C 1
ATOM 3069 O O . SER A 1 400 ? -21.072 5.365 13.435 1.00 85.31 400 SER A O 1
ATOM 3071 N N . ASP A 1 401 ? -22.347 7.218 13.783 1.00 67.81 401 ASP A N 1
ATOM 3072 C CA . ASP A 1 401 ? -23.472 6.632 14.522 1.00 67.81 401 ASP A CA 1
ATOM 3073 C C . ASP A 1 401 ? -24.727 6.456 13.638 1.00 67.81 401 ASP A C 1
ATOM 3075 O O . ASP A 1 401 ? -25.767 6.074 14.161 1.00 67.81 401 ASP A O 1
ATOM 3079 N N . ASP A 1 402 ? -24.588 6.707 12.326 1.00 50.59 402 ASP A N 1
ATOM 3080 C CA . ASP A 1 402 ? -25.628 7.006 11.313 1.00 50.59 402 ASP A CA 1
ATOM 3081 C C . ASP A 1 402 ? -26.059 8.493 11.251 1.00 50.59 402 ASP A C 1
ATOM 3083 O O . ASP A 1 402 ? -26.405 9.104 12.295 1.00 50.59 402 ASP A O 1
#